Protein AF-0000000086664649 (afdb_homodimer)

Solvent-accessible surface area (backbone atoms only — not comparable to full-atom values): 35312 Å² total; per-residue (Å²): 139,83,81,77,80,78,77,79,78,79,78,78,74,78,78,76,74,74,74,75,76,72,76,71,74,71,72,72,72,72,72,75,66,76,72,65,74,64,57,74,33,91,75,47,42,68,41,42,47,54,56,41,49,52,73,67,55,48,47,44,50,54,51,13,53,56,43,34,58,66,34,66,34,85,70,47,97,61,68,12,42,43,48,30,51,12,48,44,32,39,71,42,46,55,54,24,50,84,23,45,36,38,62,48,48,50,51,48,51,50,52,52,51,45,50,48,29,32,72,78,39,68,35,85,79,60,69,36,17,47,66,56,44,50,24,13,90,45,61,83,71,34,67,63,34,31,51,85,85,30,56,14,57,39,39,58,90,87,54,68,69,68,42,60,78,1,17,42,24,76,37,30,85,51,35,80,41,59,39,56,46,57,51,98,39,81,43,72,41,58,38,24,17,28,68,41,64,46,48,99,84,64,46,70,48,33,65,52,41,21,63,54,43,48,21,52,50,59,60,40,90,41,47,44,54,32,51,50,47,44,48,68,56,40,52,50,46,53,25,52,28,40,14,4,33,38,62,34,55,19,18,50,64,36,75,62,44,56,20,45,52,38,30,52,47,48,52,50,51,51,45,19,63,75,40,43,92,67,39,38,77,50,61,38,47,29,52,31,55,93,43,89,48,76,33,49,53,76,41,72,43,71,45,88,76,71,50,84,62,44,43,43,51,62,55,47,46,49,42,17,56,80,62,28,31,44,112,135,85,82,76,80,79,76,76,76,77,79,80,74,79,76,76,75,72,74,72,74,70,75,71,74,71,73,72,71,72,70,78,68,75,72,68,74,64,57,74,34,91,76,46,43,67,40,42,48,54,58,41,48,49,74,66,54,48,47,47,49,54,51,12,53,56,43,33,58,67,34,67,35,84,70,46,97,60,69,12,41,41,50,31,52,12,49,44,33,40,70,43,46,55,53,25,49,86,26,45,36,37,62,46,48,52,50,49,51,51,51,52,52,45,49,49,29,31,71,78,36,69,35,84,78,59,69,36,18,46,67,56,44,49,25,13,90,44,60,82,71,33,67,64,34,32,48,84,85,31,58,14,56,39,38,59,89,87,54,68,69,68,42,62,78,0,16,44,23,75,39,30,84,51,36,79,41,60,40,55,46,55,51,97,38,81,44,72,42,60,38,24,18,28,66,40,61,45,46,97,86,63,45,72,49,32,65,54,41,22,63,54,41,48,18,50,50,59,60,42,90,41,48,45,55,31,50,49,47,43,47,68,53,41,50,50,47,51,26,53,29,41,14,3,36,39,62,34,56,19,18,50,63,37,74,64,44,55,19,46,52,39,29,53,47,47,54,51,50,51,45,20,62,77,41,44,93,67,39,37,78,52,60,38,49,28,52,30,54,93,43,87,48,76,33,50,52,76,41,72,44,72,45,87,76,72,49,82,63,43,42,42,52,62,54,46,47,48,41,18,56,82,61,27,29,46,113

Nearest PDB structures (foldseek):
  4j3q-assembly1_B  TM=8.778E-01  e=1.748E-20  Aspergillus oryzae
  4j3r-assembly1_A  TM=8.797E-01  e=9.806E-19  Aspergillus oryzae
  6z1s-assembly1_A  TM=8.304E-01  e=8.534E-18  Thermothelomyces thermophilus ATCC 42464
  6j2u-assembly1_B  TM=7.511E-01  e=2.200E-13  Streptomyces avermitilis
  8bbq-assembly1_B  TM=6.599E-01  e=3.052E-08  Verrucomicrobium spinosum

InterPro domains:
  IPR002227 Tyrosinase copper-binding domain [PF00264] (81-273)
  IPR002227 Tyrosinase copper-binding domain [PR00092] (97-114)
  IPR002227 Tyrosinase copper-binding domain [PR00092] (127-132)
  IPR002227 Tyrosinase copper-binding domain [PR00092] (234-245)
  IPR002227 Tyrosinase copper-binding domain [PR00092] (253-271)
  IPR002227 Tyrosinase copper-binding domain [PS00497] (97-114)
  IPR002227 Tyrosinase copper-binding domain [PS00498] (254-265)
  IPR008922 Di-copper centre-containing domain superfamily [G3DSA:1.10.1280.10] (27-327)
  IPR008922 Di-copper centre-containing domain superfamily [SSF48056] (38-327)
  IPR050316 Tyrosinase and Hemocyanin [PTHR11474] (40-327)

Sequence (654 aa):
CTHQFAIWIFWAGSIVFTGILSMSAILTISSWSGDPQVASCRNPAIRREWRALTADERKDFTDAVNCLSREPARWGPNGTVYDDFSLLHERTGSLSHGSASFLPWHRYFLKAWESALKEHCDFKGQVPYWDWTMDWMDLAASSIWNNETGFGGDGDPKSSLAVGGGRCVTDGPFSHLRPTRYNRTYVEHCLARGFKTTDTAGRPLGPWFGPESIGKLIRSPSYREFEWEMENRLHNRVHRAVSGDFLAFAAGNDPVFYLHHAQIDHLWWKWQQEDAKTRLYQYEGERQRDSTGNATVSDILRFGGFIEDVPVSHVMDTQNKFLCYRYCTHQFAIWIFWAGSIVFTGILSMSAILTISSWSGDPQVASCRNPAIRREWRALTADERKDFTDAVNCLSREPARWGPNGTVYDDFSLLHERTGSLSHGSASFLPWHRYFLKAWESALKEHCDFKGQVPYWDWTMDWMDLAASSIWNNETGFGGDGDPKSSLAVGGGRCVTDGPFSHLRPTRYNRTYVEHCLARGFKTTDTAGRPLGPWFGPESIGKLIRSPSYREFEWEMENRLHNRVHRAVSGDFLAFAAGNDPVFYLHHAQIDHLWWKWQQEDAKTRLYQYEGERQRDSTGNATVSDILRFGGFIEDVPVSHVMDTQNKFLCYRY

Structure (mmCIF, N/CA/C/O backbone):
data_AF-0000000086664649-model_v1
#
loop_
_entity.id
_entity.type
_entity.pdbx_description
1 polymer 'Tyrosinase ustQ'
#
loop_
_atom_site.group_PDB
_atom_site.id
_atom_site.type_symbol
_atom_site.label_atom_id
_atom_site.label_alt_id
_atom_site.label_comp_id
_atom_site.label_asym_id
_atom_site.label_entity_id
_atom_site.label_seq_id
_atom_site.pdbx_PDB_ins_code
_atom_site.Cartn_x
_atom_site.Cartn_y
_atom_site.Cartn_z
_atom_site.occupancy
_atom_site.B_iso_or_equiv
_atom_site.auth_seq_id
_atom_site.auth_comp_id
_atom_site.auth_asym_id
_atom_site.auth_atom_id
_atom_site.pdbx_PDB_model_num
ATOM 1 N N . CYS A 1 1 ? -4.816 78.75 81.812 1 25.92 1 CYS A N 1
ATOM 2 C CA . CYS A 1 1 ? -5.527 78.062 80.75 1 25.92 1 CYS A CA 1
ATOM 3 C C . CYS A 1 1 ? -4.859 76.75 80.375 1 25.92 1 CYS A C 1
ATOM 5 O O . CYS A 1 1 ? -3.688 76.688 80 1 25.92 1 CYS A O 1
ATOM 7 N N . THR A 1 2 ? -5.246 75.625 81.125 1 26.72 2 THR A N 1
ATOM 8 C CA . THR A 1 2 ? -4.879 74.25 81.625 1 26.72 2 THR A CA 1
ATOM 9 C C . THR A 1 2 ? -4.918 73.25 80.5 1 26.72 2 THR A C 1
ATOM 11 O O . THR A 1 2 ? -5.984 72.938 79.938 1 26.72 2 THR A O 1
ATOM 14 N N . HIS A 1 3 ? -3.994 73.375 79.5 1 28.47 3 HIS A N 1
ATOM 15 C CA . HIS A 1 3 ? -3.877 72.688 78.25 1 28.47 3 HIS A CA 1
ATOM 16 C C . HIS A 1 3 ? -3.84 71.125 78.5 1 28.47 3 HIS A C 1
ATOM 18 O O . HIS A 1 3 ? -2.928 70.625 79.125 1 28.47 3 HIS A O 1
ATOM 24 N N . GLN A 1 4 ? -5.047 70.562 78.625 1 25.73 4 GLN A N 1
ATOM 25 C CA . GLN A 1 4 ? -5.379 69.188 79 1 25.73 4 GLN A CA 1
ATOM 26 C C . GLN A 1 4 ? -4.766 68.188 78.062 1 25.73 4 GLN A C 1
ATOM 28 O O . GLN A 1 4 ? -4.777 68.375 76.812 1 25.73 4 GLN A O 1
ATOM 33 N N . PHE A 1 5 ? -3.875 67.25 78.5 1 27.77 5 PHE A N 1
ATOM 34 C CA . PHE A 1 5 ? -2.951 66.188 78.125 1 27.77 5 PHE A CA 1
ATOM 35 C C . PHE A 1 5 ? -3.705 65 77.5 1 27.77 5 PHE A C 1
ATOM 37 O O . PHE A 1 5 ? -4.266 64.188 78.25 1 27.77 5 PHE A O 1
ATOM 44 N N . ALA A 1 6 ? -4.734 65.25 76.562 1 25.7 6 ALA A N 1
ATOM 45 C CA . ALA A 1 6 ? -5.578 64.125 76.25 1 25.7 6 ALA A CA 1
ATOM 46 C C . ALA A 1 6 ? -4.754 62.938 75.75 1 25.7 6 ALA A C 1
ATOM 48 O O . ALA A 1 6 ? -4.02 63.094 74.75 1 25.7 6 ALA A O 1
ATOM 49 N N . ILE A 1 7 ? -4.305 62.031 76.562 1 27.33 7 ILE A N 1
ATOM 50 C CA . ILE A 1 7 ? -3.479 60.844 76.375 1 27.33 7 ILE A CA 1
ATOM 51 C C . ILE A 1 7 ? -4.172 59.844 75.438 1 27.33 7 ILE A C 1
ATOM 53 O O . ILE A 1 7 ? -5.266 59.375 75.75 1 27.33 7 ILE A O 1
ATOM 57 N N . TRP A 1 8 ? -4.227 60.125 74.125 1 25.11 8 TRP A N 1
ATOM 58 C CA . TRP A 1 8 ? -4.902 59.25 73.125 1 25.11 8 TRP A CA 1
ATOM 59 C C . TRP A 1 8 ? -4.34 57.844 73.188 1 25.11 8 TRP A C 1
ATOM 61 O O . TRP A 1 8 ? -3.127 57.625 73.125 1 25.11 8 TRP A O 1
ATOM 71 N N . ILE A 1 9 ? -4.898 56.938 74 1 26.06 9 ILE A N 1
ATOM 72 C CA . ILE A 1 9 ? -4.594 55.531 74.25 1 26.06 9 ILE A CA 1
ATOM 73 C C . ILE A 1 9 ? -4.691 54.75 72.938 1 26.06 9 ILE A C 1
ATOM 75 O O . ILE A 1 9 ? -5.75 54.719 72.312 1 26.06 9 ILE A O 1
ATOM 79 N N . PHE A 1 10 ? -3.676 54.719 72.062 1 27.02 10 PHE A N 1
ATOM 80 C CA . PHE A 1 10 ? -3.539 54 70.812 1 27.02 10 PHE A CA 1
ATOM 81 C C . PHE A 1 10 ? -3.744 52.531 71.062 1 27.02 10 PHE A C 1
ATOM 83 O O . PHE A 1 10 ? -3.035 51.875 71.812 1 27.02 10 PHE A O 1
ATOM 90 N N . TRP A 1 11 ? -4.988 52 71.125 1 26.59 11 TRP A N 1
ATOM 91 C CA . TRP A 1 11 ? -5.266 50.594 71.312 1 26.59 11 TRP A CA 1
ATOM 92 C C . TRP A 1 11 ? -4.629 49.781 70.188 1 26.59 11 TRP A C 1
ATOM 94 O O . TRP A 1 11 ? -4.797 50.125 69 1 26.59 11 TRP A O 1
ATOM 104 N N . ALA A 1 12 ? -3.504 49.062 70.375 1 28.64 12 ALA A N 1
ATOM 105 C CA . ALA A 1 12 ? -2.684 48.125 69.562 1 28.64 12 ALA A CA 1
ATOM 106 C C . ALA A 1 12 ? -3.504 46.938 69.062 1 28.64 12 ALA A C 1
ATOM 108 O O . ALA A 1 12 ? -3.953 46.125 69.875 1 28.64 12 ALA A O 1
ATOM 109 N N . GLY A 1 13 ? -4.523 47.156 68.25 1 26.3 13 GLY A N 1
ATOM 110 C CA . GLY A 1 13 ? -5.297 46 67.812 1 26.3 13 GLY A CA 1
ATOM 111 C C . GLY A 1 13 ? -4.438 44.906 67.25 1 26.3 13 GLY A C 1
ATOM 112 O O . GLY A 1 13 ? -3.441 45.156 66.625 1 26.3 13 GLY A O 1
ATOM 113 N N . SER A 1 14 ? -4.414 43.688 67.938 1 27.86 14 SER A N 1
ATOM 114 C CA . SER A 1 14 ? -3.768 42.438 67.625 1 27.86 14 SER A CA 1
ATOM 115 C C . SER A 1 14 ? -4.137 41.938 66.25 1 27.86 14 SER A C 1
ATOM 117 O O . SER A 1 14 ? -5.312 41.75 65.938 1 27.86 14 SER A O 1
ATOM 119 N N . ILE A 1 15 ? -3.453 42.406 65.188 1 29.03 15 ILE A N 1
ATOM 120 C CA . ILE A 1 15 ? -3.666 41.875 63.812 1 29.03 15 ILE A CA 1
ATOM 121 C C . ILE A 1 15 ? -3.498 40.375 63.812 1 29.03 15 ILE A C 1
ATOM 123 O O . ILE A 1 15 ? -2.439 39.844 64.188 1 29.03 15 ILE A O 1
ATOM 127 N N . VAL A 1 16 ? -4.547 39.562 64.188 1 30.81 16 VAL A N 1
ATOM 128 C CA . VAL A 1 16 ? -4.543 38.125 64 1 30.81 16 VAL A CA 1
ATOM 129 C C . VAL A 1 16 ? -4.125 37.75 62.594 1 30.81 16 VAL A C 1
ATOM 131 O O . VAL A 1 16 ? -4.758 38.188 61.625 1 30.81 16 VAL A O 1
ATOM 134 N N . PHE A 1 17 ? -2.838 37.531 62.344 1 29.14 17 PHE A N 1
ATOM 135 C CA . PHE A 1 17 ? -2.281 37 61.125 1 29.14 17 PHE A CA 1
ATOM 136 C C . PHE A 1 17 ? -2.928 35.656 60.75 1 29.14 17 PHE A C 1
ATOM 138 O O . PHE A 1 17 ? -2.793 34.688 61.5 1 29.14 17 PHE A O 1
ATOM 145 N N . THR A 1 18 ? -4.184 35.688 60.312 1 31.97 18 THR A N 1
ATOM 146 C CA . THR A 1 18 ? -4.684 34.438 59.75 1 31.97 18 THR A CA 1
ATOM 147 C C . THR A 1 18 ? -3.697 33.844 58.75 1 31.97 18 THR A C 1
ATOM 149 O O . THR A 1 18 ? -3.311 34.531 57.812 1 31.97 18 THR A O 1
ATOM 152 N N . GLY A 1 19 ? -2.809 33 59.219 1 29.02 19 GLY A N 1
ATOM 153 C CA . GLY A 1 19 ? -1.911 32.188 58.406 1 29.02 19 GLY A CA 1
ATOM 154 C C . GLY A 1 19 ? -2.604 31.5 57.25 1 29.02 19 GLY A C 1
ATOM 155 O O . GLY A 1 19 ? -3.533 30.719 57.438 1 29.02 19 GLY A O 1
ATOM 156 N N . ILE A 1 20 ? -2.877 32.312 56.219 1 32.25 20 ILE A N 1
ATOM 157 C CA . ILE A 1 20 ? -3.336 31.609 55.031 1 32.25 20 ILE A CA 1
ATOM 158 C C . ILE A 1 20 ? -2.391 30.453 54.688 1 32.25 20 ILE A C 1
ATOM 160 O O . ILE A 1 20 ? -1.191 30.656 54.5 1 32.25 20 ILE A O 1
ATOM 164 N N . LEU A 1 21 ? -2.68 29.266 55.25 1 31.12 21 LEU A N 1
ATOM 165 C CA . LEU A 1 21 ? -2.012 28.031 54.812 1 31.12 21 LEU A CA 1
ATOM 166 C C . LEU A 1 21 ? -2.031 27.906 53.281 1 31.12 21 LEU A C 1
ATOM 168 O O . LEU A 1 21 ? -3.1 27.781 52.688 1 31.12 21 LEU A O 1
ATOM 172 N N . SER A 1 22 ? -1.1 28.688 52.656 1 29.31 22 SER A N 1
ATOM 173 C CA . SER A 1 22 ? -0.917 28.406 51.25 1 29.31 22 SER A CA 1
ATOM 174 C C . SER A 1 22 ? -0.701 26.906 51 1 29.31 22 SER A C 1
ATOM 176 O O . SER A 1 22 ? 0.221 26.312 51.562 1 29.31 22 SER A O 1
ATOM 178 N N . MET A 1 23 ? -1.762 26.156 50.938 1 32.16 23 MET A N 1
ATOM 179 C CA . MET A 1 23 ? -1.574 24.797 50.438 1 32.16 23 MET A CA 1
ATOM 180 C C . MET A 1 23 ? -0.729 24.797 49.188 1 32.16 23 MET A C 1
ATOM 182 O O . MET A 1 23 ? -1.161 25.312 48.125 1 32.16 23 MET A O 1
ATOM 186 N N . SER A 1 24 ? 0.592 24.938 49.375 1 31.8 24 SER A N 1
ATOM 187 C CA . SER A 1 24 ? 1.439 24.656 48.219 1 31.8 24 SER A CA 1
ATOM 188 C C . SER A 1 24 ? 1.064 23.328 47.562 1 31.8 24 SER A C 1
ATOM 190 O O . SER A 1 24 ? 1.148 22.266 48.219 1 31.8 24 SER A O 1
ATOM 192 N N . ALA A 1 25 ? 0.155 23.297 46.656 1 32.06 25 ALA A N 1
ATOM 193 C CA . ALA A 1 25 ? 0.02 22.109 45.812 1 32.06 25 ALA A CA 1
ATOM 194 C C . ALA A 1 25 ? 1.383 21.641 45.312 1 32.06 25 ALA A C 1
ATOM 196 O O . ALA A 1 25 ? 2.064 22.328 44.562 1 32.06 25 ALA A O 1
ATOM 197 N N . ILE A 1 26 ? 2.057 20.875 46.125 1 31.98 26 ILE A N 1
ATOM 198 C CA . ILE A 1 26 ? 3.182 20.125 45.594 1 31.98 26 ILE A CA 1
ATOM 199 C C . ILE A 1 26 ? 2.762 19.422 44.281 1 31.98 26 ILE A C 1
ATOM 201 O O . ILE A 1 26 ? 1.913 18.531 44.312 1 31.98 26 ILE A O 1
ATOM 205 N N . LEU A 1 27 ? 2.779 20.203 43.25 1 30.77 27 LEU A N 1
ATOM 206 C CA . LEU A 1 27 ? 2.785 19.438 42.031 1 30.77 27 LEU A CA 1
ATOM 207 C C . LEU A 1 27 ? 3.844 18.344 42.062 1 30.77 27 LEU A C 1
ATOM 209 O O . LEU A 1 27 ? 5.039 18.625 42.156 1 30.77 27 LEU A O 1
ATOM 213 N N . THR A 1 28 ? 3.506 17.25 42.688 1 30.5 28 THR A N 1
ATOM 214 C CA . THR A 1 28 ? 4.355 16.078 42.469 1 30.5 28 THR A CA 1
ATOM 215 C C . THR A 1 28 ? 4.719 15.93 41 1 30.5 28 THR A C 1
ATOM 217 O O . THR A 1 28 ? 3.842 15.75 40.156 1 30.5 28 THR A O 1
ATOM 220 N N . ILE A 1 29 ? 5.785 16.547 40.625 1 32.88 29 ILE A N 1
ATOM 221 C CA . ILE A 1 29 ? 6.43 16.078 39.406 1 32.88 29 ILE A CA 1
ATOM 222 C C . ILE A 1 29 ? 6.672 14.578 39.5 1 32.88 29 ILE A C 1
ATOM 224 O O . ILE A 1 29 ? 7.426 14.117 40.375 1 32.88 29 ILE A O 1
ATOM 228 N N . SER A 1 30 ? 5.691 13.773 39.25 1 31.8 30 SER A N 1
ATOM 229 C CA . SER A 1 30 ? 6.047 12.367 39.031 1 31.8 30 SER A CA 1
ATOM 230 C C . SER A 1 30 ? 7.359 12.234 38.281 1 31.8 30 SER A C 1
ATOM 232 O O . SER A 1 30 ? 7.535 12.852 37.219 1 31.8 30 SER A O 1
ATOM 234 N N . SER A 1 31 ? 8.406 12.008 38.938 1 32.84 31 SER A N 1
ATOM 235 C CA . SER A 1 31 ? 9.648 11.523 38.344 1 32.84 31 SER A CA 1
ATOM 236 C C . SER A 1 31 ? 9.359 10.508 37.25 1 32.84 31 SER A C 1
ATOM 238 O O . SER A 1 31 ? 8.672 9.508 37.469 1 32.84 31 SER A O 1
ATOM 240 N N . TRP A 1 32 ? 9.297 10.945 35.969 1 34.81 32 TRP A N 1
ATOM 241 C CA . TRP A 1 32 ? 9.367 9.977 34.906 1 34.81 32 TRP A CA 1
ATOM 242 C C . TRP A 1 32 ? 10.422 8.914 35.188 1 34.81 32 TRP A C 1
ATOM 244 O O . TRP A 1 32 ? 11.602 9.227 35.344 1 34.81 32 TRP A O 1
ATOM 254 N N . SER A 1 33 ? 10.219 8.016 36.062 1 34.97 33 SER A N 1
ATOM 255 C CA . SER A 1 33 ? 11.117 6.871 36.094 1 34.97 33 SER A CA 1
ATOM 256 C C . SER A 1 33 ? 11.617 6.496 34.719 1 34.97 33 SER A C 1
ATOM 258 O O . SER A 1 33 ? 10.914 6.707 33.719 1 34.97 33 SER A O 1
ATOM 260 N N . GLY A 1 34 ? 12.891 6.418 34.438 1 36.56 34 GLY A N 1
ATOM 261 C CA . GLY A 1 34 ? 13.781 6.164 33.312 1 36.56 34 GLY A CA 1
ATOM 262 C C . GLY A 1 34 ? 13.281 5.062 32.375 1 36.56 34 GLY A C 1
ATOM 263 O O . GLY A 1 34 ? 14.031 4.578 31.531 1 36.56 34 GLY A O 1
ATOM 264 N N . ASP A 1 35 ? 12.516 4.113 32.906 1 42.38 35 ASP A N 1
ATOM 265 C CA . ASP A 1 35 ? 12.344 3.072 31.891 1 42.38 35 ASP A CA 1
ATOM 266 C C . ASP A 1 35 ? 11.672 3.629 30.641 1 42.38 35 ASP A C 1
ATOM 268 O O . ASP A 1 35 ? 10.508 4.039 30.688 1 42.38 35 ASP A O 1
ATOM 272 N N . PRO A 1 36 ? 12.383 4.172 29.75 1 49.44 36 PRO A N 1
ATOM 273 C CA . PRO A 1 36 ? 11.922 4.922 28.578 1 49.44 36 PRO A CA 1
ATOM 274 C C . PRO A 1 36 ? 10.781 4.23 27.844 1 49.44 36 PRO A C 1
ATOM 276 O O . PRO A 1 36 ? 10.156 4.828 26.969 1 49.44 36 PRO A O 1
ATOM 279 N N . GLN A 1 37 ? 10.695 2.914 27.922 1 59.25 37 GLN A N 1
ATOM 280 C CA . GLN A 1 37 ? 9.734 2.305 27 1 59.25 37 GLN A CA 1
ATOM 281 C C . GLN A 1 37 ? 8.305 2.467 27.516 1 59.25 37 GLN A C 1
ATOM 283 O O . GLN A 1 37 ? 7.988 2.023 28.625 1 59.25 37 GLN A O 1
ATOM 288 N N . VAL A 1 38 ? 7.508 3.477 26.922 1 68.81 38 VAL A N 1
ATOM 289 C CA . VAL A 1 38 ? 6.074 3.645 27.156 1 68.81 38 VAL A CA 1
ATOM 290 C C . VAL A 1 38 ? 5.367 2.299 27 1 68.81 38 VAL A C 1
ATOM 292 O O . VAL A 1 38 ? 5.715 1.499 26.141 1 68.81 38 VAL A O 1
ATOM 295 N N . ALA A 1 39 ? 4.559 1.915 28.031 1 81.12 39 ALA A N 1
ATOM 296 C CA . ALA A 1 39 ? 3.795 0.671 28 1 81.12 39 ALA A CA 1
ATOM 297 C C . ALA A 1 39 ? 3.043 0.522 26.672 1 81.12 39 ALA A C 1
ATOM 299 O O . ALA A 1 39 ? 2.756 1.515 26 1 81.12 39 ALA A O 1
ATOM 300 N N . SER A 1 40 ? 2.83 -0.712 26.266 1 87.44 40 SER A N 1
ATOM 301 C CA . SER A 1 40 ? 2.133 -1.004 25.016 1 87.44 40 SER A CA 1
ATOM 302 C C . SER A 1 40 ? 0.643 -0.693 25.125 1 87.44 40 SER A C 1
ATOM 304 O O . SER A 1 40 ? 0.06 -0.807 26.203 1 87.44 40 SER A O 1
ATOM 306 N N . CYS A 1 41 ? 0.13 -0.153 24.094 1 92.75 41 CYS A N 1
ATOM 307 C CA . CYS A 1 41 ? -1.304 0.069 23.953 1 92.75 41 CYS A CA 1
ATOM 308 C C . CYS A 1 41 ? -2.02 -1.224 23.578 1 92.75 41 CYS A C 1
ATOM 310 O O . CYS A 1 41 ? -1.6 -1.93 22.656 1 92.75 41 CYS A O 1
ATOM 312 N N . ARG A 1 42 ? -3.072 -1.604 24.25 1 87.5 42 ARG A N 1
ATOM 313 C CA . ARG A 1 42 ? -3.76 -2.879 24.062 1 87.5 42 ARG A CA 1
ATOM 314 C C . ARG A 1 42 ? -4.578 -2.893 22.781 1 87.5 42 ARG A C 1
ATOM 316 O O . ARG A 1 42 ? -4.605 -3.896 22.062 1 87.5 42 ARG A O 1
ATOM 323 N N . ASN A 1 43 ? -5.266 -1.718 22.5 1 89.44 43 ASN A N 1
ATOM 324 C CA . ASN A 1 43 ? -6.141 -1.634 21.344 1 89.44 43 ASN A CA 1
ATOM 325 C C . ASN A 1 43 ? -5.859 -0.38 20.516 1 89.44 43 ASN A C 1
ATOM 327 O O . ASN A 1 43 ? -6.68 0.538 20.469 1 89.44 43 ASN A O 1
ATOM 331 N N . PRO A 1 44 ? -4.703 -0.43 19.844 1 95.44 44 PRO A N 1
ATOM 332 C CA . PRO A 1 44 ? -4.387 0.764 19.062 1 95.44 44 PRO A CA 1
ATOM 333 C C . PRO A 1 44 ? -5.41 1.039 17.969 1 95.44 44 PRO A C 1
ATOM 335 O O . PRO A 1 44 ? -5.91 0.105 17.328 1 95.44 44 PRO A O 1
ATOM 338 N N . ALA A 1 45 ? -5.781 2.307 17.781 1 95.81 45 ALA A N 1
ATOM 339 C CA . ALA A 1 45 ? -6.703 2.713 16.719 1 95.81 45 ALA A CA 1
ATOM 340 C C . ALA A 1 45 ? -6.059 2.562 15.352 1 95.81 45 ALA A C 1
ATOM 342 O O . ALA A 1 45 ? -4.832 2.555 15.227 1 95.81 45 ALA A O 1
ATOM 343 N N . ILE A 1 46 ? -6.887 2.477 14.32 1 95.94 46 ILE A N 1
ATOM 344 C CA . ILE A 1 46 ? -6.367 2.309 12.969 1 95.94 46 ILE A CA 1
ATOM 345 C C . ILE A 1 46 ? -6.512 3.617 12.195 1 95.94 46 ILE A C 1
ATOM 347 O O . ILE A 1 46 ? -7.617 4.141 12.047 1 95.94 46 ILE A O 1
ATOM 351 N N . ARG A 1 47 ? -5.434 4.164 11.758 1 97.94 47 ARG A N 1
ATOM 352 C CA . ARG A 1 47 ? -5.469 5.234 10.766 1 97.94 47 ARG A CA 1
ATOM 353 C C . ARG A 1 47 ? -5.668 4.668 9.359 1 97.94 47 ARG A C 1
ATOM 355 O O . ARG A 1 47 ? -4.938 3.768 8.938 1 97.94 47 ARG A O 1
ATOM 362 N N . ARG A 1 48 ? -6.629 5.242 8.688 1 97.88 48 ARG A N 1
ATOM 363 C CA . ARG A 1 48 ? -7.016 4.652 7.406 1 97.88 48 ARG A CA 1
ATOM 364 C C . ARG A 1 48 ? -6.75 5.613 6.254 1 97.88 48 ARG A C 1
ATOM 366 O O . ARG A 1 48 ? -6.672 6.828 6.457 1 97.88 48 ARG A O 1
ATOM 373 N N . GLU A 1 49 ? -6.574 4.961 5.062 1 98.56 49 GLU A N 1
ATOM 374 C CA . GLU A 1 49 ? -6.539 5.738 3.83 1 98.56 49 GLU A CA 1
ATOM 375 C C . GLU A 1 49 ? -7.855 6.473 3.602 1 98.56 49 GLU A C 1
ATOM 377 O O . GLU A 1 49 ? -8.93 5.902 3.793 1 98.56 49 GLU A O 1
ATOM 382 N N . TRP A 1 50 ? -7.785 7.715 3.26 1 98.81 50 TRP A N 1
ATOM 383 C CA . TRP A 1 50 ? -8.961 8.57 3.125 1 98.81 50 TRP A CA 1
ATOM 384 C C . TRP A 1 50 ? -10.039 7.883 2.295 1 98.81 50 TRP A C 1
ATOM 386 O O . TRP A 1 50 ? -11.211 7.883 2.67 1 98.81 50 TRP A O 1
ATOM 396 N N . ARG A 1 51 ? -9.695 7.27 1.221 1 98.38 51 ARG A N 1
ATOM 397 C CA . ARG A 1 51 ? -10.664 6.73 0.267 1 98.38 51 ARG A CA 1
ATOM 398 C C . ARG A 1 51 ? -11.203 5.387 0.736 1 98.38 51 ARG A C 1
ATOM 400 O O . ARG A 1 51 ? -12.047 4.785 0.071 1 98.38 51 ARG A O 1
ATOM 407 N N . ALA A 1 52 ? -10.719 4.973 1.896 1 97.75 52 ALA A N 1
ATOM 408 C CA . ALA A 1 52 ? -11.289 3.795 2.549 1 97.75 52 ALA A CA 1
ATOM 409 C C . ALA A 1 52 ? -12.344 4.191 3.58 1 97.75 52 ALA A C 1
ATOM 411 O O . ALA A 1 52 ? -13.039 3.336 4.125 1 97.75 52 ALA A O 1
ATOM 412 N N . LEU A 1 53 ? -12.438 5.434 3.852 1 98.31 53 LEU A N 1
ATOM 413 C CA . LEU A 1 53 ? -13.406 5.895 4.836 1 98.31 53 LEU A CA 1
ATOM 414 C C . LEU A 1 53 ? -14.828 5.828 4.277 1 98.31 53 LEU A C 1
ATOM 416 O O . LEU A 1 53 ? -15.031 6.039 3.08 1 98.31 53 LEU A O 1
ATOM 420 N N . THR A 1 54 ? -15.727 5.605 5.18 1 97.31 54 THR A N 1
ATOM 421 C CA . THR A 1 54 ? -17.125 5.719 4.805 1 97.31 54 THR A CA 1
ATOM 422 C C . THR A 1 54 ? -17.531 7.184 4.633 1 97.31 54 THR A C 1
ATOM 424 O O . THR A 1 54 ? -16.797 8.086 5.055 1 97.31 54 THR A O 1
ATOM 427 N N . ALA A 1 55 ? -18.688 7.371 4.023 1 97.5 55 ALA A N 1
ATOM 428 C CA . ALA A 1 55 ? -19.188 8.734 3.85 1 97.5 55 ALA A CA 1
ATOM 429 C C . ALA A 1 55 ? -19.344 9.438 5.195 1 97.5 55 ALA A C 1
ATOM 431 O O . ALA A 1 55 ? -19 10.609 5.336 1 97.5 55 ALA A O 1
ATOM 432 N N . ASP A 1 56 ? -19.812 8.703 6.234 1 98.25 56 ASP A N 1
ATOM 433 C CA . ASP A 1 56 ? -20 9.273 7.562 1 98.25 56 ASP A CA 1
ATOM 434 C C . ASP A 1 56 ? -18.656 9.633 8.203 1 98.25 56 ASP A C 1
ATOM 436 O O . ASP A 1 56 ? -18.531 10.664 8.867 1 98.25 56 ASP A O 1
ATOM 440 N N . GLU A 1 57 ? -17.703 8.805 8.016 1 98.5 57 GLU A N 1
ATOM 441 C CA . GLU A 1 57 ? -16.375 9.07 8.555 1 98.5 57 GLU A CA 1
ATOM 442 C C . GLU A 1 57 ? -15.742 10.297 7.902 1 98.5 57 GLU A C 1
ATOM 444 O O . GLU A 1 57 ? -15.109 11.117 8.578 1 98.5 57 GLU A O 1
ATOM 449 N N . ARG A 1 58 ? -15.914 10.414 6.586 1 98.62 58 ARG A N 1
ATOM 450 C CA . ARG A 1 58 ? -15.406 11.578 5.871 1 98.62 58 ARG A CA 1
ATOM 451 C C . ARG A 1 58 ? -16.078 12.859 6.359 1 98.62 58 ARG A C 1
ATOM 453 O O . ARG A 1 58 ? -15.406 13.867 6.574 1 98.62 58 ARG A O 1
ATOM 460 N N . LYS A 1 59 ? -17.328 12.75 6.523 1 98.56 59 LYS A N 1
ATOM 461 C CA . LYS A 1 59 ? -18.062 13.914 6.992 1 98.56 59 LYS A CA 1
ATOM 462 C C . LYS A 1 59 ? -17.641 14.305 8.406 1 98.56 59 LYS A C 1
ATOM 464 O O . LYS A 1 59 ? -17.5 15.492 8.711 1 98.56 59 LYS A O 1
ATOM 469 N N . ASP A 1 60 ? -17.469 13.273 9.25 1 98.88 60 ASP A N 1
ATOM 470 C CA . ASP A 1 60 ? -17.016 13.539 10.609 1 98.88 60 ASP A CA 1
ATOM 471 C C . ASP A 1 60 ? -15.688 14.297 10.602 1 98.88 60 ASP A C 1
ATOM 473 O O . ASP A 1 60 ? -15.508 15.258 11.359 1 98.88 60 ASP A O 1
ATOM 477 N N . PHE A 1 61 ? -14.828 13.914 9.758 1 98.88 61 PHE A N 1
ATOM 478 C CA . PHE A 1 61 ? -13.516 14.539 9.648 1 98.88 61 PHE A CA 1
ATOM 479 C C . PHE A 1 61 ? -13.633 15.961 9.125 1 98.88 61 PHE A C 1
ATOM 481 O O . PHE A 1 61 ? -13.078 16.891 9.711 1 98.88 61 PHE A O 1
ATOM 488 N N . THR A 1 62 ? -14.344 16.125 8.023 1 98.75 62 THR A N 1
ATOM 489 C CA . THR A 1 62 ? -14.461 17.438 7.398 1 98.75 62 THR A CA 1
ATOM 490 C C . THR A 1 62 ? -15.164 18.422 8.328 1 98.75 62 THR A C 1
ATOM 492 O O . THR A 1 62 ? -14.773 19.594 8.43 1 98.75 62 THR A O 1
ATOM 495 N N . ASP A 1 63 ? -16.156 17.938 9.031 1 98.75 63 ASP A N 1
ATOM 496 C CA . ASP A 1 63 ? -16.859 18.781 9.992 1 98.75 63 ASP A CA 1
ATOM 497 C C . ASP A 1 63 ? -15.922 19.219 11.117 1 98.75 63 ASP A C 1
ATOM 499 O O . ASP A 1 63 ? -15.969 20.375 11.555 1 98.75 63 ASP A O 1
ATOM 503 N N . ALA A 1 64 ? -15.133 18.297 11.523 1 98.88 64 ALA A N 1
ATOM 504 C CA . ALA A 1 64 ? -14.219 18.609 12.625 1 98.88 64 ALA A CA 1
ATOM 505 C C . ALA A 1 64 ? -13.18 19.641 12.203 1 98.88 64 ALA A C 1
ATOM 507 O O . ALA A 1 64 ? -12.852 20.547 12.969 1 98.88 64 ALA A O 1
ATOM 508 N N . VAL A 1 65 ? -12.641 19.516 11.023 1 98.81 65 VAL A N 1
ATOM 509 C CA . VAL A 1 65 ? -11.648 20.469 10.531 1 98.81 65 VAL A CA 1
ATOM 510 C C . VAL A 1 65 ? -12.289 21.859 10.367 1 98.81 65 VAL A C 1
ATOM 512 O O . VAL A 1 65 ? -11.703 22.859 10.75 1 98.81 65 VAL A O 1
ATOM 515 N N . ASN A 1 66 ? -13.469 21.891 9.82 1 98.75 66 ASN A N 1
ATOM 516 C CA . ASN A 1 66 ? -14.195 23.141 9.688 1 98.75 66 ASN A CA 1
ATOM 517 C C . ASN A 1 66 ? -14.484 23.766 11.047 1 98.75 66 ASN A C 1
ATOM 519 O O . ASN A 1 66 ? -14.367 24.984 11.219 1 98.75 66 ASN A O 1
ATOM 523 N N . CYS A 1 67 ? -14.836 22.922 11.953 1 98.75 67 CYS A N 1
ATOM 524 C CA . CYS A 1 67 ? -15.07 23.391 13.32 1 98.75 67 CYS A CA 1
ATOM 525 C C . CYS A 1 67 ? -13.797 24 13.914 1 98.75 67 CYS A C 1
ATOM 527 O O . CYS A 1 67 ? -13.836 25.094 14.477 1 98.75 67 CYS A O 1
ATOM 529 N N . LEU A 1 68 ? -12.672 23.328 13.742 1 98.62 68 LEU A N 1
ATOM 530 C CA . LEU A 1 68 ? -11.406 23.797 14.289 1 98.62 68 LEU A CA 1
ATOM 531 C C . LEU A 1 68 ? -11.008 25.125 13.672 1 98.62 68 LEU A C 1
ATOM 533 O O . LEU A 1 68 ? -10.367 25.953 14.328 1 98.62 68 LEU A O 1
ATOM 537 N N . SER A 1 69 ? -11.461 25.344 12.461 1 97.88 69 SER A N 1
ATOM 538 C CA . SER A 1 69 ? -11.133 26.578 11.734 1 97.88 69 SER A CA 1
ATOM 539 C C . SER A 1 69 ? -11.992 27.734 12.211 1 97.88 69 SER A C 1
ATOM 541 O O . SER A 1 69 ? -11.836 28.859 11.727 1 97.88 69 SER A O 1
ATOM 543 N N . ARG A 1 70 ? -12.836 27.453 13.164 1 97.38 70 ARG A N 1
ATOM 544 C CA . ARG A 1 70 ? -13.664 28.5 13.734 1 97.38 70 ARG A CA 1
ATOM 545 C C . ARG A 1 70 ? -13.391 28.688 15.219 1 97.38 70 ARG A C 1
ATOM 547 O O . ARG A 1 70 ? -13.898 29.609 15.844 1 97.38 70 ARG A O 1
ATOM 554 N N . GLU A 1 71 ? -12.641 27.781 15.75 1 97.25 71 GLU A N 1
ATOM 555 C CA . GLU A 1 71 ? -12.273 27.859 17.156 1 97.25 71 GLU A CA 1
ATOM 556 C C . GLU A 1 71 ? -11.219 28.938 17.391 1 97.25 71 GLU A C 1
ATOM 558 O O . GLU A 1 71 ? -10.148 28.922 16.781 1 97.25 71 GLU A O 1
ATOM 563 N N . PRO A 1 72 ? -11.461 29.891 18.328 1 96.69 72 PRO A N 1
ATOM 564 C CA . PRO A 1 72 ? -10.477 30.953 18.547 1 96.69 72 PRO A CA 1
ATOM 565 C C . PRO A 1 72 ? -9.094 30.438 18.906 1 96.69 72 PRO A C 1
ATOM 567 O O . PRO A 1 72 ? -8.984 29.453 19.656 1 96.69 72 PRO A O 1
ATOM 570 N N . ALA A 1 73 ? -8.125 31.141 18.406 1 96.06 73 ALA A N 1
ATOM 571 C CA . ALA A 1 73 ? -6.734 30.766 18.641 1 96.06 73 ALA A CA 1
ATOM 572 C C . ALA A 1 73 ? -6.438 30.688 20.141 1 96.06 73 ALA A C 1
ATOM 574 O O . ALA A 1 73 ? -7.047 31.406 20.938 1 96.06 73 ALA A O 1
ATOM 575 N N . ARG A 1 74 ? -5.477 29.891 20.453 1 94.5 74 ARG A N 1
ATOM 576 C CA . ARG A 1 74 ? -5.094 29.719 21.844 1 94.5 74 ARG A CA 1
ATOM 577 C C . ARG A 1 74 ? -3.605 29.969 22.047 1 94.5 74 ARG A C 1
ATOM 579 O O . ARG A 1 74 ? -3.113 29.969 23.172 1 94.5 74 ARG A O 1
ATOM 586 N N . TRP A 1 75 ? -2.949 30.109 21 1 94.5 75 TRP A N 1
ATOM 587 C CA . TRP A 1 75 ? -1.5 30.266 21.078 1 94.5 75 TRP A CA 1
ATOM 588 C C . TRP A 1 75 ? -1.037 31.484 20.281 1 94.5 75 TRP A C 1
ATOM 590 O O . TRP A 1 75 ? -0.337 32.344 20.797 1 94.5 75 TRP A O 1
ATOM 600 N N . GLY A 1 76 ? -1.482 31.594 19.062 1 88.06 76 GLY A N 1
ATOM 601 C CA . GLY A 1 76 ? -1.134 32.719 18.234 1 88.06 76 GLY A CA 1
ATOM 602 C C . GLY A 1 76 ? -1.937 33.969 18.547 1 88.06 76 GLY A C 1
ATOM 603 O O . GLY A 1 76 ? -2.918 33.906 19.297 1 88.06 76 GLY A O 1
ATOM 604 N N . PRO A 1 77 ? -1.48 35.094 18.031 1 84.19 77 PRO A N 1
ATOM 605 C CA . PRO A 1 77 ? -2.105 36.375 18.375 1 84.19 77 PRO A CA 1
ATOM 606 C C . PRO A 1 77 ? -3.498 36.531 17.766 1 84.19 77 PRO A C 1
ATOM 608 O O . PRO A 1 77 ? -4.336 37.25 18.312 1 84.19 77 PRO A O 1
ATOM 611 N N . ASN A 1 78 ? -3.771 35.906 16.719 1 84 78 ASN A N 1
ATOM 612 C CA . ASN A 1 78 ? -5.051 36.031 16.031 1 84 78 ASN A CA 1
ATOM 613 C C . ASN A 1 78 ? -5.391 34.719 15.289 1 84 78 ASN A C 1
ATOM 615 O O . ASN A 1 78 ? -4.586 33.781 15.258 1 84 78 ASN A O 1
ATOM 619 N N . GLY A 1 79 ? -6.691 34.688 14.969 1 92.56 79 GLY A N 1
ATOM 620 C CA . GLY A 1 79 ? -7.117 33.594 14.148 1 92.56 79 GLY A CA 1
ATOM 621 C C . GLY A 1 79 ? -7.805 32.469 14.938 1 92.56 79 GLY A C 1
ATOM 622 O O . GLY A 1 79 ? -8.641 32.75 15.805 1 92.56 79 GLY A O 1
ATOM 623 N N . THR A 1 80 ? -7.508 31.266 14.5 1 96.94 80 THR A N 1
ATOM 624 C CA . THR A 1 80 ? -8.188 30.109 15.055 1 96.94 80 THR A CA 1
ATOM 625 C C . THR A 1 80 ? -7.176 29.078 15.547 1 96.94 80 THR A C 1
ATOM 627 O O . THR A 1 80 ? -5.973 29.219 15.32 1 96.94 80 THR A O 1
ATOM 630 N N . VAL A 1 81 ? -7.637 28.047 16.25 1 97.75 81 VAL A N 1
ATOM 631 C CA . VAL A 1 81 ? -6.773 26.938 16.656 1 97.75 81 VAL A CA 1
ATOM 632 C C . VAL A 1 81 ? -6.18 26.281 15.414 1 97.75 81 VAL A C 1
ATOM 634 O O . VAL A 1 81 ? -5.031 25.828 15.43 1 97.75 81 VAL A O 1
ATOM 637 N N . TYR A 1 82 ? -6.98 26.25 14.367 1 97.75 82 TYR A N 1
ATOM 638 C CA . TYR A 1 82 ? -6.484 25.719 13.109 1 97.75 82 TYR A CA 1
ATOM 639 C C . TYR A 1 82 ? -5.277 26.516 12.617 1 97.75 82 TYR A C 1
ATOM 641 O O . TYR A 1 82 ? -4.27 25.938 12.203 1 97.75 82 TYR A O 1
ATOM 649 N N . ASP A 1 83 ? -5.305 27.812 12.719 1 96.06 83 ASP A N 1
ATOM 650 C CA . ASP A 1 83 ? -4.195 28.688 12.344 1 96.06 83 ASP A CA 1
ATOM 651 C C . ASP A 1 83 ? -2.992 28.469 13.258 1 96.06 83 ASP A C 1
ATOM 653 O O . ASP A 1 83 ? -1.845 28.594 12.828 1 96.06 83 ASP A O 1
ATOM 657 N N . ASP A 1 84 ? -3.287 28.156 14.5 1 96.81 84 ASP A N 1
ATOM 658 C CA . ASP A 1 84 ? -2.211 27.906 15.453 1 96.81 84 ASP A CA 1
ATOM 659 C C . ASP A 1 84 ? -1.316 26.75 14.977 1 96.81 84 ASP A C 1
ATOM 661 O O . ASP A 1 84 ? -0.099 26.797 15.164 1 96.81 84 ASP A O 1
ATOM 665 N N . PHE A 1 85 ? -1.905 25.766 14.398 1 97.44 85 PHE A N 1
ATOM 666 C CA . PHE A 1 85 ? -1.116 24.625 13.945 1 97.44 85 PHE A CA 1
ATOM 667 C C . PHE A 1 85 ? -0.252 25 12.75 1 97.44 85 PHE A C 1
ATOM 669 O O . PHE A 1 85 ? 0.879 24.531 12.617 1 97.44 85 PHE A O 1
ATOM 676 N N . SER A 1 86 ? -0.805 25.812 11.852 1 96.06 86 SER A N 1
ATOM 677 C CA . SER A 1 86 ? 0.022 26.328 10.766 1 96.06 86 SER A CA 1
ATOM 678 C C . SER A 1 86 ? 1.183 27.156 11.297 1 96.06 86 SER A C 1
ATOM 680 O O . SER A 1 86 ? 2.314 27.031 10.828 1 96.06 86 SER A O 1
ATOM 682 N N . LEU A 1 87 ? 0.92 27.969 12.273 1 95.25 87 LEU A N 1
ATOM 683 C CA . LEU A 1 87 ? 1.935 28.797 12.914 1 95.25 87 LEU A CA 1
ATOM 684 C C . LEU A 1 87 ? 2.984 27.938 13.609 1 95.25 87 LEU A C 1
ATOM 686 O O . LEU A 1 87 ? 4.18 28.219 13.516 1 95.25 87 LEU A O 1
ATOM 690 N N . LEU A 1 88 ? 2.52 26.938 14.273 1 96 88 LEU A N 1
ATOM 691 C CA . LEU A 1 88 ? 3.424 26.031 14.961 1 96 88 LEU A CA 1
ATOM 692 C C . LEU A 1 88 ? 4.395 25.391 13.984 1 96 88 LEU A C 1
ATOM 694 O O . LEU A 1 88 ? 5.594 25.297 14.258 1 96 88 LEU A O 1
ATOM 698 N N . HIS A 1 89 ? 3.865 24.922 12.867 1 96.75 89 HIS A N 1
ATOM 699 C CA . HIS A 1 89 ? 4.727 24.312 11.859 1 96.75 89 HIS A CA 1
ATOM 700 C C . HIS A 1 89 ? 5.742 25.312 11.32 1 96.75 89 HIS A C 1
ATOM 702 O O . HIS A 1 89 ? 6.91 24.969 11.125 1 96.75 89 HIS A O 1
ATOM 708 N N . GLU A 1 90 ? 5.316 26.469 11.125 1 94.06 90 GLU A N 1
ATOM 709 C CA . GLU A 1 90 ? 6.191 27.516 10.609 1 94.06 90 GLU A CA 1
ATOM 710 C C . GLU A 1 90 ? 7.281 27.875 11.609 1 94.06 90 GLU A C 1
ATOM 712 O O . GLU A 1 90 ? 8.453 27.969 11.25 1 94.06 90 GLU A O 1
ATOM 717 N N . ARG A 1 91 ? 6.949 28.016 12.828 1 91.5 91 ARG A N 1
ATOM 718 C CA . ARG A 1 91 ? 7.859 28.547 13.828 1 91.5 91 ARG A CA 1
ATOM 719 C C . ARG A 1 91 ? 8.773 27.453 14.383 1 91.5 91 ARG A C 1
ATOM 721 O O . ARG A 1 91 ? 9.977 27.688 14.555 1 91.5 91 ARG A O 1
ATOM 728 N N . THR A 1 92 ? 8.172 26.359 14.641 1 89.25 92 THR A N 1
ATOM 729 C CA . THR A 1 92 ? 8.914 25.312 15.344 1 89.25 92 THR A CA 1
ATOM 730 C C . THR A 1 92 ? 9.188 24.125 14.43 1 89.25 92 THR A C 1
ATOM 732 O O . THR A 1 92 ? 10.281 23.562 14.453 1 89.25 92 THR A O 1
ATOM 735 N N . GLY A 1 93 ? 8.203 23.781 13.633 1 90.44 93 GLY A N 1
ATOM 736 C CA . GLY A 1 93 ? 8.367 22.656 12.719 1 90.44 93 GLY A CA 1
ATOM 737 C C . GLY A 1 93 ? 9.492 22.844 11.727 1 90.44 93 GLY A C 1
ATOM 738 O O . GLY A 1 93 ? 10.156 21.891 11.336 1 90.44 93 GLY A O 1
ATOM 739 N N . SER A 1 94 ? 9.695 24.094 11.367 1 88.12 94 SER A N 1
ATOM 740 C CA . SER A 1 94 ? 10.742 24.406 10.406 1 88.12 94 SER A CA 1
ATOM 741 C C . SER A 1 94 ? 12.117 24 10.93 1 88.12 94 SER A C 1
ATOM 743 O O . SER A 1 94 ? 13.008 23.641 10.156 1 88.12 94 SER A O 1
ATOM 745 N N . LEU A 1 95 ? 12.258 23.891 12.211 1 88.38 95 LEU A N 1
ATOM 746 C CA . LEU A 1 95 ? 13.531 23.547 12.836 1 88.38 95 LEU A CA 1
ATOM 747 C C . LEU A 1 95 ? 13.789 22.047 12.766 1 88.38 95 LEU A C 1
ATOM 749 O O . LEU A 1 95 ? 14.922 21.609 12.961 1 88.38 95 LEU A O 1
ATOM 753 N N . SER A 1 96 ? 12.734 21.328 12.539 1 92.5 96 SER A N 1
ATOM 754 C CA . SER A 1 96 ? 12.883 19.891 12.445 1 92.5 96 SER A CA 1
ATOM 755 C C . SER A 1 96 ? 13.328 19.469 11.055 1 92.5 96 SER A C 1
ATOM 757 O O . SER A 1 96 ? 13.805 18.344 10.867 1 92.5 96 SER A O 1
ATOM 759 N N . HIS A 1 97 ? 13.117 20.297 10.047 1 93.75 97 HIS A N 1
ATOM 760 C CA . HIS A 1 97 ? 13.508 19.953 8.68 1 93.75 97 HIS A CA 1
ATOM 761 C C . HIS A 1 97 ? 15.023 19.875 8.547 1 93.75 97 HIS A C 1
ATOM 763 O O . HIS A 1 97 ? 15.75 20.672 9.148 1 93.75 97 HIS A O 1
ATOM 769 N N . GLY A 1 98 ? 15.508 18.938 7.812 1 92.5 98 GLY A N 1
ATOM 770 C CA . GLY A 1 98 ? 16.938 18.766 7.582 1 92.5 98 GLY A CA 1
ATOM 771 C C . GLY A 1 98 ? 17.672 18.172 8.773 1 92.5 98 GLY A C 1
ATOM 772 O O . GLY A 1 98 ? 18.875 18.359 8.922 1 92.5 98 GLY A O 1
ATOM 773 N N . SER A 1 99 ? 16.875 17.531 9.617 1 93.31 99 SER A N 1
ATOM 774 C CA . SER A 1 99 ? 17.469 16.938 10.805 1 93.31 99 SER A CA 1
ATOM 775 C C . SER A 1 99 ? 16.828 15.594 11.141 1 93.31 99 SER A C 1
ATOM 777 O O . SER A 1 99 ? 15.859 15.188 10.492 1 93.31 99 SER A O 1
ATOM 779 N N . ALA A 1 100 ? 17.391 14.945 12.156 1 95.75 100 ALA A N 1
ATOM 780 C CA . ALA A 1 100 ? 16.891 13.641 12.578 1 95.75 100 ALA A CA 1
ATOM 781 C C . ALA A 1 100 ? 15.453 13.734 13.086 1 95.75 100 ALA A C 1
ATOM 783 O O . ALA A 1 100 ? 14.703 12.758 13.016 1 95.75 100 ALA A O 1
ATOM 784 N N . SER A 1 101 ? 15.055 14.883 13.508 1 96.25 101 SER A N 1
ATOM 785 C CA . SER A 1 101 ? 13.781 14.992 14.211 1 96.25 101 SER A CA 1
ATOM 786 C C . SER A 1 101 ? 12.625 15.211 13.234 1 96.25 101 SER A C 1
ATOM 788 O O . SER A 1 101 ? 11.469 15.305 13.641 1 96.25 101 SER A O 1
ATOM 790 N N . PHE A 1 102 ? 12.906 15.211 11.953 1 97.56 102 PHE A N 1
ATOM 791 C CA . PHE A 1 102 ? 11.875 15.477 10.953 1 97.56 102 PHE A CA 1
ATOM 792 C C . PHE A 1 102 ? 10.688 14.547 11.148 1 97.56 102 PHE A C 1
ATOM 794 O O . PHE A 1 102 ? 9.547 15 11.242 1 97.56 102 PHE A O 1
ATOM 801 N N . LEU A 1 103 ? 10.945 13.227 11.234 1 98.56 103 LEU A N 1
ATOM 802 C CA . LEU A 1 103 ? 9.875 12.242 11.273 1 98.56 103 LEU A CA 1
ATOM 803 C C . LEU A 1 103 ? 9.188 12.242 12.633 1 98.56 103 LEU A C 1
ATOM 805 O O . LEU A 1 103 ? 7.969 12.406 12.719 1 98.56 103 LEU A O 1
ATOM 809 N N . PRO A 1 104 ? 9.922 12.195 13.734 1 98.44 104 PRO A N 1
ATOM 810 C CA . PRO A 1 104 ? 9.227 12.133 15.023 1 98.44 104 PRO A CA 1
ATOM 811 C C . PRO A 1 104 ? 8.492 13.422 15.359 1 98.44 104 PRO A C 1
ATOM 813 O O . PRO A 1 104 ? 7.434 13.391 15.992 1 98.44 104 PRO A O 1
ATOM 816 N N . TRP A 1 105 ? 9.031 14.539 14.984 1 98.19 105 TRP A N 1
ATOM 817 C CA . TRP A 1 105 ? 8.336 15.789 15.258 1 98.19 105 TRP A CA 1
ATOM 818 C C . TRP A 1 105 ? 6.973 15.82 14.57 1 98.19 105 TRP A C 1
ATOM 820 O O . TRP A 1 105 ? 5.961 16.141 15.195 1 98.19 105 TRP A O 1
ATOM 830 N N . HIS A 1 106 ? 6.969 15.469 13.305 1 98.75 106 HIS A N 1
ATOM 831 C CA . HIS A 1 106 ? 5.727 15.531 12.539 1 98.75 106 HIS A CA 1
ATOM 832 C C . HIS A 1 106 ? 4.742 14.469 13.008 1 98.75 106 HIS A C 1
ATOM 834 O O . HIS A 1 106 ? 3.527 14.68 12.969 1 98.75 106 HIS A O 1
ATOM 840 N N . ARG A 1 107 ? 5.215 13.305 13.445 1 98.81 107 ARG A N 1
ATOM 841 C CA . ARG A 1 107 ? 4.34 12.289 14.031 1 98.81 107 ARG A CA 1
ATOM 842 C C . ARG A 1 107 ? 3.607 12.844 15.25 1 98.81 107 ARG A C 1
ATOM 844 O O . ARG A 1 107 ? 2.391 12.68 15.375 1 98.81 107 ARG A O 1
ATOM 851 N N . TYR A 1 108 ? 4.34 13.461 16.094 1 98.69 108 TYR A N 1
ATOM 852 C CA . TYR A 1 108 ? 3.699 14.016 17.281 1 98.69 108 TYR A CA 1
ATOM 853 C C . TYR A 1 108 ? 2.814 15.203 16.922 1 98.69 108 TYR A C 1
ATOM 855 O O . TYR A 1 108 ? 1.752 15.398 17.516 1 98.69 108 TYR A O 1
ATOM 863 N N . PHE A 1 109 ? 3.244 16.016 16.016 1 98.62 109 PHE A N 1
ATOM 864 C CA . PHE A 1 109 ? 2.447 17.125 15.5 1 98.62 109 PHE A CA 1
ATOM 865 C C . PHE A 1 109 ? 1.076 16.641 15.047 1 98.62 109 PHE A C 1
ATOM 867 O O . PHE A 1 109 ? 0.056 17.234 15.383 1 98.62 109 PHE A O 1
ATOM 874 N N . LEU A 1 110 ? 1.031 15.5 14.336 1 98.75 110 LEU A N 1
ATOM 875 C CA . LEU A 1 110 ? -0.214 14.914 13.859 1 98.75 110 LEU A CA 1
ATOM 876 C C . LEU A 1 110 ? -1.074 14.43 15.023 1 98.75 110 LEU A C 1
ATOM 878 O O . LEU A 1 110 ? -2.297 14.594 15.008 1 98.75 110 LEU A O 1
ATOM 882 N N . LYS A 1 111 ? -0.401 13.844 15.984 1 98.56 111 LYS A N 1
ATOM 883 C CA . LYS A 1 111 ? -1.129 13.391 17.156 1 98.56 111 LYS A CA 1
ATOM 884 C C . LYS A 1 111 ? -1.781 14.57 17.891 1 98.56 111 LYS A C 1
ATOM 886 O O . LYS A 1 111 ? -2.932 14.477 18.328 1 98.56 111 LYS A O 1
ATOM 891 N N . ALA A 1 112 ? -1.051 15.625 18.031 1 98.44 112 ALA A N 1
ATOM 892 C CA . ALA A 1 112 ? -1.574 16.828 18.672 1 98.44 112 ALA A CA 1
ATOM 893 C C . ALA A 1 112 ? -2.744 17.406 17.875 1 98.44 112 ALA A C 1
ATOM 895 O O . ALA A 1 112 ? -3.734 17.844 18.469 1 98.44 112 ALA A O 1
ATOM 896 N N . TRP A 1 113 ? -2.604 17.438 16.578 1 98.69 113 TRP A N 1
ATOM 897 C CA . TRP A 1 113 ? -3.678 17.938 15.719 1 98.69 113 TRP A CA 1
ATOM 898 C C . TRP A 1 113 ? -4.934 17.078 15.875 1 98.69 113 TRP A C 1
ATOM 900 O O . TRP A 1 113 ? -6.039 17.609 16 1 98.69 113 TRP A O 1
ATOM 910 N N . GLU A 1 114 ? -4.781 15.766 15.867 1 98.69 114 GLU A N 1
ATOM 911 C CA . GLU A 1 114 ? -5.891 14.844 16.078 1 98.69 114 GLU A CA 1
ATOM 912 C C . GLU A 1 114 ? -6.559 15.094 17.438 1 98.69 114 GLU A C 1
ATOM 914 O O . GLU A 1 114 ? -7.785 15.117 17.531 1 98.69 114 GLU A O 1
ATOM 919 N N . SER A 1 115 ? -5.754 15.289 18.453 1 98.25 115 SER A N 1
ATOM 920 C CA . SER 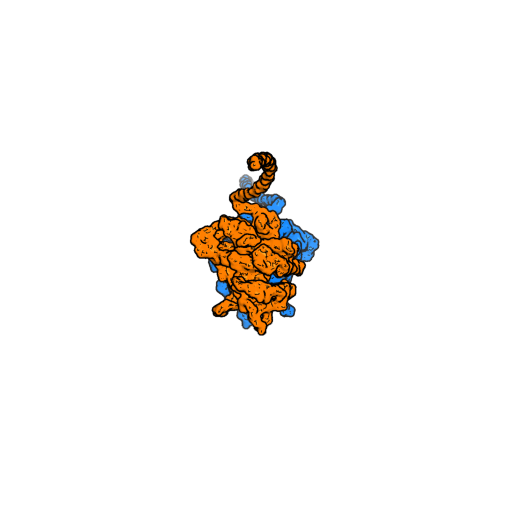A 1 115 ? -6.277 15.562 19.797 1 98.25 115 SER A CA 1
ATOM 921 C C . SER A 1 115 ? -7.094 16.844 19.812 1 98.25 115 SER A C 1
ATOM 923 O O . SER A 1 115 ? -8.133 16.922 20.469 1 98.25 115 SER A O 1
ATOM 925 N N . ALA A 1 116 ? -6.625 17.875 19.125 1 98.62 116 ALA A N 1
ATOM 926 C CA . ALA A 1 116 ? -7.359 19.125 19.062 1 98.62 116 ALA A CA 1
ATOM 927 C C . ALA A 1 116 ? -8.711 18.938 18.391 1 98.62 116 ALA A C 1
ATOM 929 O O . ALA A 1 116 ? -9.719 19.484 18.844 1 98.62 116 ALA A O 1
ATOM 930 N N . LEU A 1 117 ? -8.766 18.156 17.281 1 98.88 117 LEU A N 1
ATOM 931 C CA . LEU A 1 117 ? -10.031 17.859 16.609 1 98.88 117 LEU A CA 1
ATOM 932 C C . LEU A 1 117 ? -11 17.172 17.562 1 98.88 117 LEU A C 1
ATOM 934 O O . LEU A 1 117 ? -12.195 17.484 17.578 1 98.88 117 LEU A O 1
ATOM 938 N N . LYS A 1 118 ? -10.477 16.297 18.344 1 98.69 118 LYS A N 1
ATOM 939 C CA . LYS A 1 118 ? -11.32 15.547 19.266 1 98.69 118 LYS A CA 1
ATOM 940 C C . LYS A 1 118 ? -11.781 16.422 20.422 1 98.69 118 LYS A C 1
ATOM 942 O O . LYS A 1 118 ? -12.961 16.406 20.797 1 98.69 118 LYS A O 1
ATOM 947 N N . GLU A 1 119 ? -10.906 17.172 20.922 1 98.19 119 GLU A N 1
ATOM 948 C CA . GLU A 1 119 ? -11.18 17.984 22.109 1 98.19 119 GLU A CA 1
ATOM 949 C C . GLU A 1 119 ? -12.117 19.141 21.781 1 98.19 119 GLU A C 1
ATOM 951 O O . GLU A 1 119 ? -13.062 19.422 22.531 1 98.19 119 GLU A O 1
ATOM 956 N N . HIS A 1 120 ? -11.875 19.797 20.703 1 98.25 120 HIS A N 1
ATOM 957 C CA . HIS A 1 120 ? -12.594 21.031 20.406 1 98.25 120 HIS A CA 1
ATOM 958 C C . HIS A 1 120 ? -13.82 20.75 19.547 1 98.25 120 HIS A C 1
ATOM 960 O O . HIS A 1 120 ? -14.781 21.531 19.562 1 98.25 120 HIS A O 1
ATOM 966 N N . CYS A 1 121 ? -13.758 19.641 18.75 1 98.75 121 CYS A N 1
ATOM 967 C CA . CYS A 1 121 ? -14.766 19.516 17.703 1 98.75 121 CYS A CA 1
ATOM 968 C C . CYS A 1 121 ? -15.414 18.141 17.734 1 98.75 121 CYS A C 1
ATOM 970 O O . CYS A 1 121 ? -16.047 17.719 16.766 1 98.75 121 CYS A O 1
ATOM 972 N N . ASP A 1 122 ? -15.203 17.328 18.75 1 98.44 122 ASP A N 1
ATOM 973 C CA . ASP A 1 122 ? -15.836 16.031 18.984 1 98.44 122 ASP A CA 1
ATOM 974 C C . ASP A 1 122 ? -15.57 15.062 17.844 1 98.44 122 ASP A C 1
ATOM 976 O O . ASP A 1 122 ? -16.453 14.305 17.438 1 98.44 122 ASP A O 1
ATOM 980 N N . PHE A 1 123 ? -14.484 15.188 17.203 1 98.81 123 PHE A N 1
ATOM 981 C CA . PHE A 1 123 ? -14.062 14.242 16.172 1 98.81 123 PHE A CA 1
ATOM 982 C C . PHE A 1 123 ? -13.961 12.836 16.75 1 98.81 123 PHE A C 1
ATOM 984 O O . PHE A 1 123 ? -13.352 12.625 17.797 1 98.81 123 PHE A O 1
ATOM 991 N N . LYS A 1 124 ? -14.516 11.852 16.094 1 98.38 124 LYS A N 1
ATOM 992 C CA . LYS A 1 124 ? -14.586 10.5 16.641 1 98.38 124 LYS A CA 1
ATOM 993 C C . LYS A 1 124 ? -13.555 9.586 15.977 1 98.38 124 LYS A C 1
ATOM 995 O O . LYS A 1 124 ? -13.258 8.5 16.484 1 98.38 124 LYS A O 1
ATOM 1000 N N . GLY A 1 125 ? -13.016 10.016 14.906 1 97.94 125 GLY A N 1
ATOM 1001 C CA . GLY A 1 125 ? -12.148 9.148 14.117 1 97.94 125 GLY A CA 1
ATOM 1002 C C . GLY A 1 125 ? -10.672 9.383 14.383 1 97.94 125 GLY A C 1
ATOM 1003 O O . GLY A 1 125 ? -10.289 9.789 15.484 1 97.94 125 GLY A O 1
ATOM 1004 N N . GLN A 1 126 ? -9.828 8.906 13.477 1 98.06 126 GLN A N 1
ATOM 1005 C CA . GLN A 1 126 ? -8.383 9.117 13.422 1 98.06 126 GLN A CA 1
ATOM 1006 C C . GLN A 1 126 ? -7.984 9.914 12.188 1 98.06 126 GLN A C 1
ATOM 1008 O O . GLN A 1 126 ? -8.688 9.891 11.172 1 98.06 126 GLN A O 1
ATOM 1013 N N . VAL A 1 127 ? -6.906 10.625 12.305 1 98.31 127 VAL A N 1
ATOM 1014 C CA . VAL A 1 127 ? -6.422 11.359 11.141 1 98.31 127 VAL A CA 1
ATOM 1015 C C . VAL A 1 127 ? -6.188 10.398 9.977 1 98.31 127 VAL A C 1
ATOM 1017 O O . VAL A 1 127 ? -5.426 9.438 10.109 1 98.31 127 VAL A O 1
ATOM 1020 N N . PRO A 1 128 ? -6.887 10.625 8.867 1 98.75 128 PRO A N 1
ATOM 1021 C CA . PRO A 1 128 ? -6.656 9.773 7.695 1 98.75 128 PRO A CA 1
ATOM 1022 C C . PRO A 1 128 ? -5.387 10.148 6.938 1 98.75 128 PRO A C 1
ATOM 1024 O O . PRO A 1 128 ? -4.797 11.203 7.191 1 98.75 128 PRO A O 1
ATOM 1027 N N . TYR A 1 129 ? -4.922 9.242 6.102 1 98.81 129 TYR A N 1
ATOM 1028 C CA . TYR A 1 129 ? -3.777 9.555 5.254 1 98.81 129 TYR A CA 1
ATOM 1029 C C . TYR A 1 129 ? -4.152 9.484 3.779 1 98.81 129 TYR A C 1
ATOM 1031 O O . TYR A 1 129 ? -5.188 8.906 3.424 1 98.81 129 TYR A O 1
ATOM 1039 N N . TRP A 1 130 ? -3.4 10.188 2.965 1 98.88 130 TRP A N 1
ATOM 1040 C CA . TRP A 1 130 ? -3.486 10.141 1.51 1 98.88 130 TRP A CA 1
ATOM 1041 C C . TRP A 1 130 ? -2.342 9.328 0.92 1 98.88 130 TRP A C 1
ATOM 1043 O O . TRP A 1 130 ? -1.209 9.805 0.834 1 98.88 130 TRP A O 1
ATOM 1053 N N . ASP A 1 131 ? -2.691 8.109 0.487 1 98.62 131 ASP A N 1
ATOM 1054 C CA . ASP A 1 131 ? -1.667 7.285 -0.151 1 98.62 131 ASP A CA 1
ATOM 1055 C C . ASP A 1 131 ? -1.391 7.762 -1.576 1 98.62 131 ASP A C 1
ATOM 1057 O O . ASP A 1 131 ? -1.838 7.141 -2.541 1 98.62 131 ASP A O 1
ATOM 1061 N N . TRP A 1 132 ? -0.583 8.742 -1.643 1 98.5 132 TRP A N 1
ATOM 1062 C CA . TRP A 1 132 ? -0.311 9.359 -2.938 1 98.5 132 TRP A CA 1
ATOM 1063 C C . TRP A 1 132 ? 0.527 8.43 -3.814 1 98.5 132 TRP A C 1
ATOM 1065 O O . TRP A 1 132 ? 0.688 8.68 -5.012 1 98.5 132 TRP A O 1
ATOM 1075 N N . THR A 1 133 ? 1.046 7.301 -3.277 1 98.19 133 THR A N 1
ATOM 1076 C CA . THR A 1 133 ? 1.76 6.336 -4.109 1 98.19 133 THR A CA 1
ATOM 1077 C C . THR A 1 133 ? 0.813 5.68 -5.109 1 98.19 133 THR A C 1
ATOM 1079 O O . THR A 1 133 ? 1.241 5.238 -6.18 1 98.19 133 THR A O 1
ATOM 1082 N N . MET A 1 134 ? -0.458 5.652 -4.777 1 97.75 134 MET A N 1
ATOM 1083 C CA . MET A 1 134 ? -1.455 5.059 -5.664 1 97.75 134 MET A CA 1
ATOM 1084 C C . MET A 1 134 ? -1.78 6 -6.824 1 97.75 134 MET A C 1
ATOM 1086 O O . MET A 1 134 ? -2.363 5.578 -7.824 1 97.75 134 MET A O 1
ATOM 1090 N N . ASP A 1 135 ? -1.406 7.242 -6.691 1 97.56 135 ASP A N 1
ATOM 1091 C CA . ASP A 1 135 ? -1.771 8.258 -7.672 1 97.56 135 ASP A CA 1
ATOM 1092 C C . ASP A 1 135 ? -0.543 8.75 -8.43 1 97.56 135 ASP A C 1
ATOM 1094 O O . ASP A 1 135 ? -0.598 9.789 -9.102 1 97.56 135 ASP A O 1
ATOM 1098 N N . TRP A 1 136 ? 0.553 8.055 -8.359 1 97.5 136 TRP A N 1
ATOM 1099 C CA . TRP A 1 136 ? 1.849 8.57 -8.789 1 97.5 136 TRP A CA 1
ATOM 1100 C C . TRP A 1 136 ? 1.854 8.828 -10.297 1 97.5 136 TRP A C 1
ATOM 1102 O O . TRP A 1 136 ? 2.596 9.688 -10.781 1 97.5 136 TRP A O 1
ATOM 1112 N N . MET A 1 137 ? 1.025 8.117 -11.031 1 95.25 137 MET A N 1
ATOM 1113 C CA . MET A 1 137 ? 1.045 8.266 -12.484 1 95.25 137 MET A CA 1
ATOM 1114 C C . MET A 1 137 ? 0.449 9.602 -12.906 1 95.25 137 MET A C 1
ATOM 1116 O O . MET A 1 137 ? 0.793 10.133 -13.961 1 95.25 137 MET A O 1
ATOM 1120 N N . ASP A 1 138 ? -0.446 10.141 -12.141 1 96 138 ASP A N 1
ATOM 1121 C CA . ASP A 1 138 ? -1.042 11.461 -12.328 1 96 138 ASP A CA 1
ATOM 1122 C C . ASP A 1 138 ? -1.603 12.008 -11.023 1 96 138 ASP A C 1
ATOM 1124 O O . ASP A 1 138 ? -2.807 11.914 -10.766 1 96 138 ASP A O 1
ATOM 1128 N N . LEU A 1 139 ? -0.726 12.633 -10.289 1 96.81 139 LEU A N 1
ATOM 1129 C CA . LEU A 1 139 ? -1.091 13.109 -8.961 1 96.81 139 LEU A CA 1
ATOM 1130 C C . LEU A 1 139 ? -2.199 14.156 -9.039 1 96.81 139 LEU A C 1
ATOM 1132 O O . LEU A 1 139 ? -3.057 14.227 -8.156 1 96.81 139 LEU A O 1
ATOM 1136 N N . ALA A 1 140 ? -2.188 14.961 -10.07 1 96.69 140 ALA A N 1
ATOM 1137 C CA . ALA A 1 140 ? -3.174 16.031 -10.234 1 96.69 140 ALA A CA 1
ATOM 1138 C C . ALA A 1 140 ? -4.562 15.453 -10.508 1 96.69 140 ALA A C 1
ATOM 1140 O O . ALA A 1 140 ? -5.57 16.141 -10.32 1 96.69 140 ALA A O 1
ATOM 1141 N N . ALA A 1 141 ? -4.602 14.195 -10.922 1 95.94 141 ALA A N 1
ATOM 1142 C CA . ALA A 1 141 ? -5.875 13.555 -11.242 1 95.94 141 ALA A CA 1
ATOM 1143 C C . ALA A 1 141 ? -6.375 12.711 -10.078 1 95.94 141 ALA A C 1
ATOM 1145 O O . ALA A 1 141 ? -7.363 11.984 -10.203 1 95.94 141 ALA A O 1
ATOM 1146 N N . SER A 1 142 ? -5.727 12.758 -8.938 1 97.62 142 SER A N 1
ATOM 1147 C CA . SER A 1 142 ? -6.121 11.992 -7.766 1 97.62 142 SER A CA 1
ATOM 1148 C C . SER A 1 142 ? -7.559 12.297 -7.363 1 97.62 142 SER A C 1
ATOM 1150 O O . SER A 1 142 ? -7.984 13.453 -7.391 1 97.62 142 SER A O 1
ATOM 1152 N N . SER A 1 143 ? -8.242 11.289 -6.891 1 97.69 143 SER A N 1
ATOM 1153 C CA . SER A 1 143 ? -9.609 11.477 -6.426 1 97.69 143 SER A CA 1
ATOM 1154 C C . SER A 1 143 ? -9.648 12.211 -5.086 1 97.69 143 SER A C 1
ATOM 1156 O O . SER A 1 143 ? -10.711 12.625 -4.629 1 97.69 143 SER A O 1
ATOM 1158 N N . ILE A 1 144 ? -8.469 12.438 -4.457 1 98.62 144 ILE A N 1
ATOM 1159 C CA . ILE A 1 144 ? -8.383 13.227 -3.234 1 98.62 144 ILE A CA 1
ATOM 1160 C C . ILE A 1 144 ? -8.914 14.641 -3.492 1 98.62 144 ILE A C 1
ATOM 1162 O O . ILE A 1 144 ? -9.367 15.32 -2.566 1 98.62 144 ILE A O 1
ATOM 1166 N N . TRP A 1 145 ? -8.945 15.039 -4.82 1 98.62 145 TRP A N 1
ATOM 1167 C CA . TRP A 1 145 ? -9.32 16.406 -5.18 1 98.62 145 TRP A CA 1
ATOM 1168 C C . TRP A 1 145 ? -10.797 16.469 -5.559 1 98.62 145 TRP A C 1
ATOM 1170 O O . TRP A 1 145 ? -11.289 17.531 -5.949 1 98.62 145 TRP A O 1
ATOM 1180 N N . ASN A 1 146 ? -11.5 15.328 -5.449 1 98.19 146 ASN A N 1
ATOM 1181 C CA . ASN A 1 146 ? -12.922 15.336 -5.754 1 98.19 146 ASN A CA 1
ATOM 1182 C C . ASN A 1 146 ? -13.672 16.344 -4.887 1 98.19 146 ASN A C 1
ATOM 1184 O O . ASN A 1 146 ? -13.422 16.438 -3.686 1 98.19 146 ASN A O 1
ATOM 1188 N N . ASN A 1 147 ? -14.586 17.094 -5.48 1 96.94 147 ASN A N 1
ATOM 1189 C CA . ASN A 1 147 ? -15.242 18.172 -4.766 1 96.94 147 ASN A CA 1
ATOM 1190 C C . ASN A 1 147 ? -16.297 17.656 -3.789 1 96.94 147 ASN A C 1
ATOM 1192 O O . ASN A 1 147 ? -16.656 18.344 -2.834 1 96.94 147 ASN A O 1
ATOM 1196 N N 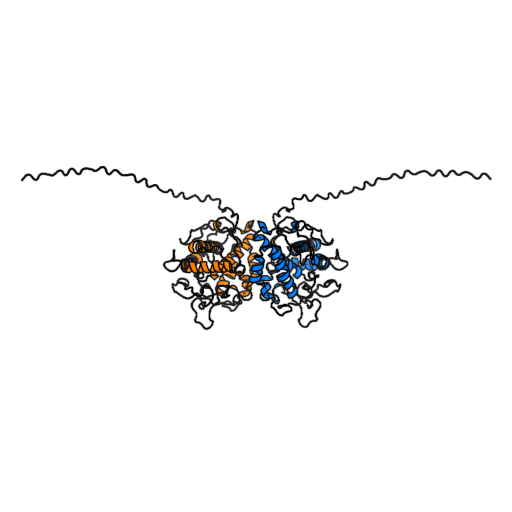. GLU A 1 148 ? -16.766 16.422 -3.961 1 96.56 148 GLU A N 1
ATOM 1197 C CA . GLU A 1 148 ? -17.812 15.875 -3.109 1 96.56 148 GLU A CA 1
ATOM 1198 C C . GLU A 1 148 ? -17.234 14.938 -2.055 1 96.56 148 GLU A C 1
ATOM 1200 O O . GLU A 1 148 ? -17.656 14.969 -0.895 1 96.56 148 GLU A O 1
ATOM 1205 N N . THR A 1 149 ? -16.25 14.148 -2.49 1 97.06 149 THR A N 1
ATOM 1206 C CA . THR A 1 149 ? -15.758 13.102 -1.602 1 97.06 149 THR A CA 1
ATOM 1207 C C . THR A 1 149 ? -14.344 13.422 -1.127 1 97.06 149 THR A C 1
ATOM 1209 O O . THR A 1 149 ? -13.789 12.703 -0.292 1 97.06 149 THR A O 1
ATOM 1212 N N . GLY A 1 150 ? -13.758 14.461 -1.711 1 98.31 150 GLY A N 1
ATOM 1213 C CA . GLY A 1 150 ? -12.391 14.836 -1.393 1 98.31 150 GLY A CA 1
ATOM 1214 C C . GLY A 1 150 ? -12.258 16.25 -0.859 1 98.31 150 GLY A C 1
ATOM 1215 O O . GLY A 1 150 ? -13.07 16.672 -0.033 1 98.31 150 GLY A O 1
ATOM 1216 N N . PHE A 1 151 ? -11.164 16.953 -1.265 1 98.75 151 PHE A N 1
ATOM 1217 C CA . PHE A 1 151 ? -10.789 18.188 -0.59 1 98.75 151 PHE A CA 1
ATOM 1218 C C . PHE A 1 151 ? -10.883 19.375 -1.541 1 98.75 151 PHE A C 1
ATOM 1220 O O . PHE A 1 151 ? -10.516 20.5 -1.182 1 98.75 151 PHE A O 1
ATOM 1227 N N . GLY A 1 152 ? -11.359 19.141 -2.799 1 98.44 152 GLY A N 1
ATOM 1228 C CA . GLY A 1 152 ? -11.438 20.203 -3.793 1 98.44 152 GLY A CA 1
ATOM 1229 C C . GLY A 1 152 ? -10.188 20.312 -4.648 1 98.44 152 GLY A C 1
ATOM 1230 O O . GLY A 1 152 ? -9.133 19.797 -4.285 1 98.44 152 GLY A O 1
ATOM 1231 N N . GLY A 1 153 ? -10.297 21 -5.789 1 98 153 GLY A N 1
ATOM 1232 C CA . GLY A 1 153 ? -9.219 21.094 -6.766 1 98 153 GLY A CA 1
ATOM 1233 C C . GLY A 1 153 ? -8.305 22.281 -6.527 1 98 153 GLY A C 1
ATOM 1234 O O . GLY A 1 153 ? -8.039 22.641 -5.379 1 98 153 GLY A O 1
ATOM 1235 N N . ASP A 1 154 ? -7.715 22.797 -7.625 1 97.88 154 ASP A N 1
ATOM 1236 C CA . ASP A 1 154 ? -6.734 23.875 -7.5 1 97.88 154 ASP A CA 1
ATOM 1237 C C . ASP A 1 154 ? -7.258 25.156 -8.117 1 97.88 154 ASP A C 1
ATOM 1239 O O . ASP A 1 154 ? -6.48 26.047 -8.461 1 97.88 154 ASP A O 1
ATOM 1243 N N . GLY A 1 155 ? -8.57 25.203 -8.297 1 97.12 155 GLY A N 1
ATOM 1244 C CA . GLY A 1 155 ? -9.195 26.453 -8.695 1 97.12 155 GLY A CA 1
ATOM 1245 C C . GLY A 1 155 ? -9.281 26.625 -10.203 1 97.12 155 GLY A C 1
ATOM 1246 O O . GLY A 1 155 ? -9.062 25.672 -10.953 1 97.12 155 GLY A O 1
ATOM 1247 N N . ASP A 1 156 ? -9.75 27.797 -10.641 1 95.19 156 ASP A N 1
ATOM 1248 C CA . ASP A 1 156 ? -9.914 28.156 -12.047 1 95.19 156 ASP A CA 1
ATOM 1249 C C . ASP A 1 156 ? -8.578 28.531 -12.672 1 95.19 156 ASP A C 1
ATOM 1251 O O . ASP A 1 156 ? -7.938 29.5 -12.242 1 95.19 156 ASP A O 1
ATOM 1255 N N . PRO A 1 157 ? -8.219 27.812 -13.734 1 93.12 157 PRO A N 1
ATOM 1256 C CA . PRO A 1 157 ? -6.922 28.094 -14.344 1 93.12 157 PRO A CA 1
ATOM 1257 C C . PRO A 1 157 ? -6.828 29.531 -14.867 1 93.12 157 PRO A C 1
ATOM 1259 O O . PRO A 1 157 ? -5.723 30.047 -15.078 1 93.12 157 PRO A O 1
ATOM 1262 N N . LYS A 1 158 ? -7.945 30.25 -15.07 1 93.94 158 LYS A N 1
ATOM 1263 C CA . LYS A 1 158 ? -7.965 31.609 -15.625 1 93.94 158 LYS A CA 1
ATOM 1264 C C . LYS A 1 158 ? -7.906 32.656 -14.516 1 93.94 158 LYS A C 1
ATOM 1266 O O . LYS A 1 158 ? -7.762 33.844 -14.789 1 93.94 158 LYS A O 1
ATOM 1271 N N . SER A 1 159 ? -7.941 32.156 -13.242 1 95.88 159 SER A N 1
ATOM 1272 C CA . SER A 1 159 ? -7.953 33.094 -12.133 1 95.88 159 SER A CA 1
ATOM 1273 C C . SER A 1 159 ? -6.543 33.562 -11.789 1 95.88 159 SER A C 1
ATOM 1275 O O . SER A 1 159 ? -5.562 32.938 -12.188 1 95.88 159 SER A O 1
ATOM 1277 N N . SER A 1 160 ? -6.492 34.656 -11.07 1 96.12 160 SER A N 1
ATOM 1278 C CA . SER A 1 160 ? -5.203 35.188 -10.617 1 96.12 160 SER A CA 1
ATOM 1279 C C . SER A 1 160 ? -4.605 34.312 -9.523 1 96.12 160 SER A C 1
ATOM 1281 O O . SER A 1 160 ? -5.332 33.656 -8.789 1 96.12 160 SER A O 1
ATOM 1283 N N . LEU A 1 161 ? -3.299 34.406 -9.414 1 96.06 161 LEU A N 1
ATOM 1284 C CA . LEU A 1 161 ? -2.596 33.656 -8.367 1 96.06 161 LEU A CA 1
ATOM 1285 C C . LEU A 1 161 ? -2.812 34.312 -7.004 1 96.06 161 LEU A C 1
ATOM 1287 O O . LEU A 1 161 ? -2.83 35.531 -6.887 1 96.06 161 LEU A O 1
ATOM 1291 N N . ALA A 1 162 ? -2.975 33.5 -6.016 1 95.81 162 ALA A N 1
ATOM 1292 C CA . ALA A 1 162 ? -3.162 33.969 -4.648 1 95.81 162 ALA A CA 1
ATOM 1293 C C . ALA A 1 162 ? -1.848 33.969 -3.873 1 95.81 162 ALA A C 1
ATOM 1295 O O . ALA A 1 162 ? -1.277 35 -3.582 1 95.81 162 ALA A O 1
ATOM 1296 N N . VAL A 1 163 ? -1.338 32.75 -3.541 1 96 163 VAL A N 1
ATOM 1297 C CA . VAL A 1 163 ? -0.046 32.594 -2.883 1 96 163 VAL A CA 1
ATOM 1298 C C . VAL A 1 163 ? 0.657 31.344 -3.428 1 96 163 VAL A C 1
ATOM 1300 O O . VAL A 1 163 ? 0.009 30.438 -3.955 1 96 163 VAL A O 1
ATOM 1303 N N . GLY A 1 164 ? 2.006 31.312 -3.34 1 95 164 GLY A N 1
ATOM 1304 C CA . GLY A 1 164 ? 2.812 30.141 -3.656 1 95 164 GLY A CA 1
ATOM 1305 C C . GLY A 1 164 ? 2.564 29.609 -5.055 1 95 164 GLY A C 1
ATOM 1306 O O . GLY A 1 164 ? 2.602 28.406 -5.277 1 95 164 GLY A O 1
ATOM 1307 N N . GLY A 1 165 ? 2.182 30.516 -5.973 1 94.81 165 GLY A N 1
ATOM 1308 C CA . GLY A 1 165 ? 1.919 30.109 -7.34 1 94.81 165 GLY A CA 1
ATOM 1309 C C . GLY A 1 165 ? 0.616 29.344 -7.492 1 94.81 165 GLY A C 1
ATOM 1310 O O . GLY A 1 165 ? 0.416 28.641 -8.477 1 94.81 165 GLY A O 1
ATOM 1311 N N . GLY A 1 166 ? -0.21 29.406 -6.441 1 97.44 166 GLY A N 1
ATOM 1312 C CA . GLY A 1 166 ? -1.492 28.719 -6.465 1 97.44 166 GLY A CA 1
ATOM 1313 C C . GLY A 1 166 ? -2.668 29.656 -6.641 1 97.44 166 GLY A C 1
ATOM 1314 O O . GLY A 1 166 ? -2.521 30.875 -6.512 1 97.44 166 GLY A O 1
ATOM 1315 N N . ARG A 1 167 ? -3.752 29.109 -7.027 1 98.31 167 ARG A N 1
ATOM 1316 C CA . ARG A 1 167 ? -5.02 29.812 -7.168 1 98.31 167 ARG A CA 1
ATOM 1317 C C . ARG A 1 167 ? -5.996 29.406 -6.066 1 98.31 167 ARG A C 1
ATOM 1319 O O . ARG A 1 167 ? -5.824 28.375 -5.426 1 98.31 167 ARG A O 1
ATOM 1326 N N . CYS A 1 168 ? -6.953 30.281 -5.879 1 98.62 168 CYS A N 1
ATOM 1327 C CA . CYS A 1 168 ? -7.938 30 -4.836 1 98.62 168 CYS A CA 1
ATOM 1328 C C . CYS A 1 168 ? -8.703 28.719 -5.129 1 98.62 168 CYS A C 1
ATOM 1330 O O . CYS A 1 168 ? -9.203 28.531 -6.238 1 98.62 168 CYS A O 1
ATOM 1332 N N . VAL A 1 169 ? -8.781 27.875 -4.141 1 98.62 169 VAL A N 1
ATOM 1333 C CA . VAL A 1 169 ? -9.664 26.719 -4.203 1 98.62 169 VAL A CA 1
ATOM 1334 C C . VAL A 1 169 ? -11.125 27.188 -4.191 1 98.62 169 VAL A C 1
ATOM 1336 O O . VAL A 1 169 ? -11.531 27.953 -3.309 1 98.62 169 VAL A O 1
ATOM 1339 N N . THR A 1 170 ? -11.93 26.703 -5.168 1 98.25 170 THR A N 1
ATOM 1340 C CA . THR A 1 170 ? -13.273 27.266 -5.316 1 98.25 170 THR A CA 1
ATOM 1341 C C . THR A 1 170 ? -14.328 26.188 -5.055 1 98.25 170 THR A C 1
ATOM 1343 O O . THR A 1 170 ? -15.531 26.484 -5.078 1 98.25 170 THR A O 1
ATOM 1346 N N . ASP A 1 171 ? -13.93 24.938 -4.785 1 98.12 171 ASP A N 1
ATOM 1347 C CA . ASP A 1 171 ? -14.867 23.844 -4.539 1 98.12 171 ASP A CA 1
ATOM 1348 C C . ASP A 1 171 ? -14.383 22.953 -3.396 1 98.12 171 ASP A C 1
ATOM 1350 O O . ASP A 1 171 ? -13.305 23.188 -2.838 1 98.12 171 ASP A O 1
ATOM 1354 N N . GLY A 1 172 ? -15.312 22.047 -2.963 1 98.25 172 GLY A N 1
ATOM 1355 C CA . GLY A 1 172 ? -14.961 21.156 -1.864 1 98.25 172 GLY A CA 1
ATOM 1356 C C . GLY A 1 172 ? -15.289 21.75 -0.502 1 98.25 172 GLY A C 1
ATOM 1357 O O . GLY A 1 172 ? -15.742 22.891 -0.403 1 98.25 172 GLY A O 1
ATOM 1358 N N . PRO A 1 173 ? -15 20.984 0.469 1 98.62 173 PRO A N 1
ATOM 1359 C CA . PRO A 1 173 ? -15.508 21.328 1.801 1 98.62 173 PRO A CA 1
ATOM 1360 C C . PRO A 1 173 ? -14.711 22.453 2.463 1 98.62 173 PRO A C 1
ATOM 1362 O O . PRO A 1 173 ? -15.133 23 3.488 1 98.62 173 PRO A O 1
ATOM 1365 N N . PHE A 1 174 ? -13.594 22.859 1.813 1 98.5 174 PHE A N 1
ATOM 1366 C CA . PHE A 1 174 ? -12.727 23.797 2.525 1 98.5 174 PHE A CA 1
ATOM 1367 C C . PHE A 1 174 ? -12.5 25.062 1.704 1 98.5 174 PHE A C 1
ATOM 1369 O O . PHE A 1 174 ? -11.586 25.844 1.99 1 98.5 174 PHE A O 1
ATOM 1376 N N . SER A 1 175 ? -13.281 25.25 0.656 1 98.12 175 SER A N 1
ATOM 1377 C CA . SER A 1 175 ? -13.109 26.375 -0.254 1 98.12 175 SER A CA 1
ATOM 1378 C C . SER A 1 175 ? -13.336 27.703 0.458 1 98.12 175 SER A C 1
ATOM 1380 O O . SER A 1 175 ? -12.93 28.75 -0.039 1 98.12 175 SER A O 1
ATOM 1382 N N . HIS A 1 176 ? -13.859 27.719 1.661 1 97.75 176 HIS A N 1
ATOM 1383 C CA . HIS A 1 176 ? -14.188 28.938 2.387 1 97.75 176 HIS A CA 1
ATOM 1384 C C . HIS A 1 176 ? -13.039 29.359 3.295 1 97.75 176 HIS A C 1
ATOM 1386 O O . HIS A 1 176 ? -13.062 30.453 3.873 1 97.75 176 HIS A O 1
ATOM 1392 N N . LEU A 1 177 ? -12.062 28.484 3.469 1 97.88 177 LEU A N 1
ATOM 1393 C CA . LEU A 1 177 ? -10.969 28.781 4.391 1 97.88 177 LEU A CA 1
ATOM 1394 C C . LEU A 1 177 ? -10.227 30.031 3.965 1 97.88 177 LEU A C 1
ATOM 1396 O O . LEU A 1 177 ? -9.992 30.25 2.773 1 97.88 177 LEU A O 1
ATOM 1400 N N . ARG A 1 178 ? -9.883 30.828 4.922 1 96.38 178 ARG A N 1
ATOM 1401 C CA . ARG A 1 178 ? -9.117 32.062 4.738 1 96.38 178 ARG A CA 1
ATOM 1402 C C . ARG A 1 178 ? -7.914 32.094 5.676 1 96.38 178 ARG A C 1
ATOM 1404 O O . ARG A 1 178 ? -7.914 32.812 6.672 1 96.38 178 ARG A O 1
ATOM 1411 N N . PRO A 1 179 ? -6.848 31.328 5.285 1 95.25 179 PRO A N 1
ATOM 1412 C CA . PRO A 1 179 ? -5.652 31.375 6.129 1 95.25 179 PRO A CA 1
ATOM 1413 C C . PRO A 1 179 ? -5.172 32.812 6.387 1 95.25 179 PRO A C 1
ATOM 1415 O O . PRO A 1 179 ? -5.277 33.656 5.508 1 95.25 179 PRO A O 1
ATOM 1418 N N . THR A 1 180 ? -4.555 32.969 7.562 1 93.06 180 THR A N 1
ATOM 1419 C CA . THR A 1 180 ? -4.207 34.312 7.98 1 93.06 180 THR A CA 1
ATOM 1420 C C . THR A 1 180 ? -2.736 34.594 7.703 1 93.06 180 THR A C 1
ATOM 1422 O O . THR A 1 180 ? -2.273 35.719 7.887 1 93.06 180 THR A O 1
ATOM 1425 N N . ARG A 1 181 ? -2.041 33.531 7.25 1 92.69 181 ARG A N 1
ATOM 1426 C CA . ARG A 1 181 ? -0.609 33.75 7.055 1 92.69 181 ARG A CA 1
ATOM 1427 C C . ARG A 1 181 ? -0.094 32.906 5.887 1 92.69 181 ARG A C 1
ATOM 1429 O O . ARG A 1 181 ? -0.658 31.859 5.57 1 92.69 181 ARG A O 1
ATOM 1436 N N . TYR A 1 182 ? 0.846 33.438 5.262 1 92.25 182 TYR A N 1
ATOM 1437 C CA . TYR A 1 182 ? 1.703 32.719 4.316 1 92.25 182 TYR A CA 1
ATOM 1438 C C . TYR A 1 182 ? 3.174 32.938 4.66 1 92.25 182 TYR A C 1
ATOM 1440 O O . TYR A 1 182 ? 3.697 34.031 4.555 1 92.25 182 TYR A O 1
ATOM 1448 N N . ASN A 1 183 ? 3.775 31.75 5.102 1 86.38 183 ASN A N 1
ATOM 1449 C CA . ASN A 1 183 ? 5.098 31.844 5.711 1 86.38 183 ASN A CA 1
ATOM 1450 C C . ASN A 1 183 ? 5.133 32.875 6.836 1 86.38 183 ASN A C 1
ATOM 1452 O O . ASN A 1 183 ? 4.273 32.875 7.719 1 86.38 183 ASN A O 1
ATOM 1456 N N . ARG A 1 184 ? 6.086 33.75 6.883 1 84.06 184 ARG A N 1
ATOM 1457 C CA . ARG A 1 184 ? 6.277 34.656 8.016 1 84.06 184 ARG A CA 1
ATOM 1458 C C . ARG A 1 184 ? 5.535 35.969 7.801 1 84.06 184 ARG A C 1
ATOM 1460 O O . ARG A 1 184 ? 5.742 36.938 8.539 1 84.06 184 ARG A O 1
ATOM 1467 N N . THR A 1 185 ? 4.602 35.906 6.84 1 87 185 THR A N 1
ATOM 1468 C CA . THR A 1 185 ? 3.848 37.125 6.535 1 87 185 THR A CA 1
ATOM 1469 C C . THR A 1 185 ? 2.379 36.938 6.91 1 87 185 THR A C 1
ATOM 1471 O O . THR A 1 185 ? 1.74 35.969 6.516 1 87 185 THR A O 1
ATOM 1474 N N . TYR A 1 186 ? 1.936 37.844 7.688 1 87.94 186 TYR A N 1
ATOM 1475 C CA . TYR A 1 186 ? 0.505 37.875 7.977 1 87.94 186 TYR A CA 1
ATOM 1476 C C . TYR A 1 186 ? -0.273 38.469 6.801 1 87.94 186 TYR A C 1
ATOM 1478 O O . TYR A 1 186 ? -0.238 39.688 6.562 1 87.94 186 TYR A O 1
ATOM 1486 N N . VAL A 1 187 ? -0.916 37.688 6.098 1 90 187 VAL A N 1
ATOM 1487 C CA . VAL A 1 187 ? -1.742 38.094 4.961 1 90 187 VAL A CA 1
ATOM 1488 C C . VAL A 1 187 ? -2.918 37.125 4.82 1 90 187 VAL A C 1
ATOM 1490 O O . VAL A 1 187 ? -2.725 35.938 4.559 1 90 187 VAL A O 1
ATOM 1493 N N . GLU A 1 188 ? -4.09 37.656 5.086 1 94.38 188 GLU A N 1
ATOM 1494 C CA . GLU A 1 188 ? -5.273 36.844 4.867 1 94.38 188 GLU A CA 1
ATOM 1495 C C . GLU A 1 188 ? -5.492 36.562 3.381 1 94.38 188 GLU A C 1
ATOM 1497 O O . GLU A 1 188 ? -5.324 37.469 2.549 1 94.38 188 GLU A O 1
ATOM 1502 N N . HIS A 1 189 ? -5.789 35.406 2.99 1 96.88 189 HIS A N 1
ATOM 1503 C CA . HIS A 1 189 ? -6 34.969 1.607 1 96.88 189 HIS A CA 1
ATOM 1504 C C . HIS A 1 189 ? -6.879 33.75 1.532 1 96.88 189 HIS A C 1
ATOM 1506 O O . HIS A 1 189 ? -7.262 33.188 2.564 1 96.88 189 HIS A O 1
ATOM 1512 N N . CYS A 1 190 ? -7.293 33.375 0.343 1 98.06 190 CYS A N 1
ATOM 1513 C CA . CYS A 1 190 ? -8.023 32.156 0.14 1 98.06 190 CYS A CA 1
ATOM 1514 C C . CYS A 1 190 ? -7.086 30.938 0.159 1 98.06 190 CYS A C 1
ATOM 1516 O O . CYS A 1 190 ? -5.898 31.078 -0.138 1 98.06 190 CYS A O 1
ATOM 1518 N N . LEU A 1 191 ? -7.605 29.828 0.612 1 98.25 191 LEU A N 1
ATOM 1519 C CA . LEU A 1 191 ? -6.828 28.594 0.451 1 98.25 191 LEU A CA 1
ATOM 1520 C C . LEU A 1 191 ? -6.391 28.422 -0.999 1 98.25 191 LEU A C 1
ATOM 1522 O O . LEU A 1 191 ? -7.215 28.484 -1.914 1 98.25 191 LEU A O 1
ATOM 1526 N N . ALA A 1 192 ? -5.074 28.172 -1.197 1 98.44 192 ALA A N 1
ATOM 1527 C CA . ALA A 1 192 ? -4.559 28.203 -2.564 1 98.44 192 ALA A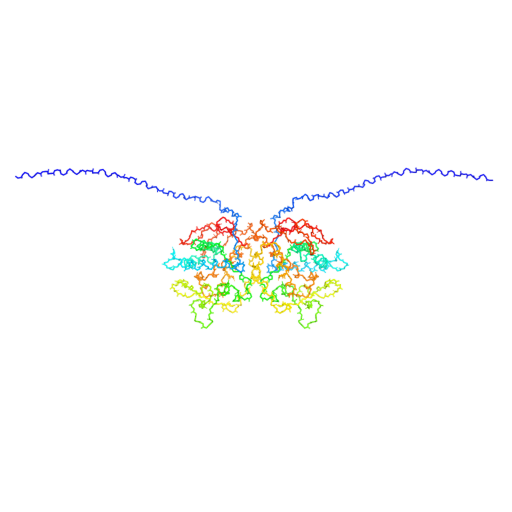 CA 1
ATOM 1528 C C . ALA A 1 192 ? -3.828 26.906 -2.893 1 98.44 192 ALA A C 1
ATOM 1530 O O . ALA A 1 192 ? -3.109 26.359 -2.051 1 98.44 192 ALA A O 1
ATOM 1531 N N . ARG A 1 193 ? -4.035 26.391 -4.141 1 98.44 193 ARG A N 1
ATOM 1532 C CA . ARG A 1 193 ? -3.312 25.266 -4.727 1 98.44 193 ARG A CA 1
ATOM 1533 C C . ARG A 1 193 ? -2.949 25.562 -6.184 1 98.44 193 ARG A C 1
ATOM 1535 O O . ARG A 1 193 ? -3.521 26.453 -6.805 1 98.44 193 ARG A O 1
ATOM 1542 N N . GLY A 1 194 ? -1.97 24.891 -6.691 1 98 194 GLY A N 1
ATOM 1543 C CA . GLY A 1 194 ? -1.509 24.953 -8.07 1 98 194 GLY A CA 1
ATOM 1544 C C . GLY A 1 194 ? -0.764 23.703 -8.5 1 98 194 GLY A C 1
ATOM 1545 O O . GLY A 1 194 ? 0.469 23.672 -8.492 1 98 194 GLY A O 1
ATOM 1546 N N . PHE A 1 195 ? -1.52 22.719 -8.953 1 97.88 195 PHE A N 1
ATOM 1547 C CA . PHE A 1 195 ? -0.985 21.391 -9.195 1 97.88 195 PHE A CA 1
ATOM 1548 C C . PHE A 1 195 ? 0.109 21.438 -10.25 1 97.88 195 PHE A C 1
ATOM 1550 O O . PHE A 1 195 ? -0.054 22.062 -11.297 1 97.88 195 PHE A O 1
ATOM 1557 N N . LYS A 1 196 ? 1.201 20.812 -9.922 1 96.44 196 LYS A N 1
ATOM 1558 C CA . LYS A 1 196 ? 2.324 20.672 -10.844 1 96.44 196 LYS A CA 1
ATOM 1559 C C . LYS A 1 196 ? 2.635 19.203 -11.109 1 96.44 196 LYS A C 1
ATOM 1561 O O . LYS A 1 196 ? 2.559 18.375 -10.195 1 96.44 196 LYS A O 1
ATOM 1566 N N . THR A 1 197 ? 3.039 18.953 -12.336 1 95.44 197 THR A N 1
ATOM 1567 C CA . THR A 1 197 ? 3.404 17.578 -12.688 1 95.44 197 THR A CA 1
ATOM 1568 C C . THR A 1 197 ? 4.902 17.469 -12.953 1 95.44 197 THR A C 1
ATOM 1570 O O . THR A 1 197 ? 5.43 16.375 -13.141 1 95.44 197 THR A O 1
ATOM 1573 N N . THR A 1 198 ? 5.562 18.609 -13 1 95.5 198 THR A N 1
ATOM 1574 C CA . THR A 1 198 ? 7.004 18.656 -13.219 1 95.5 198 THR A CA 1
ATOM 1575 C C . THR A 1 198 ? 7.68 19.562 -12.188 1 95.5 198 THR A C 1
ATOM 1577 O O . THR A 1 198 ? 7.023 20.391 -11.562 1 95.5 198 THR A O 1
ATOM 1580 N N . ASP A 1 199 ? 8.961 19.266 -12.023 1 92.31 199 ASP A N 1
ATOM 1581 C CA . ASP A 1 199 ? 9.727 20.188 -11.188 1 92.31 199 ASP A CA 1
ATOM 1582 C C . ASP A 1 199 ? 10.164 21.422 -11.984 1 92.31 199 ASP A C 1
ATOM 1584 O O . ASP A 1 199 ? 9.703 21.641 -13.102 1 92.31 199 ASP A O 1
ATOM 1588 N N . THR A 1 200 ? 11 22.25 -11.352 1 89.06 200 THR A N 1
ATOM 1589 C CA . THR A 1 200 ? 11.383 23.531 -11.953 1 89.06 200 THR A CA 1
ATOM 1590 C C . THR A 1 200 ? 12.227 23.312 -13.203 1 89.06 200 THR A C 1
ATOM 1592 O O . THR A 1 200 ? 12.281 24.172 -14.078 1 89.06 200 THR A O 1
ATOM 1595 N N . ALA A 1 201 ? 12.828 22.156 -13.312 1 93.12 201 ALA A N 1
ATOM 1596 C CA . ALA A 1 201 ? 13.656 21.828 -14.469 1 93.12 201 ALA A CA 1
ATOM 1597 C C . ALA A 1 201 ? 12.859 21.094 -15.531 1 93.12 201 ALA A C 1
ATOM 1599 O O . ALA A 1 201 ? 13.406 20.656 -16.547 1 93.12 201 ALA A O 1
ATOM 1600 N N . GLY A 1 202 ? 11.633 20.859 -15.281 1 93.5 202 GLY A N 1
ATOM 1601 C CA . GLY A 1 202 ? 10.758 20.219 -16.25 1 93.5 202 GLY A CA 1
ATOM 1602 C C . GLY A 1 202 ? 10.742 18.703 -16.125 1 93.5 202 GLY A C 1
ATOM 1603 O O . GLY A 1 202 ? 10.18 18.016 -16.984 1 93.5 202 GLY A O 1
ATOM 1604 N N . ARG A 1 203 ? 11.359 18.156 -15.164 1 94.62 203 ARG A N 1
ATOM 1605 C CA . ARG A 1 203 ? 11.359 16.703 -14.945 1 94.62 203 ARG A CA 1
ATOM 1606 C C . ARG A 1 203 ? 10.078 16.25 -14.242 1 94.62 203 ARG A C 1
ATOM 1608 O O . ARG A 1 203 ? 9.609 16.922 -13.312 1 94.62 203 ARG A O 1
ATOM 1615 N N . PRO A 1 204 ? 9.539 15.133 -14.734 1 96.19 204 PRO A N 1
ATOM 1616 C CA . PRO A 1 204 ? 8.297 14.672 -14.117 1 96.19 204 PRO A CA 1
ATOM 1617 C C . PRO A 1 204 ? 8.445 14.367 -12.633 1 96.19 204 PRO A C 1
ATOM 1619 O O . PRO A 1 204 ? 9.469 13.82 -12.211 1 96.19 204 PRO A O 1
ATOM 1622 N N . LEU A 1 205 ? 7.391 14.711 -11.836 1 96.25 205 LEU A N 1
ATOM 1623 C CA . LEU A 1 205 ? 7.395 14.469 -10.398 1 96.25 205 LEU A CA 1
ATOM 1624 C C . LEU A 1 205 ? 6.898 13.062 -10.086 1 96.25 205 LEU A C 1
ATOM 1626 O O . LEU A 1 205 ? 7.309 12.461 -9.086 1 96.25 205 LEU A O 1
ATOM 1630 N N . GLY A 1 206 ? 6.09 12.508 -10.922 1 95.19 206 GLY A N 1
ATOM 1631 C CA . GLY A 1 206 ? 5.355 11.273 -10.695 1 95.19 206 GLY A CA 1
ATOM 1632 C C . GLY A 1 206 ? 6.254 10.102 -10.344 1 95.19 206 GLY A C 1
ATOM 1633 O O . GLY A 1 206 ? 6.055 9.453 -9.32 1 95.19 206 GLY A O 1
ATOM 1634 N N . PRO A 1 207 ? 7.297 9.906 -11.102 1 95.06 207 PRO A N 1
ATOM 1635 C CA . PRO A 1 207 ? 8.141 8.719 -10.898 1 95.06 207 PRO A CA 1
ATOM 1636 C C . PRO A 1 207 ? 8.75 8.664 -9.5 1 95.06 207 PRO A C 1
ATOM 1638 O O . PRO A 1 207 ? 9.023 7.578 -8.984 1 95.06 207 PRO A O 1
ATOM 1641 N N . TRP A 1 208 ? 8.867 9.766 -8.828 1 96.25 208 TRP A N 1
ATOM 1642 C CA . TRP A 1 208 ? 9.422 9.789 -7.48 1 96.25 208 TRP A CA 1
ATOM 1643 C C . TRP A 1 208 ? 8.484 9.117 -6.484 1 96.25 208 TRP A C 1
ATOM 1645 O O . TRP A 1 208 ? 8.922 8.625 -5.445 1 96.25 208 TRP A O 1
ATOM 1655 N N . PHE A 1 209 ? 7.203 9.086 -6.84 1 97.5 209 PHE A N 1
ATOM 1656 C CA . PHE A 1 209 ? 6.203 8.5 -5.949 1 97.5 209 PHE A CA 1
ATOM 1657 C C . PHE A 1 209 ? 5.867 7.078 -6.375 1 97.5 209 PHE A C 1
ATOM 1659 O O . PHE A 1 209 ? 5.016 6.43 -5.762 1 97.5 209 PHE A O 1
ATOM 1666 N N . GLY A 1 210 ? 6.496 6.574 -7.398 1 97.12 210 GLY A N 1
ATOM 1667 C CA . GLY A 1 210 ? 6.156 5.297 -8.008 1 97.12 210 GLY A CA 1
ATOM 1668 C C . GLY A 1 210 ? 6.766 4.109 -7.285 1 97.12 210 GLY A C 1
ATOM 1669 O O . GLY A 1 210 ? 7.496 4.281 -6.309 1 97.12 210 GLY A O 1
ATOM 1670 N N . PRO A 1 211 ? 6.449 2.941 -7.727 1 97 211 PRO A N 1
ATOM 1671 C CA . PRO A 1 211 ? 6.797 1.72 -7 1 97 211 PRO A CA 1
ATOM 1672 C C . PRO A 1 211 ? 8.305 1.527 -6.859 1 97 211 PRO A C 1
ATOM 1674 O O . PRO A 1 211 ? 8.773 1.024 -5.836 1 97 211 PRO A O 1
ATOM 1677 N N . GLU A 1 212 ? 9.133 1.903 -7.902 1 97.31 212 GLU A N 1
ATOM 1678 C CA . GLU A 1 212 ? 10.578 1.757 -7.801 1 97.31 212 GLU A CA 1
ATOM 1679 C C . GLU A 1 212 ? 11.148 2.637 -6.691 1 97.31 212 GLU A C 1
ATOM 1681 O O . GLU A 1 212 ? 11.961 2.182 -5.887 1 97.31 212 GLU A O 1
ATOM 1686 N N . SER A 1 213 ? 10.688 3.889 -6.668 1 97.5 213 SER A N 1
ATOM 1687 C CA . SER A 1 213 ? 11.141 4.84 -5.66 1 97.5 213 SER A CA 1
ATOM 1688 C C . SER A 1 213 ? 10.711 4.41 -4.262 1 97.5 213 SER A C 1
ATOM 1690 O O . SER A 1 213 ? 11.508 4.453 -3.32 1 97.5 213 SER A O 1
ATOM 1692 N N . ILE A 1 214 ? 9.516 3.969 -4.121 1 98.31 214 ILE A N 1
ATOM 1693 C CA . ILE A 1 214 ? 8.992 3.549 -2.826 1 98.31 214 ILE A CA 1
ATOM 1694 C C . ILE A 1 214 ? 9.688 2.266 -2.379 1 98.31 214 ILE A C 1
ATOM 1696 O O . ILE A 1 214 ? 9.969 2.086 -1.191 1 98.31 214 ILE A O 1
ATOM 1700 N N . GLY A 1 215 ? 9.922 1.386 -3.34 1 97.56 215 GLY A N 1
ATOM 1701 C CA . GLY A 1 215 ? 10.695 0.197 -3.021 1 97.56 215 GLY A CA 1
ATOM 1702 C C . GLY A 1 215 ? 12.07 0.512 -2.459 1 97.56 215 GLY A C 1
ATOM 1703 O O . GLY A 1 215 ? 12.492 -0.082 -1.465 1 97.56 215 GLY A O 1
ATOM 1704 N N . LYS A 1 216 ? 12.734 1.412 -3.074 1 96.88 216 LYS A N 1
ATOM 1705 C CA . LYS A 1 216 ? 14.047 1.844 -2.592 1 96.88 216 LYS A CA 1
ATOM 1706 C C . LYS A 1 216 ? 13.938 2.451 -1.194 1 96.88 216 LYS A C 1
ATOM 1708 O O . LYS A 1 216 ? 14.789 2.193 -0.336 1 96.88 216 LYS A O 1
ATOM 1713 N N . LEU A 1 217 ? 12.953 3.229 -0.992 1 98.31 217 LEU A N 1
ATOM 1714 C CA . LEU A 1 217 ? 12.734 3.871 0.3 1 98.31 217 LEU A CA 1
ATOM 1715 C C . LEU A 1 217 ? 12.602 2.832 1.408 1 98.31 217 LEU A C 1
ATOM 1717 O O . LEU A 1 217 ? 13.266 2.932 2.441 1 98.31 217 LEU A O 1
ATOM 1721 N N . ILE A 1 218 ? 11.781 1.791 1.163 1 97.44 218 ILE A N 1
ATOM 1722 C CA . ILE A 1 218 ? 11.453 0.816 2.195 1 97.44 218 ILE A CA 1
ATOM 1723 C C . ILE A 1 218 ? 12.672 -0.059 2.49 1 97.44 218 ILE A C 1
ATOM 1725 O O . ILE A 1 218 ? 12.789 -0.618 3.582 1 97.44 218 ILE A O 1
ATOM 1729 N N . ARG A 1 219 ? 13.602 -0.08 1.547 1 97 219 ARG A N 1
ATOM 1730 C CA . ARG A 1 219 ? 14.797 -0.902 1.692 1 97 219 ARG A CA 1
ATOM 1731 C C . ARG A 1 219 ? 15.93 -0.108 2.33 1 97 219 ARG A C 1
ATOM 1733 O O . ARG A 1 219 ? 17.031 -0.636 2.531 1 97 219 ARG A O 1
ATOM 1740 N N . SER A 1 220 ? 15.703 1.153 2.674 1 97.81 220 SER A N 1
ATOM 1741 C CA . SER A 1 220 ? 16.75 1.949 3.301 1 97.81 220 SER A CA 1
ATOM 1742 C C . SER A 1 220 ? 17.359 1.229 4.504 1 97.81 220 SER A C 1
ATOM 1744 O O . SER A 1 220 ? 16.625 0.743 5.367 1 97.81 220 SER A O 1
ATOM 1746 N N . PRO A 1 221 ? 18.656 1.169 4.59 1 96.81 221 PRO A N 1
ATOM 1747 C CA . PRO A 1 221 ? 19.297 0.327 5.605 1 96.81 221 PRO A CA 1
ATOM 1748 C C . PRO A 1 221 ? 19.344 0.995 6.977 1 96.81 221 PRO A C 1
ATOM 1750 O O . PRO A 1 221 ? 19.625 0.336 7.98 1 96.81 221 PRO A O 1
ATOM 1753 N N . SER A 1 222 ? 19.094 2.365 7.008 1 97.88 222 SER A N 1
ATOM 1754 C CA . SER A 1 222 ? 19.203 3.086 8.273 1 97.88 222 SER A CA 1
ATOM 1755 C C . SER A 1 222 ? 18.156 4.199 8.367 1 97.88 222 SER A C 1
ATOM 1757 O O . SER A 1 222 ? 17.641 4.652 7.348 1 97.88 222 SER A O 1
ATOM 1759 N N . TYR A 1 223 ? 17.969 4.613 9.57 1 98.25 223 TYR A N 1
ATOM 1760 C CA . TYR A 1 223 ? 17.062 5.734 9.805 1 98.25 223 TYR A CA 1
ATOM 1761 C C . TYR A 1 223 ? 17.531 6.984 9.078 1 98.25 223 TYR A C 1
ATOM 1763 O O . TYR A 1 223 ? 16.734 7.688 8.461 1 98.25 223 TYR A O 1
ATOM 1771 N N . ARG A 1 224 ? 18.797 7.219 9.148 1 96.69 224 ARG A N 1
ATOM 1772 C CA . ARG A 1 224 ? 19.359 8.414 8.516 1 96.69 224 ARG A CA 1
ATOM 1773 C C . ARG A 1 224 ? 19.062 8.43 7.02 1 96.69 224 ARG A C 1
ATOM 1775 O O . ARG A 1 224 ? 18.625 9.445 6.477 1 96.69 224 ARG A O 1
ATOM 1782 N N . GLU A 1 225 ? 19.312 7.309 6.406 1 97.69 225 GLU A N 1
ATOM 1783 C CA . GLU A 1 225 ? 19.062 7.223 4.969 1 97.69 225 GLU A CA 1
ATOM 1784 C C . GLU A 1 225 ? 17.578 7.285 4.652 1 97.69 225 GLU A C 1
ATOM 1786 O O . GLU A 1 225 ? 17.172 7.953 3.701 1 97.69 225 GLU A O 1
ATOM 1791 N N . PHE A 1 226 ? 16.781 6.578 5.441 1 98.56 226 PHE A N 1
ATOM 1792 C CA . PHE A 1 226 ? 15.328 6.605 5.242 1 98.56 226 PHE A CA 1
ATOM 1793 C C . PHE A 1 226 ? 14.789 8.023 5.375 1 98.56 226 PHE A C 1
ATOM 1795 O O . PHE A 1 226 ? 14.047 8.492 4.512 1 98.56 226 PHE A O 1
ATOM 1802 N N . GLU A 1 227 ? 15.156 8.672 6.461 1 98.25 227 GLU A N 1
ATOM 1803 C CA . GLU A 1 227 ? 14.695 10.031 6.738 1 98.25 227 GLU A CA 1
ATOM 1804 C C . GLU A 1 227 ? 15.094 10.992 5.621 1 98.25 227 GLU A C 1
ATOM 1806 O O . GLU A 1 227 ? 14.273 11.781 5.156 1 98.25 227 GLU A O 1
ATOM 1811 N N . TRP A 1 228 ? 16.312 10.914 5.148 1 97 228 TRP A N 1
ATOM 1812 C CA . TRP A 1 228 ? 16.781 11.797 4.094 1 97 228 TRP A CA 1
ATOM 1813 C C . TRP A 1 228 ? 16 11.578 2.801 1 97 228 TRP A C 1
ATOM 1815 O O . TRP A 1 228 ? 15.562 12.539 2.164 1 97 228 TRP A O 1
ATOM 1825 N N . GLU A 1 229 ? 15.828 10.289 2.406 1 97.94 229 GLU A N 1
ATOM 1826 C CA . GLU A 1 229 ? 15.062 9.961 1.208 1 97.94 229 GLU A CA 1
ATOM 1827 C C . GLU A 1 229 ? 13.617 10.453 1.323 1 97.94 229 GLU A C 1
ATOM 1829 O O . GLU A 1 229 ? 13.07 11.016 0.373 1 97.94 229 GLU A O 1
ATOM 1834 N N . MET A 1 230 ? 13.016 10.219 2.471 1 98.5 230 MET A N 1
ATOM 1835 C CA . MET A 1 230 ? 11.633 10.617 2.711 1 98.5 230 MET A CA 1
ATOM 1836 C C . MET A 1 230 ? 11.469 12.125 2.604 1 98.5 230 MET A C 1
ATOM 1838 O O . MET A 1 230 ? 10.602 12.609 1.873 1 98.5 230 MET A O 1
ATOM 1842 N N . GLU A 1 231 ? 12.273 12.875 3.299 1 97.62 231 GLU A N 1
ATOM 1843 C CA . GLU A 1 231 ? 12.109 14.32 3.352 1 97.62 231 GLU A CA 1
ATOM 1844 C C . GLU A 1 231 ? 12.453 14.969 2.014 1 97.62 231 GLU A C 1
ATOM 1846 O O . GLU A 1 231 ? 11.664 15.75 1.474 1 97.62 231 GLU A O 1
ATOM 1851 N N . ASN A 1 232 ? 13.602 14.539 1.435 1 95.88 232 ASN A N 1
ATOM 1852 C CA . ASN A 1 232 ? 14.141 15.289 0.307 1 95.88 232 ASN A CA 1
ATOM 1853 C C . ASN A 1 232 ? 13.586 14.789 -1.021 1 95.88 232 ASN A C 1
ATOM 1855 O O . ASN A 1 232 ? 13.445 15.562 -1.972 1 95.88 232 ASN A O 1
ATOM 1859 N N . ARG A 1 233 ? 13.195 13.562 -1.096 1 95.44 233 ARG A N 1
ATOM 1860 C CA . ARG A 1 233 ? 12.789 13.031 -2.389 1 95.44 233 ARG A CA 1
ATOM 1861 C C . ARG A 1 233 ? 11.266 12.93 -2.479 1 95.44 233 ARG A C 1
ATOM 1863 O O . ARG A 1 233 ? 10.695 13.023 -3.566 1 95.44 233 ARG A O 1
ATOM 1870 N N . LEU A 1 234 ? 10.633 12.734 -1.358 1 97.75 234 LEU A N 1
ATOM 1871 C CA . LEU A 1 234 ? 9.195 12.484 -1.423 1 97.75 234 LEU A CA 1
ATOM 1872 C C . LEU A 1 234 ? 8.414 13.641 -0.792 1 97.75 234 LEU A C 1
ATOM 1874 O O . LEU A 1 234 ? 7.629 14.305 -1.469 1 97.75 234 LEU A O 1
ATOM 1878 N N . HIS A 1 235 ? 8.664 13.953 0.456 1 98.19 235 HIS A N 1
ATOM 1879 C CA . HIS A 1 235 ? 7.938 15 1.171 1 98.19 235 HIS A CA 1
ATOM 1880 C C . HIS A 1 235 ? 7.984 16.312 0.41 1 98.19 235 HIS A C 1
ATOM 1882 O O . HIS A 1 235 ? 6.941 16.891 0.087 1 98.19 235 HIS A O 1
ATOM 1888 N N . ASN A 1 236 ? 9.172 16.766 0.1 1 96.62 236 ASN A N 1
ATOM 1889 C CA . ASN A 1 236 ? 9.336 18.062 -0.555 1 96.62 236 ASN A CA 1
ATOM 1890 C C . ASN A 1 236 ? 8.664 18.078 -1.922 1 96.62 236 ASN A C 1
ATOM 1892 O O . ASN A 1 236 ? 8.117 19.109 -2.33 1 96.62 236 ASN A O 1
ATOM 1896 N N . ARG A 1 237 ? 8.648 17 -2.582 1 96.88 237 ARG A N 1
ATOM 1897 C CA . ARG A 1 237 ? 8.109 16.969 -3.938 1 96.88 237 ARG A CA 1
ATOM 1898 C C . ARG A 1 237 ? 6.586 17 -3.922 1 96.88 237 ARG A C 1
ATOM 1900 O O . ARG A 1 237 ? 5.961 17.547 -4.828 1 96.88 237 ARG A O 1
ATOM 1907 N N . VAL A 1 238 ? 5.965 16.422 -2.904 1 97.75 238 VAL A N 1
ATOM 1908 C CA . VAL A 1 238 ? 4.516 16.547 -2.783 1 97.75 238 VAL A CA 1
ATOM 1909 C C . VAL A 1 238 ? 4.137 18 -2.508 1 97.75 238 VAL A C 1
ATOM 1911 O O . VAL A 1 238 ? 3.135 18.5 -3.029 1 97.75 238 VAL A O 1
ATOM 1914 N N . HIS A 1 239 ? 4.934 18.672 -1.681 1 97.62 239 HIS A N 1
ATOM 1915 C CA . HIS A 1 239 ? 4.711 20.094 -1.469 1 97.62 239 HIS A CA 1
ATOM 1916 C C . HIS A 1 239 ? 4.723 20.859 -2.789 1 97.62 239 HIS A C 1
ATOM 1918 O O . HIS A 1 239 ? 3.854 21.703 -3.033 1 97.62 239 HIS A O 1
ATOM 1924 N N . ARG A 1 240 ? 5.652 20.5 -3.6 1 96.38 240 ARG A N 1
ATOM 1925 C CA . ARG A 1 240 ? 5.77 21.172 -4.895 1 96.38 240 ARG A CA 1
ATOM 1926 C C . ARG A 1 240 ? 4.605 20.797 -5.809 1 96.38 240 ARG A C 1
ATOM 1928 O O . ARG A 1 240 ? 4.066 21.641 -6.516 1 96.38 240 ARG A O 1
ATOM 1935 N N . ALA A 1 241 ? 4.207 19.578 -5.793 1 97.75 241 ALA A N 1
ATOM 1936 C CA . ALA A 1 241 ? 3.148 19.094 -6.672 1 97.75 241 ALA A CA 1
ATOM 1937 C C . ALA A 1 241 ? 1.817 19.766 -6.359 1 97.75 241 ALA A C 1
ATOM 1939 O O . ALA A 1 241 ? 1.018 20.016 -7.262 1 97.75 241 ALA A O 1
ATOM 1940 N N . VAL A 1 242 ? 1.584 20.078 -5.094 1 98.19 242 VAL A N 1
ATOM 1941 C CA . VAL A 1 242 ? 0.317 20.688 -4.695 1 98.19 242 VAL A CA 1
ATOM 1942 C C . VAL A 1 242 ? 0.409 22.203 -4.812 1 98.19 242 VAL A C 1
ATOM 1944 O O . VAL A 1 242 ? -0.549 22.859 -5.23 1 98.19 242 VAL A O 1
ATOM 1947 N N . SER A 1 243 ? 1.547 22.766 -4.461 1 97.31 243 SER A N 1
ATOM 1948 C CA . SER A 1 243 ? 1.862 24.188 -4.559 1 97.31 243 SER A CA 1
ATOM 1949 C C . SER A 1 243 ? 0.887 25.016 -3.74 1 97.31 243 SER A C 1
ATOM 1951 O O . SER A 1 243 ? 0.269 24.531 -2.799 1 97.31 243 SER A O 1
ATOM 1953 N N . GLY A 1 244 ? 0.834 26.344 -3.973 1 97.5 244 GLY A N 1
ATOM 1954 C CA . GLY A 1 244 ? 0.004 27.219 -3.158 1 97.5 244 GLY A CA 1
ATOM 1955 C C . GLY A 1 244 ? 0.432 27.266 -1.704 1 97.5 244 GLY A C 1
ATOM 1956 O O . GLY A 1 244 ? 1.605 27.5 -1.403 1 97.5 244 GLY A O 1
ATOM 1957 N N . ASP A 1 245 ? -0.503 27.031 -0.869 1 97.25 245 ASP A N 1
ATOM 1958 C CA . ASP A 1 245 ? -0.22 27.062 0.563 1 97.25 245 ASP A CA 1
ATOM 1959 C C . ASP A 1 245 ? 0.773 25.969 0.952 1 97.25 245 ASP A C 1
ATOM 1961 O O . ASP A 1 245 ? 1.503 26.109 1.936 1 97.25 245 ASP A O 1
ATOM 1965 N N . PHE A 1 246 ? 0.902 24.922 0.145 1 95.75 246 PHE A N 1
ATOM 1966 C CA . PHE A 1 246 ? 1.8 23.812 0.42 1 95.75 246 PHE A CA 1
ATOM 1967 C C . PHE A 1 246 ? 3.256 24.25 0.3 1 95.75 246 PHE A C 1
ATOM 1969 O O . PHE A 1 246 ? 4.148 23.594 0.853 1 95.75 246 PHE A O 1
ATOM 1976 N N . LEU A 1 247 ? 3.557 25.234 -0.406 1 93.81 247 LEU A N 1
ATOM 1977 C CA . LEU A 1 247 ? 4.938 25.594 -0.725 1 93.81 247 LEU A CA 1
ATOM 1978 C C . LEU A 1 247 ? 5.59 26.344 0.43 1 93.81 247 LEU A C 1
ATOM 1980 O O . LEU A 1 247 ? 6.809 26.531 0.447 1 93.81 247 LEU A O 1
ATOM 1984 N N . ALA A 1 248 ? 4.82 26.719 1.394 1 89.88 248 ALA A N 1
ATOM 1985 C CA . ALA A 1 248 ? 5.348 27.5 2.508 1 89.88 248 ALA A CA 1
ATOM 1986 C C . ALA A 1 248 ? 5.41 26.672 3.783 1 89.88 248 ALA A C 1
ATOM 1988 O O . ALA A 1 248 ? 4.844 25.562 3.844 1 89.88 248 ALA A O 1
ATOM 1989 N N . PHE A 1 249 ? 6.18 27.172 4.742 1 90.94 249 PHE A N 1
ATOM 1990 C CA . PHE A 1 249 ? 6.207 26.516 6.039 1 90.94 249 PHE A CA 1
ATOM 1991 C C . PHE A 1 249 ? 4.844 26.594 6.719 1 90.94 249 PHE A C 1
ATOM 1993 O O . PHE A 1 249 ? 4.562 25.828 7.648 1 90.94 249 PHE A O 1
ATOM 2000 N N . ALA A 1 250 ? 4.027 27.516 6.223 1 91.44 250 ALA A N 1
ATOM 2001 C CA . ALA A 1 250 ? 2.648 27.578 6.707 1 91.44 250 ALA A CA 1
ATOM 2002 C C . ALA A 1 250 ? 1.761 26.594 5.93 1 91.44 250 ALA A C 1
ATOM 2004 O O . ALA A 1 250 ? 0.572 26.859 5.73 1 91.44 250 ALA A O 1
ATOM 2005 N N . ALA A 1 251 ? 2.307 25.5 5.465 1 96.38 251 ALA A N 1
ATOM 2006 C CA . ALA A 1 251 ? 1.604 24.516 4.645 1 96.38 251 ALA A CA 1
ATOM 2007 C C . ALA A 1 251 ? 0.421 23.922 5.398 1 96.38 251 ALA A C 1
ATOM 2009 O O . ALA A 1 251 ? -0.516 23.391 4.789 1 96.38 251 ALA A O 1
ATOM 2010 N N . GLY A 1 252 ? 0.392 24.031 6.711 1 97.19 252 GLY A N 1
ATOM 2011 C CA . GLY A 1 252 ? -0.714 23.562 7.527 1 97.19 252 GLY A CA 1
ATOM 2012 C C . GLY A 1 252 ? -2.016 24.297 7.254 1 97.19 252 GLY A C 1
ATOM 2013 O O . GLY A 1 252 ? -3.08 23.859 7.703 1 97.19 252 GLY A O 1
ATOM 2014 N N . ASN A 1 253 ? -1.952 25.359 6.457 1 97.5 253 ASN A N 1
ATOM 2015 C CA . ASN A 1 253 ? -3.156 26.062 6.004 1 97.5 253 ASN A CA 1
ATOM 2016 C C . ASN A 1 253 ? -4.059 25.125 5.191 1 97.5 253 ASN A C 1
ATOM 2018 O O . ASN A 1 253 ? -5.277 25.312 5.164 1 97.5 253 ASN A O 1
ATOM 2022 N N . ASP A 1 254 ? -3.451 24.266 4.469 1 98.62 254 ASP A N 1
ATOM 2023 C CA . ASP A 1 254 ? -4.188 23.312 3.637 1 98.62 254 ASP A CA 1
ATOM 2024 C C . ASP A 1 254 ? -4.484 22.016 4.398 1 98.62 254 ASP A C 1
ATOM 2026 O O . ASP A 1 254 ? -3.562 21.328 4.828 1 98.62 254 ASP A O 1
ATOM 2030 N N . PRO A 1 255 ? -5.781 21.656 4.5 1 98.62 255 PRO A N 1
ATOM 2031 C CA . PRO A 1 255 ? -6.109 20.438 5.246 1 98.62 255 PRO A CA 1
ATOM 2032 C C . PRO A 1 255 ? -5.43 19.188 4.676 1 98.62 255 PRO A C 1
ATOM 2034 O O . PRO A 1 255 ? -5.148 18.234 5.414 1 98.62 255 PRO A O 1
ATOM 2037 N N . VAL A 1 256 ? -5.07 19.141 3.395 1 98.75 256 VAL A N 1
ATOM 2038 C CA . VAL A 1 256 ? -4.438 17.984 2.77 1 98.75 256 VAL A CA 1
ATOM 2039 C C . VAL A 1 256 ? -3.035 17.797 3.344 1 98.75 256 VAL A C 1
ATOM 2041 O O . VAL A 1 256 ? -2.484 16.688 3.295 1 98.75 256 VAL A O 1
ATOM 2044 N N . PHE A 1 257 ? -2.467 18.875 3.898 1 98.81 257 PHE A N 1
ATOM 2045 C CA . PHE A 1 257 ? -1.159 18.828 4.543 1 98.81 257 PHE A CA 1
ATOM 2046 C C . PHE A 1 257 ? -1.12 17.75 5.609 1 98.81 257 PHE A C 1
ATOM 2048 O O . PHE A 1 257 ? -0.139 17 5.711 1 98.81 257 PHE A O 1
ATOM 2055 N N . TYR A 1 258 ? -2.121 17.641 6.355 1 98.88 258 TYR A N 1
ATOM 2056 C CA . TYR A 1 258 ? -2.164 16.688 7.461 1 98.88 258 TYR A CA 1
ATOM 2057 C C . TYR A 1 258 ? -2.275 15.258 6.945 1 98.88 258 TYR A C 1
ATOM 2059 O O . TYR A 1 258 ? -1.659 14.344 7.496 1 98.88 258 TYR A O 1
ATOM 2067 N N . LEU A 1 259 ? -3.062 15.031 5.875 1 98.88 259 LEU A N 1
ATOM 2068 C CA . LEU A 1 259 ? -3.143 13.711 5.262 1 98.88 259 LEU A CA 1
ATOM 2069 C C . LEU A 1 259 ? -1.806 13.32 4.641 1 98.88 259 LEU A C 1
ATOM 2071 O O . LEU A 1 259 ? -1.415 12.156 4.684 1 98.88 259 LEU A O 1
ATOM 2075 N N . HIS A 1 260 ? -1.129 14.289 4.035 1 98.88 260 HIS A N 1
ATOM 2076 C CA . HIS A 1 260 ? 0.2 14.078 3.473 1 98.88 260 HIS A CA 1
ATOM 2077 C C . HIS A 1 260 ? 1.188 13.633 4.547 1 98.88 260 HIS A C 1
ATOM 2079 O O . HIS A 1 260 ? 1.915 12.648 4.355 1 98.88 260 HIS A O 1
ATOM 2085 N N . HIS A 1 261 ? 1.204 14.281 5.652 1 98.88 261 HIS A N 1
ATOM 2086 C CA . HIS A 1 261 ? 2.145 13.914 6.703 1 98.88 261 HIS A CA 1
ATOM 2087 C C . HIS A 1 261 ? 1.741 12.609 7.375 1 98.88 261 HIS A C 1
ATOM 2089 O O . HIS A 1 261 ? 2.596 11.867 7.871 1 98.88 261 HIS A O 1
ATOM 2095 N N . ALA A 1 262 ? 0.397 12.344 7.391 1 98.94 262 ALA A N 1
ATOM 2096 C CA . ALA A 1 262 ? -0.012 11.016 7.848 1 98.94 262 ALA A CA 1
ATOM 2097 C C . ALA A 1 262 ? 0.508 9.93 6.914 1 98.94 262 ALA A C 1
ATOM 2099 O O . ALA A 1 262 ? 0.863 8.836 7.359 1 98.94 262 ALA A O 1
ATOM 2100 N N . GLN A 1 263 ? 0.559 10.164 5.633 1 98.88 263 GLN A N 1
ATOM 2101 C CA . GLN A 1 263 ? 1.14 9.227 4.68 1 98.88 263 GLN A CA 1
ATOM 2102 C C . GLN A 1 263 ? 2.637 9.047 4.922 1 98.88 263 GLN A C 1
ATOM 2104 O O . GLN A 1 263 ? 3.158 7.938 4.84 1 98.88 263 GLN A O 1
ATOM 2109 N N . ILE A 1 264 ? 3.309 10.133 5.191 1 98.88 264 ILE A N 1
ATOM 2110 C CA . ILE A 1 264 ? 4.727 10.062 5.535 1 98.88 264 ILE A CA 1
ATOM 2111 C C . ILE A 1 264 ? 4.922 9.188 6.766 1 98.88 264 ILE A C 1
ATOM 2113 O O . ILE A 1 264 ? 5.789 8.305 6.777 1 98.88 264 ILE A O 1
ATOM 2117 N N . ASP A 1 265 ? 4.109 9.43 7.73 1 98.88 265 ASP A N 1
ATOM 2118 C CA . ASP A 1 265 ? 4.16 8.625 8.953 1 98.88 265 ASP A CA 1
ATOM 2119 C C . ASP A 1 265 ? 3.854 7.16 8.656 1 98.88 265 ASP A C 1
ATOM 2121 O O . ASP A 1 265 ? 4.477 6.262 9.227 1 98.88 265 ASP A O 1
ATOM 2125 N N . HIS A 1 266 ? 2.895 6.926 7.789 1 98.81 266 HIS A N 1
ATOM 2126 C CA . HIS A 1 266 ? 2.518 5.578 7.383 1 98.81 266 HIS A CA 1
ATOM 2127 C C . HIS A 1 266 ? 3.697 4.84 6.758 1 98.81 266 HIS A C 1
ATOM 2129 O O . HIS A 1 266 ? 3.963 3.688 7.098 1 98.81 266 HIS A O 1
ATOM 2135 N N . LEU A 1 267 ? 4.371 5.461 5.906 1 98.75 267 LEU A N 1
ATOM 2136 C CA . LEU A 1 267 ? 5.516 4.836 5.25 1 98.75 267 LEU A CA 1
ATOM 2137 C C . LEU A 1 267 ? 6.648 4.598 6.242 1 98.75 267 LEU A C 1
ATOM 2139 O O . LEU A 1 267 ? 7.363 3.598 6.145 1 98.75 267 LEU A O 1
ATOM 2143 N N . TRP A 1 268 ? 6.836 5.531 7.148 1 98.94 268 TRP A N 1
ATOM 2144 C CA . TRP A 1 268 ? 7.828 5.32 8.195 1 98.94 268 TRP A CA 1
ATOM 2145 C C . TRP A 1 268 ? 7.445 4.133 9.078 1 98.94 268 TRP A C 1
ATOM 2147 O O . TRP A 1 268 ? 8.297 3.305 9.414 1 98.94 268 TRP A O 1
ATOM 2157 N N . TRP A 1 269 ? 6.188 4.055 9.445 1 98.56 269 TRP A N 1
ATOM 2158 C CA . TRP A 1 269 ? 5.664 2.928 10.211 1 98.56 269 TRP A CA 1
ATOM 2159 C C . TRP A 1 269 ? 5.938 1.608 9.5 1 98.56 269 TRP A C 1
ATOM 2161 O O . TRP A 1 269 ? 6.398 0.645 10.109 1 98.56 269 TRP A O 1
ATOM 2171 N N . LYS A 1 270 ? 5.664 1.597 8.227 1 97.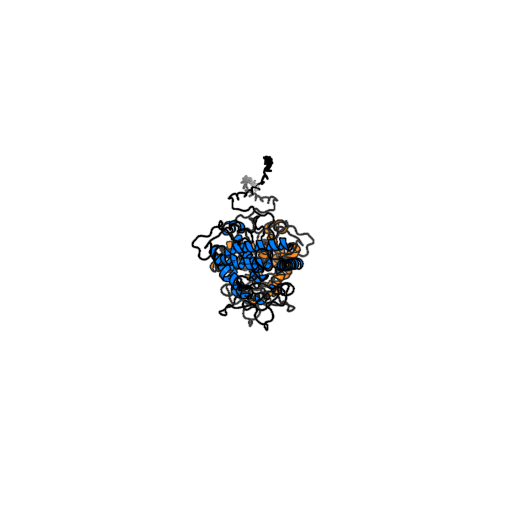62 270 LYS A N 1
ATOM 2172 C CA . LYS A 1 270 ? 5.906 0.393 7.441 1 97.62 270 LYS A CA 1
ATOM 2173 C C . LYS A 1 270 ? 7.383 0.002 7.473 1 97.62 270 LYS A C 1
ATOM 2175 O O . LYS A 1 270 ? 7.715 -1.171 7.652 1 97.62 270 LYS A O 1
ATOM 2180 N N . TRP A 1 271 ? 8.227 0.959 7.27 1 98.44 271 TRP A N 1
ATOM 2181 C CA . TRP A 1 271 ? 9.664 0.71 7.309 1 98.44 271 TRP A CA 1
ATOM 2182 C C . TRP A 1 271 ? 10.078 0.15 8.664 1 98.44 271 TRP A C 1
ATOM 2184 O O . TRP A 1 271 ? 10.859 -0.806 8.734 1 98.44 271 TRP A O 1
ATOM 2194 N N . GLN A 1 272 ? 9.57 0.686 9.742 1 98 272 GLN A N 1
ATOM 2195 C CA . GLN A 1 272 ? 9.859 0.208 11.086 1 98 272 GLN A CA 1
ATOM 2196 C C . GLN A 1 272 ? 9.391 -1.232 11.273 1 98 272 GLN A C 1
ATOM 2198 O O . GLN A 1 272 ? 10.125 -2.062 11.82 1 98 272 GLN A O 1
ATOM 2203 N N . GLN A 1 273 ? 8.195 -1.54 10.766 1 94.62 273 GLN A N 1
ATOM 2204 C CA . GLN A 1 273 ? 7.57 -2.836 11.008 1 94.62 273 GLN A CA 1
ATOM 2205 C C . GLN A 1 273 ? 8.305 -3.949 10.266 1 94.62 273 GLN A C 1
ATOM 2207 O O . GLN A 1 273 ? 8.242 -5.113 10.664 1 94.62 273 GLN A O 1
ATOM 2212 N N . GLU A 1 274 ? 8.945 -3.627 9.203 1 93.94 274 GLU A N 1
ATOM 2213 C CA . GLU A 1 274 ? 9.672 -4.645 8.453 1 93.94 274 GLU A CA 1
ATOM 2214 C C . GLU A 1 274 ? 10.758 -5.297 9.305 1 93.94 274 GLU A C 1
ATOM 2216 O O . GLU A 1 274 ? 11.086 -6.469 9.109 1 93.94 274 GLU A O 1
ATOM 2221 N N . ASP A 1 275 ? 11.32 -4.523 10.25 1 93.56 275 ASP A N 1
ATOM 2222 C CA . ASP A 1 275 ? 12.312 -5.008 11.203 1 93.56 275 ASP A CA 1
ATOM 2223 C C . ASP A 1 275 ? 12.211 -4.258 12.531 1 93.56 275 ASP A C 1
ATOM 2225 O O . ASP A 1 275 ? 13.148 -3.555 12.922 1 93.56 275 ASP A O 1
ATOM 2229 N N . ALA A 1 276 ? 11.188 -4.582 13.195 1 93.25 276 ALA A N 1
ATOM 2230 C CA . ALA A 1 276 ? 10.844 -3.807 14.383 1 93.25 276 ALA A CA 1
ATOM 2231 C C . ALA A 1 276 ? 11.922 -3.951 15.461 1 93.25 276 ALA A C 1
ATOM 2233 O O . ALA A 1 276 ? 12.195 -3.01 16.203 1 93.25 276 ALA A O 1
ATOM 2234 N N . LYS A 1 277 ? 12.539 -5.082 15.547 1 92.69 277 LYS A N 1
ATOM 2235 C CA . LYS A 1 277 ? 13.578 -5.32 16.547 1 92.69 277 LYS A CA 1
ATOM 2236 C C . LYS A 1 277 ? 14.719 -4.324 16.391 1 92.69 277 LYS A C 1
ATOM 2238 O O . LYS A 1 277 ? 15.25 -3.826 17.391 1 92.69 277 LYS A O 1
ATOM 2243 N N . THR A 1 278 ? 14.93 -4 15.164 1 95.06 278 THR A N 1
ATOM 2244 C CA . THR A 1 278 ? 16.078 -3.154 14.891 1 95.06 278 THR A CA 1
ATOM 2245 C C . THR A 1 278 ? 15.656 -1.711 14.641 1 95.06 278 THR A C 1
ATOM 2247 O O . THR A 1 278 ? 16.312 -0.774 15.094 1 95.06 278 THR A O 1
ATOM 2250 N N . ARG A 1 279 ? 14.484 -1.516 14 1 97.69 279 ARG A N 1
ATOM 2251 C CA . ARG A 1 279 ? 14.188 -0.231 13.375 1 97.69 279 ARG A CA 1
ATOM 2252 C C . ARG A 1 279 ? 13.234 0.592 14.234 1 97.69 279 ARG A C 1
ATOM 2254 O O . ARG A 1 279 ? 13.109 1.804 14.047 1 97.69 279 ARG A O 1
ATOM 2261 N N . LEU A 1 280 ? 12.648 0.026 15.172 1 97.44 280 LEU A N 1
ATOM 2262 C CA . LEU A 1 280 ? 11.57 0.704 15.883 1 97.44 280 LEU A CA 1
ATOM 2263 C C . LEU A 1 280 ? 12.086 1.948 16.594 1 97.44 280 LEU A C 1
ATOM 2265 O O . LEU A 1 280 ? 11.422 2.99 16.594 1 97.44 280 LEU A O 1
ATOM 2269 N N . TYR A 1 281 ? 13.266 1.914 17.188 1 97.44 281 TYR A N 1
ATOM 2270 C CA . TYR A 1 281 ? 13.82 3.035 17.938 1 97.44 281 TYR A CA 1
ATOM 2271 C C . TYR A 1 281 ? 15.117 3.529 17.297 1 97.44 281 TYR A C 1
ATOM 2273 O O . TYR A 1 281 ? 15.906 4.219 17.953 1 97.44 281 TYR A O 1
ATOM 2281 N N . GLN A 1 282 ? 15.305 3.1 16.016 1 97.88 282 GLN A N 1
ATOM 2282 C CA . GLN A 1 282 ? 16.469 3.623 15.312 1 97.88 282 GLN A CA 1
ATOM 2283 C C . GLN A 1 282 ? 16.328 5.117 15.039 1 97.88 282 GLN A C 1
ATOM 2285 O O . GLN A 1 282 ? 15.297 5.566 14.531 1 97.88 282 GLN A O 1
ATOM 2290 N N . TYR A 1 283 ? 17.281 5.855 15.453 1 96.94 283 TYR A N 1
ATOM 2291 C CA . TYR A 1 283 ? 17.297 7.312 15.398 1 96.94 283 TYR A CA 1
ATOM 2292 C C . TYR A 1 283 ? 18.719 7.832 15.242 1 96.94 283 TYR A C 1
ATOM 2294 O O . TYR A 1 283 ? 19.562 7.633 16.125 1 96.94 283 TYR A O 1
ATOM 2302 N N . GLU A 1 284 ? 18.969 8.398 14.117 1 94.44 284 GLU A N 1
ATOM 2303 C CA . GLU A 1 284 ? 20.328 8.797 13.773 1 94.44 284 GLU A CA 1
ATOM 2304 C C . GLU A 1 284 ? 20.344 10.086 12.953 1 94.44 284 GLU A C 1
ATOM 2306 O O . GLU A 1 284 ? 19.344 10.422 12.305 1 94.44 284 GLU A O 1
ATOM 2311 N N . GLY A 1 285 ? 21.438 10.758 12.984 1 91.5 285 GLY A N 1
ATOM 2312 C CA . GLY A 1 285 ? 21.609 12.008 12.266 1 91.5 285 GLY A CA 1
ATOM 2313 C C . GLY A 1 285 ? 21.938 13.18 13.164 1 91.5 285 GLY A C 1
ATOM 2314 O O . GLY A 1 285 ? 22.469 12.992 14.266 1 91.5 285 GLY A O 1
ATOM 2315 N N . GLU A 1 286 ? 21.656 14.391 12.617 1 87.5 286 GLU A N 1
ATOM 2316 C CA . GLU A 1 286 ? 21.906 15.602 13.391 1 87.5 286 GLU A CA 1
ATOM 2317 C C . GLU A 1 286 ? 20.688 15.992 14.219 1 87.5 286 GLU A C 1
ATOM 2319 O O . GLU A 1 286 ? 19.562 15.859 13.758 1 87.5 286 GLU A O 1
ATOM 2324 N N . ARG A 1 287 ? 20.922 16.312 15.453 1 82.12 287 ARG A N 1
ATOM 2325 C CA . ARG A 1 287 ? 19.844 16.703 16.359 1 82.12 287 ARG A CA 1
ATOM 2326 C C . ARG A 1 287 ? 19.016 17.844 15.781 1 82.12 287 ARG A C 1
ATOM 2328 O O . ARG A 1 287 ? 17.797 17.859 15.891 1 82.12 287 ARG A O 1
ATOM 2335 N N . GLN A 1 288 ? 19.688 18.812 15.344 1 73.81 288 GLN A N 1
ATOM 2336 C CA . GLN A 1 288 ? 19.078 19.953 14.672 1 73.81 288 GLN A CA 1
ATOM 2337 C C . GLN A 1 288 ? 19.891 20.375 13.453 1 73.81 288 GLN A C 1
ATOM 2339 O O . GLN A 1 288 ? 21.062 20 13.32 1 73.81 288 GLN A O 1
ATOM 2344 N N . ARG A 1 289 ? 19.062 21.078 12.719 1 71.69 289 ARG A N 1
ATOM 2345 C CA . ARG A 1 289 ? 19.781 21.578 11.547 1 71.69 289 ARG A CA 1
ATOM 2346 C C . ARG A 1 289 ? 21.016 22.359 11.953 1 71.69 289 ARG A C 1
ATOM 2348 O O . ARG A 1 289 ? 20.953 23.219 12.828 1 71.69 289 ARG A O 1
ATOM 2355 N N . ASP A 1 290 ? 22.141 22.031 11.453 1 64.19 290 ASP A N 1
ATOM 2356 C CA . ASP A 1 290 ? 23.406 22.734 11.617 1 64.19 290 ASP A CA 1
ATOM 2357 C C . ASP A 1 290 ? 24 22.453 12.992 1 64.19 290 ASP A C 1
ATOM 2359 O O . ASP A 1 290 ? 24.812 23.234 13.5 1 64.19 290 ASP A O 1
ATOM 2363 N N . SER A 1 291 ? 23.406 21.484 13.641 1 66.81 291 SER A N 1
ATOM 2364 C CA . SER A 1 291 ? 24.016 21.141 14.914 1 66.81 291 SER A CA 1
ATOM 2365 C C . SER A 1 291 ? 25.062 20.047 14.75 1 66.81 291 SER A C 1
ATOM 2367 O O . SER A 1 291 ? 25.031 19.297 13.766 1 66.81 291 SER A O 1
ATOM 2369 N N . THR A 1 292 ? 26.094 20.031 15.57 1 67.19 292 THR A N 1
ATOM 2370 C CA . THR A 1 292 ? 27.172 19.047 15.516 1 67.19 292 THR A CA 1
ATOM 2371 C C . THR A 1 292 ? 26.859 17.859 16.438 1 67.19 292 THR A C 1
ATOM 2373 O O . THR A 1 292 ? 27.578 16.859 16.406 1 67.19 292 THR A O 1
ATOM 2376 N N . GLY A 1 293 ? 25.844 17.891 17.156 1 76.44 293 GLY A N 1
ATOM 2377 C CA . GLY A 1 293 ? 25.672 16.766 18.078 1 76.44 293 GLY A CA 1
ATOM 2378 C C . GLY A 1 293 ? 24.844 15.641 17.484 1 76.44 293 GLY A C 1
ATOM 2379 O O . GLY A 1 293 ? 23.984 15.867 16.641 1 76.44 293 GLY A O 1
ATOM 2380 N N . ASN A 1 294 ? 25.281 14.43 17.938 1 87.56 294 ASN A N 1
ATOM 2381 C CA . ASN A 1 294 ? 24.562 13.234 17.5 1 87.56 294 ASN A CA 1
ATOM 2382 C C . ASN A 1 294 ? 23.156 13.164 18.109 1 87.56 294 ASN A C 1
ATOM 2384 O O . ASN A 1 294 ? 22.984 13.438 19.297 1 87.56 294 ASN A O 1
ATOM 2388 N N . ALA A 1 295 ? 22.172 12.875 17.281 1 93.44 295 ALA A N 1
ATOM 2389 C CA . ALA A 1 295 ? 20.797 12.719 17.719 1 93.44 295 ALA A CA 1
ATOM 2390 C C . ALA A 1 295 ? 20.625 11.469 18.578 1 93.44 295 ALA A C 1
ATOM 2392 O O . ALA A 1 295 ? 21.234 10.438 18.312 1 93.44 295 ALA A O 1
ATOM 2393 N N . THR A 1 296 ? 19.922 11.602 19.641 1 94.44 296 THR A N 1
ATOM 2394 C CA . THR A 1 296 ? 19.547 10.477 20.5 1 94.44 296 THR A CA 1
ATOM 2395 C C . THR A 1 296 ? 18.062 10.5 20.797 1 94.44 296 THR A C 1
ATOM 2397 O O . THR A 1 296 ? 17.422 11.555 20.734 1 94.44 296 THR A O 1
ATOM 2400 N N . VAL A 1 297 ? 17.531 9.359 21.188 1 95.88 297 VAL A N 1
ATOM 2401 C CA . VAL A 1 297 ? 16.094 9.25 21.422 1 95.88 297 VAL A CA 1
ATOM 2402 C C . VAL A 1 297 ? 15.719 10.016 22.688 1 95.88 297 VAL A C 1
ATOM 2404 O O . VAL A 1 297 ? 14.539 10.234 22.969 1 95.88 297 VAL A O 1
ATOM 2407 N N . SER A 1 298 ? 16.656 10.5 23.453 1 94.81 298 SER A N 1
ATOM 2408 C CA . SER A 1 298 ? 16.391 11.297 24.641 1 94.81 298 SER A CA 1
ATOM 2409 C C . SER A 1 298 ? 16.266 12.781 24.297 1 94.81 298 SER A C 1
ATOM 2411 O O . SER A 1 298 ? 15.875 13.586 25.141 1 94.81 298 SER A O 1
ATOM 2413 N N . ASP A 1 299 ? 16.625 13.109 23.047 1 94.12 299 ASP A N 1
ATOM 2414 C CA . ASP A 1 299 ? 16.453 14.492 22.609 1 94.12 299 ASP A CA 1
ATOM 2415 C C . ASP A 1 299 ? 15 14.938 22.781 1 94.12 299 ASP A C 1
ATOM 2417 O O . ASP A 1 299 ? 14.086 14.117 22.688 1 94.12 299 ASP A O 1
ATOM 2421 N N . ILE A 1 300 ? 14.852 16.25 23.016 1 94.62 300 ILE A N 1
ATOM 2422 C CA . ILE A 1 300 ? 13.516 16.781 23.297 1 94.62 300 ILE A CA 1
ATOM 2423 C C . ILE A 1 300 ? 12.945 17.422 22.031 1 94.62 300 ILE A C 1
ATOM 2425 O O . ILE A 1 300 ? 13.602 18.25 21.391 1 94.62 300 ILE A O 1
ATOM 2429 N N . LEU A 1 301 ? 11.742 16.984 21.625 1 95.94 301 LEU A N 1
ATOM 2430 C CA . LEU A 1 301 ? 10.961 17.656 20.594 1 95.94 301 LEU A CA 1
ATOM 2431 C C . LEU A 1 301 ? 10.258 18.875 21.156 1 95.94 301 LEU A C 1
ATOM 2433 O O . LEU A 1 301 ? 9.5 18.781 22.125 1 95.94 301 LEU A O 1
ATOM 2437 N N . ARG A 1 302 ? 10.492 19.984 20.531 1 94.94 302 ARG A N 1
ATOM 2438 C CA . ARG A 1 302 ? 9.977 21.25 21.047 1 94.94 302 ARG A CA 1
ATOM 2439 C C . ARG A 1 302 ? 8.734 21.688 20.297 1 94.94 302 ARG A C 1
ATOM 2441 O O . ARG A 1 302 ? 8.664 21.531 19.062 1 94.94 302 ARG A O 1
ATOM 2448 N N . PHE A 1 303 ? 7.773 22.234 21.047 1 97.06 303 PHE A N 1
ATOM 2449 C CA . PHE A 1 303 ? 6.527 22.672 20.438 1 97.06 303 PHE A CA 1
ATOM 2450 C C . PHE A 1 303 ? 6.156 24.078 20.891 1 97.06 303 PHE A C 1
ATOM 2452 O O . PHE A 1 303 ? 4.996 24.484 20.812 1 97.06 303 PHE A O 1
ATOM 2459 N N . GLY A 1 304 ? 7.094 24.797 21.5 1 93.88 304 GLY A N 1
ATOM 2460 C CA . GLY A 1 304 ? 7.031 26.234 21.719 1 93.88 304 GLY A CA 1
ATOM 2461 C C . GLY A 1 304 ? 5.945 26.641 22.688 1 93.88 304 GLY A C 1
ATOM 2462 O O . GLY A 1 304 ? 5.398 27.75 22.594 1 93.88 304 GLY A O 1
ATOM 2463 N N . GLY A 1 305 ? 5.547 25.75 23.5 1 94.69 305 GLY A N 1
ATOM 2464 C CA . GLY A 1 305 ? 4.547 26.094 24.5 1 94.69 305 GLY A CA 1
ATOM 2465 C C . GLY A 1 305 ? 3.125 25.875 24.031 1 94.69 305 GLY A C 1
ATOM 2466 O O . GLY A 1 305 ? 2.176 25.984 24.797 1 94.69 305 GLY A O 1
ATOM 2467 N N . PHE A 1 306 ? 2.93 25.609 22.75 1 95.62 306 PHE A N 1
ATOM 2468 C CA . PHE A 1 306 ? 1.594 25.312 22.25 1 95.62 306 PHE A CA 1
ATOM 2469 C C . PHE A 1 306 ? 1.082 23.984 22.781 1 95.62 306 PHE A C 1
ATOM 2471 O O . PHE A 1 306 ? -0.075 23.891 23.203 1 95.62 306 PHE A O 1
ATOM 2478 N N . ILE A 1 307 ? 1.913 22.953 22.766 1 95.44 307 ILE A N 1
ATOM 2479 C CA . ILE A 1 307 ? 1.668 21.672 23.422 1 95.44 307 ILE A CA 1
ATOM 2480 C C . ILE A 1 307 ? 2.916 21.234 24.188 1 95.44 307 ILE A C 1
ATOM 2482 O O . ILE A 1 307 ? 3.965 21.875 24.094 1 95.44 307 ILE A O 1
ATOM 2486 N N . GLU A 1 308 ? 2.855 20.203 24.922 1 95.88 308 GLU A N 1
ATOM 2487 C CA . GLU A 1 308 ? 3.947 19.719 25.766 1 95.88 308 GLU A CA 1
ATOM 2488 C C . GLU A 1 308 ? 5.117 19.219 24.922 1 95.88 308 GLU A C 1
ATOM 2490 O O . GLU A 1 308 ? 4.918 18.562 23.906 1 95.88 308 GLU A O 1
ATOM 2495 N N . ASP A 1 309 ? 6.336 19.625 25.328 1 97.38 309 ASP A N 1
ATOM 2496 C CA . ASP A 1 309 ? 7.539 19.031 24.75 1 97.38 309 ASP A CA 1
ATOM 2497 C C . ASP A 1 309 ? 7.723 17.594 25.219 1 97.38 309 ASP A C 1
ATOM 2499 O O . ASP A 1 309 ? 7.418 17.281 26.375 1 97.38 309 ASP A O 1
ATOM 2503 N N . VAL A 1 310 ? 8.227 16.734 24.375 1 97.25 310 VAL A N 1
ATOM 2504 C CA . VAL A 1 310 ? 8.383 15.336 24.734 1 97.25 310 VAL A CA 1
ATOM 2505 C C . VAL A 1 310 ? 9.703 14.797 24.203 1 97.25 310 VAL A C 1
ATOM 2507 O O . VAL A 1 310 ? 10.234 15.312 23.219 1 97.25 310 VAL A O 1
ATOM 2510 N N . PRO A 1 311 ? 10.281 13.797 24.891 1 96.88 311 PRO A N 1
ATOM 2511 C CA . PRO A 1 311 ? 11.445 13.148 24.281 1 96.88 311 PRO A CA 1
ATOM 2512 C C . PRO A 1 311 ? 11.094 12.367 23.016 1 96.88 311 PRO A C 1
ATOM 2514 O O . PRO A 1 311 ? 9.969 11.875 22.875 1 96.88 311 PRO A O 1
ATOM 2517 N N . VAL A 1 312 ? 12.039 12.242 22.125 1 97.38 312 VAL A N 1
ATOM 2518 C CA . VAL A 1 312 ? 11.875 11.523 20.859 1 97.38 312 VAL A CA 1
ATOM 2519 C C . VAL A 1 312 ? 11.406 10.094 21.141 1 97.38 312 VAL A C 1
ATOM 2521 O O . VAL A 1 312 ? 10.57 9.555 20.422 1 97.38 312 VAL A O 1
ATOM 2524 N N . SER A 1 313 ? 11.844 9.5 22.234 1 97.5 313 SER A N 1
ATOM 2525 C CA . SER A 1 313 ? 11.547 8.109 22.562 1 97.5 313 SER A CA 1
ATOM 2526 C C . SER A 1 313 ? 10.047 7.891 22.719 1 97.5 313 SER A C 1
ATOM 2528 O O . SER A 1 313 ? 9.547 6.793 22.469 1 97.5 313 SER A O 1
ATOM 2530 N N . HIS A 1 314 ? 9.312 8.906 23.047 1 97.31 314 HIS A N 1
ATOM 2531 C CA . HIS A 1 314 ? 7.887 8.789 23.297 1 97.31 314 HIS A CA 1
ATOM 2532 C C . HIS A 1 314 ? 7.105 8.586 22 1 97.31 314 HIS A C 1
ATOM 2534 O O . HIS A 1 314 ? 5.969 8.109 22.031 1 97.31 314 HIS A O 1
ATOM 2540 N N . VAL A 1 315 ? 7.75 8.945 20.891 1 98.38 315 VAL A N 1
ATOM 2541 C CA . VAL A 1 315 ? 6.93 8.977 19.688 1 98.38 315 VAL A CA 1
ATOM 2542 C C . VAL A 1 315 ? 7.531 8.055 18.625 1 98.38 315 VAL A C 1
ATOM 2544 O O . VAL A 1 315 ? 7.227 8.188 17.438 1 98.38 315 VAL A O 1
ATOM 2547 N N . MET A 1 316 ? 8.398 7.145 19.062 1 98.5 316 MET A N 1
ATOM 2548 C CA . MET A 1 316 ? 9.047 6.254 18.109 1 98.5 316 MET A CA 1
ATOM 2549 C C . MET A 1 316 ? 8.164 5.051 17.797 1 98.5 316 MET A C 1
ATOM 2551 O O . MET A 1 316 ? 8.211 4.512 16.688 1 98.5 316 MET A O 1
ATOM 2555 N N . ASP A 1 317 ? 7.383 4.629 18.75 1 98.06 317 ASP A N 1
ATOM 2556 C CA . ASP A 1 317 ? 6.477 3.496 18.609 1 98.06 317 ASP A CA 1
ATOM 2557 C C . ASP A 1 317 ? 5.02 3.957 18.578 1 98.06 317 ASP A C 1
ATOM 2559 O O . ASP A 1 317 ? 4.48 4.375 19.609 1 98.06 317 ASP A O 1
ATOM 2563 N N . THR A 1 318 ? 4.34 3.77 17.453 1 98.12 318 THR A N 1
ATOM 2564 C CA . THR A 1 318 ? 2.971 4.254 17.328 1 98.12 318 THR A CA 1
ATOM 2565 C C . THR A 1 318 ? 2.029 3.455 18.234 1 98.12 318 THR A C 1
ATOM 2567 O O . THR A 1 318 ? 0.911 3.893 18.516 1 98.12 318 THR A O 1
ATOM 2570 N N . GLN A 1 319 ? 2.434 2.344 18.703 1 96.44 319 GLN A N 1
ATOM 2571 C CA . GLN A 1 319 ? 1.53 1.452 19.422 1 96.44 319 GLN A CA 1
ATOM 2572 C C . GLN A 1 319 ? 1.784 1.51 20.922 1 96.44 319 GLN A C 1
ATOM 2574 O O . GLN A 1 319 ? 1.255 0.693 21.688 1 96.44 319 GLN A O 1
ATOM 2579 N N . ASN A 1 320 ? 2.59 2.41 21.359 1 96.44 320 ASN A N 1
ATOM 2580 C CA . ASN A 1 320 ? 2.691 2.611 22.797 1 96.44 320 ASN A CA 1
ATOM 2581 C C . ASN A 1 320 ? 1.498 3.393 23.344 1 96.44 320 ASN A C 1
ATOM 2583 O O . ASN A 1 320 ? 0.661 3.867 22.578 1 96.44 320 ASN A O 1
ATOM 2587 N N . LYS A 1 321 ? 1.388 3.518 24.562 1 95.38 321 LYS A N 1
ATOM 2588 C CA . LYS A 1 321 ? 0.21 4.105 25.203 1 95.38 321 LYS A CA 1
ATOM 2589 C C . LYS A 1 321 ? 0.104 5.594 24.891 1 95.38 321 LYS A C 1
ATOM 2591 O O . LYS A 1 321 ? -0.995 6.152 24.859 1 95.38 321 LYS A O 1
ATOM 2596 N N . PHE A 1 322 ? 1.238 6.223 24.641 1 95.62 322 PHE A N 1
ATOM 2597 C CA . PHE A 1 322 ? 1.271 7.66 24.391 1 95.62 322 PHE A CA 1
ATOM 2598 C C . PHE A 1 322 ? 0.618 7.992 23.062 1 95.62 322 PHE A C 1
ATOM 2600 O O . PHE A 1 322 ? -0.149 8.953 22.969 1 95.62 322 PHE A O 1
ATOM 2607 N N . LEU A 1 323 ? 0.85 7.277 22 1 97.88 323 LEU A N 1
ATOM 2608 C CA . LEU A 1 323 ? 0.299 7.504 20.672 1 97.88 323 LEU A CA 1
ATOM 2609 C C . LEU A 1 323 ? -0.915 6.613 20.422 1 97.88 323 LEU A C 1
ATOM 2611 O O . LEU A 1 323 ? -2.006 7.109 20.141 1 97.88 323 LEU A O 1
ATOM 2615 N N . CYS A 1 324 ? -0.792 5.383 20.578 1 97.5 324 CYS A N 1
ATOM 2616 C CA . CYS A 1 324 ? -1.802 4.332 20.594 1 97.5 324 CYS A CA 1
ATOM 2617 C C . CYS A 1 324 ? -2.566 4.297 19.281 1 97.5 324 CYS A C 1
ATOM 2619 O O . CYS A 1 324 ? -3.799 4.332 19.266 1 97.5 324 CYS A O 1
ATOM 2621 N N . TYR A 1 325 ? -1.876 4.145 18.156 1 97.75 325 TYR A N 1
ATOM 2622 C CA . TYR A 1 325 ? -2.479 3.928 16.844 1 97.75 325 TYR A CA 1
ATOM 2623 C C . TYR A 1 325 ? -1.593 3.041 15.984 1 97.75 325 TYR A C 1
ATOM 2625 O O . TYR A 1 325 ? -0.437 2.781 16.328 1 97.75 325 TYR A O 1
ATOM 2633 N N . ARG A 1 326 ? -2.129 2.562 14.977 1 96.5 326 ARG A N 1
ATOM 2634 C CA . ARG A 1 326 ? -1.425 1.789 13.961 1 96.5 326 ARG A CA 1
ATOM 2635 C C . ARG A 1 326 ? -2.037 2.012 12.578 1 96.5 326 ARG A C 1
ATOM 2637 O O . ARG A 1 326 ? -2.953 2.824 12.422 1 96.5 326 ARG A O 1
ATOM 2644 N N . TYR A 1 327 ? -1.443 1.446 11.672 1 96.25 327 TYR A N 1
ATOM 2645 C CA . TYR A 1 327 ? -1.954 1.569 10.312 1 96.25 327 TYR A CA 1
ATOM 2646 C C . TYR A 1 327 ? -2.42 0.22 9.773 1 96.25 327 TYR A C 1
ATOM 2648 O O . TYR A 1 327 ? -1.889 -0.824 10.164 1 96.25 327 TYR A O 1
ATOM 2656 N N . CYS B 1 1 ? 7.41 -111.25 -12.609 1 24.73 1 CYS B N 1
ATOM 2657 C CA . CYS B 1 1 ? 8.383 -110.25 -12.227 1 24.73 1 CYS B CA 1
ATOM 2658 C C . CYS B 1 1 ? 7.75 -109.188 -11.305 1 24.73 1 CYS B C 1
ATOM 2660 O O . CYS B 1 1 ? 6.684 -108.688 -11.609 1 24.73 1 CYS B O 1
ATOM 2662 N N . THR B 1 2 ? 8.094 -109.25 -9.969 1 26.88 2 THR B N 1
ATOM 2663 C CA . THR B 1 2 ? 7.746 -108.812 -8.617 1 26.88 2 THR B CA 1
ATOM 2664 C C . THR B 1 2 ? 7.879 -107.25 -8.484 1 26.88 2 THR B C 1
ATOM 2666 O O . THR B 1 2 ? 8.977 -106.75 -8.617 1 26.88 2 THR B O 1
ATOM 2669 N N . HIS B 1 3 ? 6.965 -106.5 -9.086 1 27.8 3 HIS B N 1
ATOM 2670 C CA . HIS B 1 3 ? 6.945 -105.062 -9.258 1 27.8 3 HIS B CA 1
ATOM 2671 C C . HIS B 1 3 ? 7.078 -104.375 -7.918 1 27.8 3 HIS B C 1
ATOM 2673 O O . HIS B 1 3 ? 6.227 -104.5 -7.039 1 27.8 3 HIS B O 1
ATOM 2679 N N . GLN B 1 4 ? 8.336 -104.188 -7.434 1 25.7 4 GLN B N 1
ATOM 2680 C CA . GLN B 1 4 ? 8.859 -103.688 -6.176 1 25.7 4 GLN B CA 1
ATOM 2681 C C . GLN B 1 4 ? 8.391 -102.25 -5.938 1 25.7 4 GLN B C 1
ATOM 2683 O O . GLN B 1 4 ? 8.539 -101.375 -6.809 1 25.7 4 GLN B O 1
ATOM 2688 N N . PHE B 1 5 ? 7.355 -102 -5.086 1 28.91 5 PHE B N 1
ATOM 2689 C CA . PHE B 1 5 ? 6.625 -100.875 -4.605 1 28.91 5 PHE B CA 1
ATOM 2690 C C . PHE B 1 5 ? 7.559 -99.875 -3.889 1 28.91 5 PHE B C 1
ATOM 2692 O O . PHE B 1 5 ? 8.117 -100.25 -2.844 1 28.91 5 PHE B O 1
ATOM 2699 N N . ALA B 1 6 ? 8.492 -99.25 -4.652 1 25.22 6 ALA B N 1
ATOM 2700 C CA . ALA B 1 6 ? 9.523 -98.312 -4.105 1 25.22 6 ALA B CA 1
ATOM 2701 C C . ALA B 1 6 ? 8.914 -97.25 -3.236 1 25.22 6 ALA B C 1
ATOM 2703 O O . ALA B 1 6 ? 8.023 -96.5 -3.68 1 25.22 6 ALA B O 1
ATOM 2704 N N . ILE B 1 7 ? 8.836 -97.438 -1.942 1 28.27 7 ILE B N 1
ATOM 2705 C CA . ILE B 1 7 ? 8.328 -96.625 -0.83 1 28.27 7 ILE B CA 1
ATOM 2706 C C . ILE B 1 7 ? 9.086 -95.312 -0.744 1 28.27 7 ILE B C 1
ATOM 2708 O O . ILE B 1 7 ? 10.297 -95.312 -0.517 1 28.27 7 ILE B O 1
ATOM 2712 N N . TRP B 1 8 ? 8.891 -94.375 -1.705 1 25.17 8 TRP B N 1
ATOM 2713 C CA . TRP B 1 8 ? 9.641 -93.125 -1.722 1 25.17 8 TRP B CA 1
ATOM 2714 C C . TRP B 1 8 ? 9.453 -92.375 -0.416 1 25.17 8 TRP B C 1
ATOM 2716 O O . TRP B 1 8 ? 8.32 -92.062 -0.009 1 25.17 8 TRP B O 1
ATOM 2726 N N . ILE B 1 9 ? 10.234 -92.625 0.625 1 26.77 9 ILE B N 1
ATOM 2727 C CA . ILE B 1 9 ? 10.258 -92 1.945 1 26.77 9 ILE B CA 1
ATOM 2728 C C . ILE B 1 9 ? 10.516 -90.5 1.808 1 26.77 9 ILE B C 1
ATOM 2730 O O . ILE B 1 9 ? 11.57 -90.062 1.32 1 26.77 9 ILE B O 1
ATOM 2734 N N . PHE B 1 10 ? 9.57 -89.688 1.34 1 27.31 10 PHE B N 1
ATOM 2735 C CA . PHE B 1 10 ? 9.742 -88.25 1.19 1 27.31 10 PHE B CA 1
ATOM 2736 C C . PHE B 1 10 ? 10.117 -87.625 2.52 1 27.31 10 PHE B C 1
ATOM 2738 O O . PHE B 1 10 ? 9.453 -87.812 3.533 1 27.31 10 PHE B O 1
ATOM 2745 N N . TRP B 1 11 ? 11.43 -87.438 2.795 1 26.77 11 TRP B N 1
ATOM 2746 C CA . TRP B 1 11 ? 12.008 -86.812 3.959 1 26.77 11 TRP B CA 1
ATOM 2747 C C . TRP B 1 11 ? 11.422 -85.375 4.133 1 26.77 11 TRP B C 1
ATOM 2749 O O . TRP B 1 11 ? 11.328 -84.625 3.174 1 26.77 11 TRP B O 1
ATOM 2759 N N . ALA B 1 12 ? 10.523 -85.125 5.098 1 29.12 12 ALA B N 1
ATOM 2760 C CA . ALA B 1 12 ? 9.828 -83.938 5.594 1 29.12 12 ALA B CA 1
ATOM 2761 C C . ALA B 1 12 ? 10.812 -82.875 6.062 1 29.12 12 ALA B C 1
ATOM 2763 O O . ALA B 1 12 ? 11.508 -83.062 7.062 1 29.12 12 ALA B O 1
ATOM 2764 N N . GLY B 1 13 ? 11.641 -82.375 5.152 1 26.83 13 GLY B N 1
ATOM 2765 C CA . GLY B 1 13 ? 12.578 -81.375 5.602 1 26.83 13 GLY B CA 1
ATOM 2766 C C . GLY B 1 13 ? 11.914 -80.25 6.391 1 26.83 13 GLY B C 1
ATOM 2767 O O . GLY B 1 13 ? 10.789 -79.875 6.09 1 26.83 13 GLY B O 1
ATOM 2768 N N . SER B 1 14 ? 12.289 -80.062 7.68 1 28.36 14 SER B N 1
ATOM 2769 C CA . SER B 1 14 ? 11.906 -79.062 8.672 1 28.36 14 SER B CA 1
ATOM 2770 C C . SER B 1 14 ? 12.141 -77.688 8.148 1 28.36 14 SER B C 1
ATOM 2772 O O . SER B 1 14 ? 13.266 -77.312 7.809 1 28.36 14 SER B O 1
ATOM 2774 N N . ILE B 1 15 ? 11.227 -77.125 7.336 1 29.66 15 ILE B N 1
ATOM 2775 C CA . ILE B 1 15 ? 11.32 -75.75 6.879 1 29.66 15 ILE B CA 1
ATOM 2776 C C . ILE B 1 15 ? 11.5 -74.812 8.078 1 29.66 15 ILE B C 1
ATOM 2778 O O . ILE B 1 15 ? 10.672 -74.812 8.984 1 29.66 15 ILE B O 1
ATOM 2782 N N . VAL B 1 16 ? 12.75 -74.625 8.562 1 31.52 16 VAL B N 1
ATOM 2783 C CA . VAL B 1 16 ? 13.039 -73.625 9.562 1 31.52 16 VAL B CA 1
ATOM 2784 C C . VAL B 1 16 ? 12.477 -72.25 9.102 1 31.52 16 VAL B C 1
ATOM 2786 O O . VAL B 1 16 ? 12.844 -71.75 8.039 1 31.52 16 VAL B O 1
ATOM 2789 N N . PHE B 1 17 ? 11.219 -71.938 9.438 1 29.55 17 PHE B N 1
ATOM 2790 C CA . PHE B 1 17 ? 10.586 -70.688 9.234 1 29.55 17 PHE B CA 1
ATOM 2791 C C . PHE B 1 17 ? 11.422 -69.562 9.852 1 29.55 17 PHE B C 1
ATOM 2793 O O . PHE B 1 17 ? 11.625 -69.5 11.07 1 29.55 17 PHE B O 1
ATOM 2800 N N . THR B 1 18 ? 12.562 -69.25 9.227 1 32.66 18 THR B N 1
ATOM 2801 C CA . THR B 1 18 ? 13.195 -68 9.703 1 32.66 18 THR B CA 1
ATOM 2802 C C . THR B 1 18 ? 12.188 -66.875 9.789 1 32.66 18 THR B C 1
ATOM 2804 O O . THR B 1 18 ? 11.5 -66.562 8.805 1 32.66 18 THR B O 1
ATOM 2807 N N . GLY B 1 19 ? 11.641 -66.688 10.961 1 29.89 19 GLY B N 1
ATOM 2808 C CA . GLY B 1 19 ? 10.797 -65.562 11.32 1 29.89 19 GLY B CA 1
ATOM 2809 C C . GLY B 1 19 ? 11.352 -64.188 10.867 1 29.89 19 GLY B C 1
ATOM 2810 O O . GLY B 1 19 ? 12.438 -63.812 11.297 1 29.89 19 GLY B O 1
ATOM 2811 N N . ILE B 1 20 ? 11.289 -64 9.531 1 32.94 20 ILE B N 1
ATOM 2812 C CA . ILE B 1 20 ? 11.633 -62.625 9.172 1 32.94 20 ILE B CA 1
ATOM 2813 C C . ILE B 1 20 ? 10.859 -61.656 10.055 1 32.94 20 ILE B C 1
ATOM 2815 O O . ILE B 1 20 ? 9.625 -61.688 10.094 1 32.94 20 ILE B O 1
ATOM 2819 N N . LEU B 1 21 ? 11.469 -61.25 11.18 1 32.56 21 LEU B N 1
ATOM 2820 C CA . LEU B 1 21 ? 10.961 -60.125 11.961 1 32.56 21 LEU B CA 1
ATOM 2821 C C . LEU B 1 21 ? 10.68 -58.938 11.07 1 32.56 21 LEU B C 1
ATOM 2823 O O . LEU B 1 21 ? 11.602 -58.344 10.5 1 32.56 21 LEU B O 1
ATOM 2827 N N . SER B 1 22 ? 9.547 -59.094 10.312 1 29.72 22 SER B N 1
ATOM 2828 C CA . SER B 1 22 ? 9.141 -57.844 9.656 1 29.72 22 SER B CA 1
ATOM 2829 C C . SER B 1 22 ? 9.117 -56.688 10.641 1 29.72 22 SER B C 1
ATOM 2831 O O . SER B 1 22 ? 8.438 -56.75 11.664 1 29.72 22 SER B O 1
ATOM 2833 N N . MET B 1 23 ? 10.25 -56.062 10.859 1 32.81 23 MET B N 1
ATOM 2834 C CA . MET B 1 23 ? 10.18 -54.781 11.547 1 32.81 23 MET B CA 1
ATOM 2835 C C . MET B 1 23 ? 9.07 -53.906 10.961 1 32.81 23 MET B C 1
ATOM 2837 O O . MET B 1 23 ? 9.148 -53.5 9.797 1 32.81 23 MET B O 1
ATOM 2841 N N . SER B 1 24 ? 7.844 -54.25 11.336 1 31.61 24 SER B N 1
ATOM 2842 C CA . SER B 1 24 ? 6.805 -53.281 11.031 1 31.61 24 SER B CA 1
ATOM 2843 C C . SER B 1 24 ? 7.223 -51.875 11.453 1 31.61 24 SER B C 1
ATOM 2845 O O . SER B 1 24 ? 7.461 -51.625 12.633 1 31.61 24 SER B O 1
ATOM 2847 N N . ALA B 1 25 ? 7.883 -51.156 10.633 1 32.25 25 ALA B N 1
ATOM 2848 C CA . ALA B 1 25 ? 7.98 -49.719 10.875 1 32.25 25 ALA B CA 1
ATOM 2849 C C . ALA B 1 25 ? 6.629 -49.156 11.266 1 32.25 25 ALA B C 1
ATOM 2851 O O . ALA B 1 25 ? 5.688 -49.156 10.469 1 32.25 25 ALA B O 1
ATOM 2852 N N . ILE B 1 26 ? 6.301 -49.281 12.531 1 32.09 26 ILE B N 1
ATOM 2853 C CA . ILE B 1 26 ? 5.203 -48.438 13.023 1 32.09 26 ILE B CA 1
ATOM 2854 C C . ILE B 1 26 ? 5.391 -47 12.547 1 32.09 26 ILE B C 1
ATOM 2856 O O . ILE B 1 26 ? 6.336 -46.344 12.953 1 32.09 26 ILE B O 1
ATOM 2860 N N . LEU B 1 27 ? 5.031 -46.812 11.297 1 31.23 27 LEU B N 1
ATOM 2861 C CA . LEU B 1 27 ? 4.824 -45.406 11.047 1 31.23 27 LEU B CA 1
ATOM 2862 C C . LEU B 1 27 ? 3.963 -44.781 12.141 1 31.23 27 LEU B C 1
ATOM 2864 O O . LEU B 1 27 ? 2.793 -45.125 12.297 1 31.23 27 LEU B O 1
ATOM 2868 N N . THR B 1 28 ? 4.586 -44.469 13.242 1 30.33 28 THR B N 1
ATOM 2869 C CA . THR B 1 28 ? 3.873 -43.594 14.164 1 30.33 28 THR B CA 1
ATOM 2870 C C . THR B 1 28 ? 3.205 -42.438 13.406 1 30.33 28 THR B C 1
ATOM 2872 O O . THR B 1 28 ? 3.883 -41.625 12.766 1 30.33 28 THR B O 1
ATOM 2875 N N . ILE B 1 29 ? 2.018 -42.688 12.945 1 33.12 29 ILE B N 1
ATOM 2876 C CA . ILE B 1 29 ? 1.181 -41.5 12.688 1 33.12 29 ILE B CA 1
ATOM 2877 C C . ILE B 1 29 ? 1.18 -40.594 13.906 1 33.12 29 ILE B C 1
ATOM 2879 O O . ILE B 1 29 ? 0.719 -40.969 14.984 1 33.12 29 ILE B O 1
ATOM 2883 N N . SER B 1 30 ? 2.203 -39.812 14.07 1 32.03 30 SER B N 1
ATOM 2884 C CA . SER B 1 30 ? 2.012 -38.75 15.055 1 32.03 30 SER B CA 1
ATOM 2885 C C . SER B 1 30 ? 0.594 -38.188 15 1 32.03 30 SER B C 1
ATOM 2887 O O . SER B 1 30 ? 0.117 -37.812 13.93 1 32.03 30 SER B O 1
ATOM 2889 N N . SER B 1 31 ? -0.258 -38.625 15.812 1 32.78 31 SER B N 1
ATOM 2890 C CA . SER B 1 31 ? -1.519 -37.969 16.094 1 32.78 31 SER B CA 1
ATOM 2891 C C . SER B 1 31 ? -1.335 -36.438 16.141 1 32.78 31 SER B C 1
ATOM 2893 O O . SER B 1 31 ? -0.499 -35.938 16.891 1 32.78 31 SER B O 1
ATOM 2895 N N . TRP B 1 32 ? -1.547 -35.75 15 1 35.19 32 TRP B N 1
ATOM 2896 C CA . TRP B 1 32 ? -1.729 -34.312 15.102 1 35.19 32 TRP B CA 1
ATOM 2897 C C . TRP B 1 32 ? -2.574 -33.969 16.312 1 35.19 32 TRP B C 1
ATOM 2899 O O . TRP B 1 32 ? -3.734 -34.375 16.422 1 35.19 32 TRP B O 1
ATOM 2909 N N . SER B 1 33 ? -2.111 -34.094 17.484 1 35.03 33 SER B N 1
ATOM 2910 C CA . SER B 1 33 ? -2.836 -33.531 18.609 1 35.03 33 SER B CA 1
ATOM 2911 C C . SER B 1 33 ? -3.551 -32.25 18.203 1 35.03 33 SER B C 1
ATOM 2913 O O . SER B 1 33 ? -3.092 -31.531 17.312 1 35.03 33 SER B O 1
ATOM 2915 N N . GLY B 1 34 ? -4.844 -32.062 18.359 1 36.75 34 GLY B N 1
ATOM 2916 C CA . GLY B 1 34 ? -5.902 -31.125 18.094 1 36.75 34 GLY B CA 1
ATOM 2917 C C . GLY B 1 34 ? -5.477 -29.672 18.297 1 36.75 34 GLY B C 1
ATOM 2918 O O . GLY B 1 34 ? -6.32 -28.781 18.406 1 36.75 34 GLY B O 1
ATOM 2919 N N . ASP B 1 35 ? -4.5 -29.406 19.109 1 42 35 ASP B N 1
ATOM 2920 C CA . ASP B 1 35 ? -4.43 -27.953 19.312 1 42 35 ASP B CA 1
ATOM 2921 C C . ASP B 1 35 ? -4.164 -27.234 17.984 1 42 35 ASP B C 1
ATOM 2923 O O . ASP B 1 35 ? -3.098 -27.406 17.391 1 42 35 ASP B O 1
ATOM 2927 N N . PRO B 1 36 ? -5.172 -26.953 17.203 1 49.53 36 PRO B N 1
ATOM 2928 C CA . PRO B 1 36 ? -5.148 -26.453 15.82 1 49.53 36 PRO B CA 1
ATOM 2929 C C . PRO B 1 36 ? -4.109 -25.359 15.609 1 49.53 36 PRO B C 1
ATOM 2931 O O . PRO B 1 36 ? -3.77 -25.031 14.469 1 49.53 36 PRO B O 1
ATOM 2934 N N . GLN B 1 37 ? -3.795 -24.562 16.656 1 59.56 37 GLN B N 1
ATOM 2935 C CA . GLN B 1 37 ? -2.992 -23.391 16.359 1 59.56 37 GLN B CA 1
ATOM 2936 C C . GLN B 1 37 ? -1.515 -23.75 16.219 1 59.56 37 GLN B C 1
ATOM 2938 O O . GLN B 1 37 ? -0.917 -24.297 17.156 1 59.56 37 GLN B O 1
ATOM 2943 N N . VAL B 1 38 ? -1.011 -23.859 14.898 1 69.81 38 VAL B N 1
ATOM 2944 C CA . VAL B 1 38 ? 0.411 -24 14.602 1 69.81 38 VAL B CA 1
ATOM 2945 C C . VAL B 1 38 ? 1.207 -22.953 15.383 1 69.81 38 VAL B C 1
ATOM 2947 O O . VAL B 1 38 ? 0.767 -21.812 15.539 1 69.81 38 VAL B O 1
ATOM 2950 N N . ALA B 1 39 ? 2.281 -23.422 16.031 1 80.69 39 ALA B N 1
ATOM 2951 C CA . ALA B 1 39 ? 3.146 -22.531 16.812 1 80.69 39 ALA B CA 1
ATOM 2952 C C . ALA B 1 39 ? 3.596 -21.344 15.969 1 80.69 39 ALA B C 1
ATOM 2954 O O . ALA B 1 39 ? 3.604 -21.406 14.742 1 80.69 39 ALA B O 1
ATOM 2955 N N . SER B 1 40 ? 3.867 -20.25 16.641 1 87.38 40 SER B N 1
ATOM 2956 C CA . SER B 1 40 ? 4.285 -19.031 15.969 1 87.38 40 SER B CA 1
ATOM 2957 C C . SER B 1 40 ? 5.715 -19.141 15.453 1 87.38 40 SER B C 1
ATOM 2959 O O . SER B 1 40 ? 6.547 -19.812 16.047 1 87.38 40 SER B O 1
ATOM 2961 N N . CYS B 1 41 ? 5.918 -18.625 14.32 1 92.75 41 CYS B N 1
ATOM 2962 C CA . CYS B 1 41 ? 7.246 -18.484 13.734 1 92.75 41 CYS B CA 1
ATOM 2963 C C . CYS B 1 41 ? 7.996 -17.312 14.344 1 92.75 41 CYS B C 1
ATOM 2965 O O . CYS B 1 41 ? 7.457 -16.203 14.445 1 92.75 41 CYS B O 1
ATOM 2967 N N . ARG B 1 42 ? 9.195 -17.453 14.789 1 87.69 42 ARG B N 1
ATOM 2968 C CA . ARG B 1 42 ? 9.961 -16.453 15.516 1 87.69 42 ARG B CA 1
ATOM 2969 C C . ARG B 1 42 ? 10.461 -15.359 14.57 1 87.69 42 ARG B C 1
ATOM 2971 O O . ARG B 1 42 ? 10.438 -14.172 14.914 1 87.69 42 ARG B O 1
ATOM 2978 N N . ASN B 1 43 ? 10.93 -15.812 13.344 1 89.69 43 ASN B N 1
ATOM 2979 C CA . ASN B 1 43 ? 11.5 -14.867 12.391 1 89.69 43 ASN B CA 1
ATOM 2980 C C . ASN B 1 43 ? 10.898 -15.047 11 1 89.69 43 ASN B C 1
ATOM 2982 O O . ASN B 1 43 ? 11.578 -15.5 10.078 1 89.69 43 ASN B O 1
ATOM 2986 N N . PRO B 1 44 ? 9.641 -14.625 10.914 1 95.44 44 PRO B N 1
ATOM 2987 C CA . PRO B 1 44 ? 9.016 -14.797 9.594 1 95.44 44 PRO B CA 1
ATOM 2988 C C . PRO B 1 44 ? 9.727 -14.016 8.5 1 95.44 44 PRO B C 1
ATOM 2990 O O . PRO B 1 44 ? 10.164 -12.883 8.727 1 95.44 44 PRO B O 1
ATOM 2993 N N . ALA B 1 45 ? 9.898 -14.625 7.32 1 95.88 45 ALA B N 1
ATOM 2994 C CA . ALA B 1 45 ? 10.5 -13.961 6.168 1 95.88 45 ALA B CA 1
ATOM 2995 C C . ALA B 1 45 ? 9.578 -12.875 5.613 1 95.88 45 ALA B C 1
ATOM 2997 O O . ALA B 1 45 ? 8.367 -12.914 5.836 1 95.88 45 ALA B O 1
ATOM 2998 N N . ILE B 1 46 ? 10.156 -11.953 4.879 1 95.94 46 ILE B N 1
ATOM 2999 C CA . ILE B 1 46 ? 9.359 -10.859 4.324 1 95.94 46 ILE B CA 1
ATOM 3000 C C . ILE B 1 46 ? 9.172 -11.07 2.822 1 95.94 46 ILE B C 1
ATOM 3002 O O . ILE B 1 46 ? 10.148 -11.148 2.074 1 95.94 46 ILE B O 1
ATOM 3006 N N . ARG B 1 47 ? 7.973 -11.195 2.391 1 97.94 47 ARG B N 1
ATOM 3007 C CA . ARG B 1 47 ? 7.656 -11.094 0.97 1 97.94 47 ARG B CA 1
ATOM 3008 C C . ARG B 1 47 ? 7.59 -9.633 0.527 1 97.94 47 ARG B C 1
ATOM 3010 O O . ARG B 1 47 ? 6.895 -8.828 1.145 1 97.94 47 ARG B O 1
ATOM 3017 N N . ARG B 1 48 ? 8.297 -9.359 -0.542 1 97.88 48 ARG B N 1
ATOM 3018 C CA . ARG B 1 48 ? 8.445 -7.965 -0.935 1 97.88 48 ARG B CA 1
ATOM 3019 C C . ARG B 1 48 ? 7.816 -7.711 -2.301 1 97.88 48 ARG B C 1
ATOM 3021 O O . ARG B 1 48 ? 7.66 -8.641 -3.1 1 97.88 48 ARG B O 1
ATOM 3028 N N . GLU B 1 49 ? 7.438 -6.402 -2.463 1 98.56 49 GLU B N 1
ATOM 3029 C CA . GLU B 1 49 ? 7.031 -5.945 -3.787 1 98.56 49 GLU B CA 1
ATOM 3030 C C . GLU B 1 49 ? 8.172 -6.082 -4.793 1 98.56 49 GLU B C 1
ATOM 3032 O O . GLU B 1 49 ? 9.32 -5.75 -4.484 1 98.56 49 GLU B O 1
ATOM 3037 N N . TRP B 1 50 ? 7.891 -6.605 -5.938 1 98.81 50 TRP B N 1
ATOM 3038 C CA . TRP B 1 50 ? 8.898 -6.906 -6.949 1 98.81 50 TRP B CA 1
ATOM 3039 C C . TRP B 1 50 ? 9.828 -5.715 -7.16 1 98.81 50 TRP B C 1
ATOM 3041 O O . TRP B 1 50 ? 11.055 -5.875 -7.203 1 98.81 50 TRP B O 1
ATOM 3051 N N . ARG B 1 51 ? 9.32 -4.535 -7.25 1 98.44 51 ARG B N 1
ATOM 3052 C CA . ARG B 1 51 ? 10.094 -3.357 -7.625 1 98.44 51 ARG B CA 1
ATOM 3053 C C . ARG B 1 51 ? 10.875 -2.814 -6.43 1 98.44 51 ARG B C 1
ATOM 3055 O O . ARG B 1 51 ? 11.609 -1.835 -6.559 1 98.44 51 ARG B O 1
ATOM 3062 N N . ALA B 1 52 ? 10.727 -3.512 -5.309 1 97.81 52 ALA B N 1
ATOM 3063 C CA . ALA B 1 52 ? 11.555 -3.211 -4.141 1 97.81 52 ALA B CA 1
ATOM 3064 C C . ALA B 1 52 ? 12.766 -4.137 -4.074 1 97.81 52 ALA B C 1
ATOM 3066 O O . ALA B 1 52 ? 13.656 -3.939 -3.248 1 97.81 52 ALA B O 1
ATOM 3067 N N . LEU B 1 53 ? 12.781 -5.113 -4.895 1 98.31 53 LEU B N 1
ATOM 3068 C CA . LEU B 1 53 ? 13.898 -6.051 -4.887 1 98.31 53 LEU B CA 1
ATOM 3069 C C . LEU B 1 53 ? 15.148 -5.418 -5.492 1 98.31 53 LEU B C 1
ATOM 3071 O O . LEU B 1 53 ? 15.047 -4.602 -6.41 1 98.31 53 LEU B O 1
ATOM 3075 N N . THR B 1 54 ? 16.25 -5.879 -4.988 1 97.31 54 THR B N 1
ATOM 3076 C CA . THR B 1 54 ? 17.5 -5.504 -5.625 1 97.31 54 THR B CA 1
ATOM 3077 C C . THR B 1 54 ? 17.688 -6.246 -6.945 1 97.31 54 THR B C 1
ATOM 3079 O O . THR B 1 54 ? 16.984 -7.219 -7.219 1 97.31 54 THR B O 1
ATOM 3082 N N . ALA B 1 55 ? 18.641 -5.754 -7.73 1 97.5 55 ALA B N 1
ATOM 3083 C CA . ALA B 1 55 ? 18.938 -6.422 -9 1 97.5 55 ALA B CA 1
ATOM 3084 C C . ALA B 1 55 ? 19.312 -7.883 -8.773 1 97.5 55 ALA B C 1
ATOM 3086 O O . ALA B 1 55 ? 18.875 -8.766 -9.516 1 97.5 55 ALA B O 1
ATOM 3087 N N . ASP B 1 56 ? 20.094 -8.164 -7.695 1 98.25 56 ASP B N 1
ATOM 3088 C CA . ASP B 1 56 ? 20.516 -9.531 -7.395 1 98.25 56 ASP B CA 1
ATOM 3089 C C . ASP B 1 56 ? 19.328 -10.398 -6.98 1 98.25 56 ASP B C 1
ATOM 3091 O O . ASP B 1 56 ? 19.25 -11.57 -7.355 1 98.25 56 ASP B O 1
ATOM 3095 N N . GLU B 1 57 ? 18.453 -9.844 -6.234 1 98.5 57 GLU B N 1
ATOM 3096 C CA . GLU B 1 57 ? 17.266 -10.578 -5.809 1 98.5 57 GLU B CA 1
ATOM 3097 C C . GLU B 1 57 ? 16.359 -10.914 -6.996 1 98.5 57 GLU B C 1
ATOM 3099 O O . GLU B 1 57 ? 15.828 -12.023 -7.078 1 98.5 57 GLU B O 1
ATOM 3104 N N . ARG B 1 58 ? 16.219 -9.961 -7.91 1 98.62 58 ARG B N 1
ATOM 3105 C CA . ARG B 1 58 ? 15.43 -10.203 -9.117 1 98.62 58 ARG B CA 1
ATOM 3106 C C . ARG B 1 58 ? 16.047 -11.305 -9.961 1 98.62 58 ARG B C 1
ATOM 3108 O O . ARG B 1 58 ? 15.336 -12.18 -10.461 1 98.62 58 ARG B O 1
ATOM 3115 N N . LYS B 1 59 ? 17.312 -11.219 -10.078 1 98.56 59 LYS B N 1
ATOM 3116 C CA . LYS B 1 59 ? 18 -12.227 -10.875 1 98.56 59 LYS B CA 1
ATOM 3117 C C . LYS B 1 59 ? 17.875 -13.609 -10.234 1 98.56 59 LYS B C 1
ATOM 3119 O O . LYS B 1 59 ? 17.688 -14.602 -10.938 1 98.56 59 LYS B O 1
ATOM 3124 N N . ASP B 1 60 ? 18.016 -13.633 -8.898 1 98.88 60 ASP B N 1
ATOM 3125 C CA . ASP B 1 60 ? 17.859 -14.898 -8.188 1 98.88 60 ASP B CA 1
ATOM 3126 C C . ASP B 1 60 ? 16.484 -15.516 -8.461 1 98.88 60 ASP B C 1
ATOM 3128 O O . ASP B 1 60 ? 16.391 -16.719 -8.719 1 98.88 60 ASP B O 1
ATOM 3132 N N . PHE B 1 61 ? 15.508 -14.719 -8.469 1 98.88 61 PHE B N 1
ATOM 3133 C CA . PHE B 1 61 ? 14.148 -15.18 -8.711 1 98.88 61 PHE B CA 1
ATOM 3134 C C . PHE B 1 61 ? 13.984 -15.656 -10.156 1 98.88 61 PHE B C 1
ATOM 3136 O O . PHE B 1 61 ? 13.477 -16.75 -10.398 1 98.88 61 PHE B O 1
ATOM 3143 N N . THR B 1 62 ? 14.398 -14.836 -11.094 1 98.69 62 THR B N 1
ATOM 3144 C CA . THR B 1 62 ? 14.227 -15.164 -12.508 1 98.69 62 THR B CA 1
ATOM 3145 C C . THR B 1 62 ? 15.016 -16.422 -12.867 1 98.69 62 THR B C 1
ATOM 3147 O O . THR B 1 62 ? 14.523 -17.281 -13.609 1 98.69 62 THR B O 1
ATOM 3150 N N . ASP B 1 63 ? 16.188 -16.547 -12.297 1 98.75 63 ASP B N 1
ATOM 3151 C CA . ASP B 1 63 ? 16.984 -17.734 -12.539 1 98.75 63 ASP B CA 1
ATOM 3152 C C . ASP B 1 63 ? 16.297 -18.984 -12 1 98.75 63 ASP B C 1
ATOM 3154 O O . ASP B 1 63 ? 16.312 -20.031 -12.641 1 98.75 63 ASP B O 1
ATOM 3158 N N . ALA B 1 64 ? 15.719 -18.812 -10.867 1 98.88 64 ALA B N 1
ATOM 3159 C CA . ALA B 1 64 ? 15.062 -19.953 -10.234 1 98.88 64 ALA B CA 1
ATOM 3160 C C . ALA B 1 64 ? 13.836 -20.391 -11.039 1 98.88 64 ALA B C 1
ATOM 3162 O O . ALA B 1 64 ? 13.594 -21.578 -11.211 1 98.88 64 ALA B O 1
ATOM 3163 N N . VAL B 1 65 ? 13.055 -19.469 -11.531 1 98.81 65 VAL B N 1
ATOM 3164 C CA . VAL B 1 65 ? 11.883 -19.797 -12.336 1 98.81 65 VAL B CA 1
ATOM 3165 C C . VAL B 1 65 ? 12.312 -20.469 -13.641 1 98.81 65 VAL B C 1
ATOM 3167 O O . VAL B 1 65 ? 11.727 -21.469 -14.055 1 98.81 65 VAL B O 1
ATOM 3170 N N . ASN B 1 66 ? 13.328 -19.922 -14.258 1 98.75 66 ASN B N 1
ATOM 3171 C CA . ASN B 1 66 ? 13.859 -20.531 -15.477 1 98.75 66 ASN B CA 1
ATOM 3172 C C . ASN B 1 66 ? 14.375 -21.938 -15.211 1 98.75 66 ASN B C 1
ATOM 3174 O O . ASN B 1 66 ? 14.164 -22.844 -16.016 1 98.75 66 ASN B O 1
ATOM 3178 N N . CYS B 1 67 ? 15.016 -22.078 -14.102 1 98.75 67 CYS B N 1
ATOM 3179 C CA . CYS B 1 67 ? 15.5 -23.391 -13.703 1 98.75 67 CYS B CA 1
ATOM 3180 C C . CYS B 1 67 ? 14.344 -24.375 -13.531 1 98.75 67 CYS B C 1
ATOM 3182 O O . CYS B 1 67 ? 14.391 -25.484 -14.047 1 98.75 67 CYS B O 1
ATOM 3184 N N . LEU B 1 68 ? 13.289 -23.938 -12.859 1 98.62 68 LEU B N 1
ATOM 3185 C CA . LEU B 1 68 ? 12.141 -24.797 -12.602 1 98.62 68 LEU B CA 1
ATOM 3186 C C . LEU B 1 68 ? 11.461 -25.203 -13.906 1 98.62 68 LEU B C 1
ATOM 3188 O O . LEU B 1 68 ? 10.898 -26.297 -14.008 1 98.62 68 LEU B O 1
ATOM 3192 N N . SER B 1 69 ? 11.594 -24.359 -14.906 1 97.88 69 SER B N 1
ATOM 3193 C CA . SER B 1 69 ? 10.969 -24.609 -16.203 1 97.88 69 SER B CA 1
ATOM 3194 C C . SER B 1 69 ? 11.781 -25.609 -17.016 1 97.88 69 SER B C 1
ATOM 3196 O O . SER B 1 69 ? 11.398 -25.953 -18.141 1 97.88 69 SER B O 1
ATOM 3198 N N . ARG B 1 70 ? 12.852 -26.062 -16.422 1 97.38 70 ARG B N 1
ATOM 3199 C CA . ARG B 1 70 ? 13.672 -27.078 -17.094 1 97.38 70 ARG B CA 1
ATOM 3200 C C . ARG B 1 70 ? 13.727 -28.359 -16.266 1 97.38 70 ARG B C 1
ATOM 3202 O O . ARG B 1 70 ? 14.258 -29.375 -16.734 1 97.38 70 ARG B O 1
ATOM 3209 N N . GLU B 1 71 ? 13.219 -28.297 -15.086 1 97.25 71 GLU B N 1
ATOM 3210 C CA . GLU B 1 71 ? 13.188 -29.484 -14.234 1 97.25 71 GLU B CA 1
ATOM 3211 C C . GLU B 1 71 ? 12.102 -30.453 -14.688 1 97.25 71 GLU B C 1
ATOM 3213 O O . GLU B 1 71 ? 10.93 -30.078 -14.789 1 97.25 71 GLU B O 1
ATOM 3218 N N . PRO B 1 72 ? 12.445 -31.734 -14.914 1 96.75 72 PRO B N 1
ATOM 3219 C CA . PRO B 1 72 ? 11.43 -32.688 -15.391 1 96.75 72 PRO B CA 1
ATOM 3220 C C . PRO B 1 72 ? 10.234 -32.781 -14.438 1 96.75 72 PRO B C 1
ATOM 3222 O O . PRO B 1 72 ? 10.406 -32.75 -13.219 1 96.75 72 PRO B O 1
ATOM 3225 N N . ALA B 1 73 ? 9.094 -32.938 -15.078 1 96.06 73 ALA B N 1
ATOM 3226 C CA . ALA B 1 73 ? 7.852 -33.062 -14.32 1 96.06 73 ALA B CA 1
ATOM 3227 C C . ALA B 1 73 ? 7.914 -34.188 -13.305 1 96.06 73 ALA B C 1
ATOM 3229 O O . ALA B 1 73 ? 8.602 -35.188 -13.531 1 96.06 73 ALA B O 1
ATOM 3230 N N . ARG B 1 74 ? 7.152 -34.031 -12.273 1 94.56 74 ARG B N 1
ATOM 3231 C CA . ARG B 1 74 ? 7.125 -35.062 -11.219 1 94.56 74 ARG B CA 1
ATOM 3232 C C . ARG B 1 74 ? 5.699 -35.531 -10.953 1 94.56 74 ARG B C 1
ATOM 3234 O O . ARG B 1 74 ? 5.484 -36.438 -10.156 1 94.56 74 ARG B O 1
ATOM 3241 N N . TRP B 1 75 ? 4.805 -34.875 -11.539 1 94.56 75 TRP B N 1
ATOM 3242 C CA . TRP B 1 75 ? 3.404 -35.188 -11.273 1 94.56 75 TRP B CA 1
ATOM 3243 C C . TRP B 1 75 ? 2.633 -35.406 -12.57 1 94.56 75 TRP B C 1
ATOM 3245 O O . TRP B 1 75 ? 1.979 -36.438 -12.766 1 94.56 75 TRP B O 1
ATOM 3255 N N . GLY B 1 76 ? 2.768 -34.469 -13.484 1 88.12 76 GLY B N 1
ATOM 3256 C CA . GLY B 1 76 ? 2.107 -34.594 -14.773 1 88.12 76 GLY B CA 1
ATOM 3257 C C . GLY B 1 76 ? 2.811 -35.531 -15.734 1 88.12 76 GLY B C 1
ATOM 3258 O O . GLY B 1 76 ? 3.936 -35.969 -15.469 1 88.12 76 GLY B O 1
ATOM 3259 N N . PRO B 1 77 ? 2.123 -35.875 -16.781 1 84.44 77 PRO B N 1
ATOM 3260 C CA . PRO B 1 77 ? 2.658 -36.875 -17.719 1 84.44 77 PRO B CA 1
ATOM 3261 C C . PRO B 1 77 ? 3.85 -36.344 -18.516 1 84.44 77 PRO B C 1
ATOM 3263 O O . PRO B 1 77 ? 4.699 -37.125 -18.938 1 84.44 77 PRO B O 1
ATOM 3266 N N . ASN B 1 78 ? 3.959 -35.125 -18.734 1 84.19 78 ASN B N 1
ATOM 3267 C CA . ASN B 1 78 ? 5.027 -34.531 -19.516 1 84.19 78 ASN B CA 1
ATOM 3268 C C . ASN B 1 78 ? 5.332 -33.094 -19.031 1 84.19 78 ASN B C 1
ATOM 3270 O O . ASN B 1 78 ? 4.66 -32.594 -18.141 1 84.19 78 ASN B O 1
ATOM 3274 N N . GLY B 1 79 ? 6.512 -32.688 -19.516 1 92.69 79 GLY B N 1
ATOM 3275 C CA . GLY B 1 79 ? 6.859 -31.297 -19.234 1 92.69 79 GLY B CA 1
ATOM 3276 C C . GLY B 1 79 ? 7.828 -31.156 -18.078 1 92.69 79 GLY B C 1
ATOM 3277 O O . GLY B 1 79 ? 8.797 -31.906 -17.969 1 92.69 79 GLY B O 1
ATOM 3278 N N . THR B 1 80 ? 7.586 -30.078 -17.344 1 96.94 80 THR B N 1
ATOM 3279 C CA . THR B 1 80 ? 8.5 -29.703 -16.266 1 96.94 80 THR B CA 1
ATOM 3280 C C . THR B 1 80 ? 7.75 -29.547 -14.945 1 96.94 80 THR B C 1
ATOM 3282 O O . THR B 1 80 ? 6.52 -29.594 -14.914 1 96.94 80 THR B O 1
ATOM 3285 N N . VAL B 1 81 ? 8.477 -29.406 -13.836 1 97.81 81 VAL B N 1
ATOM 3286 C CA . VAL B 1 81 ? 7.859 -29.109 -12.547 1 97.81 81 VAL B CA 1
ATOM 3287 C C . VAL B 1 81 ? 7.074 -27.797 -12.641 1 97.81 81 VAL B C 1
ATOM 3289 O O . VAL B 1 81 ? 6.023 -27.656 -12.016 1 97.81 81 VAL B O 1
ATOM 3292 N N . TYR B 1 82 ? 7.613 -26.891 -13.422 1 97.75 82 TYR B N 1
ATOM 3293 C CA . TYR B 1 82 ? 6.898 -25.641 -13.656 1 97.75 82 TYR B CA 1
ATOM 3294 C C . TYR B 1 82 ? 5.535 -25.906 -14.281 1 97.75 82 TYR B C 1
ATOM 3296 O O . TYR B 1 82 ? 4.527 -25.328 -13.852 1 97.75 82 TYR B O 1
ATOM 3304 N N . ASP B 1 83 ? 5.434 -26.781 -15.219 1 96.06 83 ASP B N 1
ATOM 3305 C CA . ASP B 1 83 ? 4.18 -27.172 -15.867 1 96.06 83 ASP B CA 1
ATOM 3306 C C . ASP B 1 83 ? 3.252 -27.875 -14.883 1 96.06 83 ASP B C 1
ATOM 3308 O O . ASP B 1 83 ? 2.027 -27.75 -14.977 1 96.06 83 ASP B O 1
ATOM 3312 N N . ASP B 1 84 ? 3.861 -28.609 -13.977 1 96.81 84 ASP B N 1
ATOM 3313 C CA . ASP B 1 84 ? 3.07 -29.297 -12.961 1 96.81 84 ASP B CA 1
ATOM 3314 C C . ASP B 1 84 ? 2.225 -28.312 -12.156 1 96.81 84 ASP B C 1
ATOM 3316 O O . ASP B 1 84 ? 1.085 -28.625 -11.797 1 96.81 84 ASP B O 1
ATOM 3320 N N . PHE B 1 85 ? 2.764 -27.188 -11.867 1 97.44 85 PHE B N 1
ATOM 3321 C CA . PHE B 1 85 ? 2.025 -26.219 -11.078 1 97.44 85 PHE B CA 1
ATOM 3322 C C . PHE B 1 85 ? 0.872 -25.625 -11.875 1 97.44 85 PHE B C 1
ATOM 3324 O O . PHE B 1 85 ? -0.199 -25.359 -11.328 1 97.44 85 PHE B O 1
ATOM 3331 N N . SER B 1 86 ? 1.107 -25.375 -13.164 1 96.12 86 SER B N 1
ATOM 3332 C CA . SER B 1 86 ? -0.001 -24.953 -14.016 1 96.12 86 SER B CA 1
ATOM 3333 C C . SER B 1 86 ? -1.091 -26.016 -14.07 1 96.12 86 SER B C 1
ATOM 3335 O O . SER B 1 86 ? -2.279 -25.703 -13.984 1 96.12 86 SER B O 1
ATOM 3337 N N . LEU B 1 87 ? -0.707 -27.234 -14.172 1 95.25 87 LEU B N 1
ATOM 3338 C CA . LEU B 1 87 ? -1.634 -28.359 -14.203 1 95.25 87 LEU B CA 1
ATOM 3339 C C . LEU B 1 87 ? -2.389 -28.484 -12.883 1 95.25 87 LEU B C 1
ATOM 3341 O O . LEU B 1 87 ? -3.6 -28.719 -12.875 1 95.25 87 LEU B O 1
ATOM 3345 N N . LEU B 1 88 ? -1.672 -28.328 -11.828 1 96.06 88 LEU B N 1
ATOM 3346 C CA . LEU B 1 88 ? -2.283 -28.391 -10.508 1 96.06 88 LEU B CA 1
ATOM 3347 C C . LEU B 1 88 ? -3.377 -27.328 -10.359 1 96.06 88 LEU B C 1
ATOM 3349 O O . LEU B 1 88 ? -4.461 -27.625 -9.852 1 96.06 88 LEU B O 1
ATOM 3353 N N . HIS B 1 89 ? -3.08 -26.125 -10.789 1 96.81 89 HIS B N 1
ATOM 3354 C CA . HIS B 1 89 ? -4.078 -25.062 -10.711 1 96.81 89 HIS B CA 1
ATOM 3355 C C . HIS B 1 89 ? -5.297 -25.391 -11.57 1 96.81 89 HIS B C 1
ATOM 3357 O O . HIS B 1 89 ? -6.434 -25.156 -11.148 1 96.81 89 HIS B O 1
ATOM 3363 N N . GLU B 1 90 ? -5.055 -25.906 -12.68 1 94.06 90 GLU B N 1
ATOM 3364 C CA . GLU B 1 90 ? -6.137 -26.266 -13.586 1 94.06 90 GLU B CA 1
ATOM 3365 C C . GLU B 1 90 ? -7 -27.391 -13.016 1 94.06 90 GLU B C 1
ATOM 3367 O O . GLU B 1 90 ? -8.227 -27.312 -13.039 1 94.06 90 GLU B O 1
ATOM 3372 N N . ARG B 1 91 ? -6.414 -28.375 -12.484 1 91.5 91 ARG B N 1
ATOM 3373 C CA . ARG B 1 91 ? -7.121 -29.594 -12.086 1 91.5 91 ARG B CA 1
ATOM 3374 C C . ARG B 1 91 ? -7.758 -29.422 -10.711 1 91.5 91 ARG B C 1
ATOM 3376 O O . ARG B 1 91 ? -8.898 -29.844 -10.5 1 91.5 91 ARG B O 1
ATOM 3383 N N . THR B 1 92 ? -6.992 -28.875 -9.852 1 89.25 92 THR B N 1
ATOM 3384 C CA . THR B 1 92 ? -7.43 -28.844 -8.461 1 89.25 92 THR B CA 1
ATOM 3385 C C . THR B 1 92 ? -7.777 -27.422 -8.023 1 89.25 92 THR B C 1
ATOM 3387 O O . THR B 1 92 ? -8.766 -27.203 -7.32 1 89.25 92 THR B O 1
ATOM 3390 N N . GLY B 1 93 ? -6.965 -26.469 -8.461 1 90.56 93 GLY B N 1
ATOM 3391 C CA . GLY B 1 93 ? -7.207 -25.078 -8.102 1 90.56 93 GLY B CA 1
ATOM 3392 C C . GLY B 1 93 ? -8.547 -24.562 -8.586 1 90.56 93 GLY B C 1
ATOM 3393 O O . GLY B 1 93 ? -9.172 -23.734 -7.918 1 90.56 93 GLY B O 1
ATOM 3394 N N . SER B 1 94 ? -8.961 -25.094 -9.703 1 88.12 94 SER B N 1
ATOM 3395 C CA . SER B 1 94 ? -10.234 -24.672 -10.273 1 88.12 94 SER B CA 1
ATOM 3396 C C . SER B 1 94 ? -11.391 -24.969 -9.328 1 88.12 94 SER B C 1
ATOM 3398 O O . SER B 1 94 ? -12.391 -24.25 -9.312 1 88.12 94 SER B O 1
ATOM 3400 N N . LEU B 1 95 ? -11.234 -25.906 -8.453 1 88.31 95 LEU B N 1
ATOM 3401 C CA . LEU B 1 95 ? -12.281 -26.312 -7.523 1 88.31 95 LEU B CA 1
ATOM 3402 C C . LEU B 1 95 ? -12.375 -25.344 -6.352 1 88.31 95 LEU B C 1
ATOM 3404 O O . LEU B 1 95 ? -13.375 -25.328 -5.625 1 88.31 95 LEU B O 1
ATOM 3408 N N . SER B 1 96 ? -11.32 -24.609 -6.184 1 92.44 96 SER B N 1
ATOM 3409 C CA . SER B 1 96 ? -11.32 -23.641 -5.086 1 92.44 96 SER B CA 1
ATOM 3410 C C . SER B 1 96 ? -12.023 -22.344 -5.48 1 92.44 96 SER B C 1
ATOM 3412 O O . SER B 1 96 ? -12.398 -21.547 -4.621 1 92.44 96 SER B O 1
ATOM 3414 N N . HIS B 1 97 ? -12.133 -22.062 -6.777 1 93.75 97 HIS B N 1
ATOM 3415 C CA . HIS B 1 97 ? -12.789 -20.844 -7.238 1 93.75 97 HIS B CA 1
ATOM 3416 C C . HIS B 1 97 ? -14.273 -20.859 -6.906 1 93.75 97 HIS B C 1
ATOM 3418 O O . HIS B 1 97 ? -14.93 -21.906 -6.996 1 93.75 97 HIS B O 1
ATOM 3424 N N . GLY B 1 98 ? -14.82 -19.75 -6.504 1 92.44 98 GLY B N 1
ATOM 3425 C CA . GLY B 1 98 ? -16.234 -19.625 -6.188 1 92.44 98 GLY B CA 1
ATOM 3426 C C . GLY B 1 98 ? -16.609 -20.25 -4.855 1 92.44 98 GLY B C 1
ATOM 3427 O O . GLY B 1 98 ? -17.766 -20.625 -4.641 1 92.44 98 GLY B O 1
ATOM 3428 N N . SER B 1 99 ? -15.578 -20.422 -4.031 1 93.31 99 SER B N 1
ATOM 3429 C CA . SER B 1 99 ? -15.812 -21.031 -2.727 1 93.31 99 SER B CA 1
ATOM 3430 C C . SER B 1 99 ? -14.961 -20.359 -1.646 1 93.31 99 SER B C 1
ATOM 3432 O O . SER B 1 99 ? -14.133 -19.5 -1.941 1 93.31 99 SER B O 1
ATOM 3434 N N . ALA B 1 100 ? -15.195 -20.812 -0.415 1 95.75 100 ALA B N 1
ATOM 3435 C CA . ALA B 1 100 ? -14.477 -20.266 0.733 1 95.75 100 ALA B CA 1
ATOM 3436 C C . ALA B 1 100 ? -12.984 -20.547 0.627 1 95.75 100 ALA B C 1
ATOM 3438 O O . ALA B 1 100 ? -12.164 -19.781 1.159 1 95.75 100 ALA B O 1
ATOM 3439 N N . SER B 1 101 ? -12.617 -21.547 -0.091 1 96.19 101 SER B N 1
ATOM 3440 C CA . SER B 1 101 ? -11.234 -22.016 -0.056 1 96.19 101 SER B CA 1
ATOM 3441 C C . SER B 1 101 ? -10.375 -21.266 -1.068 1 96.19 101 SER B C 1
ATOM 3443 O O . SER B 1 101 ? -9.172 -21.516 -1.164 1 96.19 101 SER B O 1
ATOM 3445 N N . PHE B 1 102 ? -10.945 -20.312 -1.766 1 97.5 102 PHE B N 1
ATOM 3446 C CA . PHE B 1 102 ? -10.203 -19.594 -2.797 1 97.5 102 PHE B CA 1
ATOM 3447 C C . PHE B 1 102 ? -8.906 -19.031 -2.236 1 97.5 102 PHE B C 1
ATOM 3449 O O . PHE B 1 102 ? -7.832 -19.25 -2.791 1 97.5 102 PHE B O 1
ATOM 3456 N N . LEU B 1 103 ? -9 -18.297 -1.118 1 98.56 103 LEU B N 1
ATOM 3457 C CA . LEU B 1 103 ? -7.84 -17.578 -0.577 1 98.56 103 LEU B CA 1
ATOM 3458 C C . LEU B 1 103 ? -6.863 -18.562 0.073 1 98.56 103 LEU B C 1
ATOM 3460 O O . LEU B 1 103 ? -5.684 -18.594 -0.286 1 98.56 103 LEU B O 1
ATOM 3464 N N . PRO B 1 104 ? -7.312 -19.469 0.937 1 98.44 104 PRO B N 1
ATOM 3465 C CA . PRO B 1 104 ? -6.336 -20.344 1.589 1 98.44 104 PRO B CA 1
ATOM 3466 C C . PRO B 1 104 ? -5.691 -21.328 0.621 1 98.44 104 PRO B C 1
ATOM 3468 O O . PRO B 1 104 ? -4.52 -21.672 0.779 1 98.44 104 PRO B O 1
ATOM 3471 N N . TRP B 1 105 ? -6.426 -21.797 -0.344 1 98.19 105 TRP B N 1
ATOM 3472 C CA . TRP B 1 105 ? -5.82 -22.719 -1.302 1 98.19 105 TRP B CA 1
ATOM 3473 C C . TRP B 1 105 ? -4.668 -22.062 -2.045 1 98.19 105 TRP B C 1
ATOM 3475 O O . TRP B 1 105 ? -3.582 -22.625 -2.16 1 98.19 105 TRP B O 1
ATOM 3485 N N . HIS B 1 106 ? -4.918 -20.875 -2.541 1 98.75 106 HIS B N 1
ATOM 3486 C CA . HIS B 1 106 ? -3.9 -20.188 -3.326 1 98.75 106 HIS B CA 1
ATOM 3487 C C . HIS B 1 106 ? -2.723 -19.766 -2.453 1 98.75 106 HIS B C 1
ATOM 3489 O O . HIS B 1 106 ? -1.579 -19.75 -2.914 1 98.75 106 HIS B O 1
ATOM 3495 N N . ARG B 1 107 ? -2.965 -19.422 -1.182 1 98.81 107 ARG B N 1
ATOM 3496 C CA . ARG B 1 107 ? -1.871 -19.141 -0.257 1 98.81 107 ARG B CA 1
ATOM 3497 C C . ARG B 1 107 ? -0.941 -20.344 -0.13 1 98.81 107 ARG B C 1
ATOM 3499 O O . ARG B 1 107 ? 0.28 -20.203 -0.216 1 98.81 107 ARG B O 1
ATOM 3506 N N . TYR B 1 108 ? -1.507 -21.438 0.086 1 98.69 108 TYR B N 1
ATOM 3507 C CA . TYR B 1 108 ? -0.673 -22.625 0.216 1 98.69 108 TYR B CA 1
ATOM 3508 C C . TYR B 1 108 ? -0.038 -23 -1.118 1 98.69 108 TYR B C 1
ATOM 3510 O O . TYR B 1 108 ? 1.105 -23.453 -1.163 1 98.69 108 TYR B O 1
ATOM 3518 N N . PHE B 1 109 ? -0.751 -22.875 -2.186 1 98.62 109 PHE B N 1
ATOM 3519 C CA . PHE B 1 109 ? -0.225 -23.078 -3.529 1 98.62 109 PHE B CA 1
ATOM 3520 C C . PHE B 1 109 ? 1.05 -22.281 -3.744 1 98.62 109 PHE B C 1
ATOM 3522 O O . PHE B 1 109 ? 2.045 -22.797 -4.25 1 98.62 109 PHE B O 1
ATOM 3529 N N . LEU B 1 110 ? 1.054 -21.016 -3.309 1 98.75 110 LEU B N 1
ATOM 3530 C CA . LEU B 1 110 ? 2.213 -20.141 -3.43 1 98.75 110 LEU B CA 1
ATOM 3531 C C . LEU B 1 110 ? 3.365 -20.641 -2.566 1 98.75 110 LEU B C 1
ATOM 3533 O O . LEU B 1 110 ? 4.523 -20.594 -2.986 1 98.75 110 LEU B O 1
ATOM 3537 N N . LYS B 1 111 ? 3.002 -21.078 -1.389 1 98.56 111 LYS B N 1
ATOM 3538 C CA . LYS B 1 111 ? 4.031 -21.625 -0.508 1 98.56 111 LYS B CA 1
ATOM 3539 C C . LYS B 1 111 ? 4.695 -22.859 -1.133 1 98.56 111 LYS B C 1
ATOM 3541 O O . LYS B 1 111 ? 5.918 -23 -1.069 1 98.56 111 LYS B O 1
ATOM 3546 N N . ALA B 1 112 ? 3.9 -23.703 -1.7 1 98.44 112 ALA B N 1
ATOM 3547 C CA . ALA B 1 112 ? 4.422 -24.891 -2.365 1 98.44 112 ALA B CA 1
ATOM 3548 C C . ALA B 1 112 ? 5.305 -24.516 -3.551 1 98.44 112 ALA B C 1
ATOM 3550 O O . ALA B 1 112 ? 6.348 -25.125 -3.779 1 98.44 112 ALA B O 1
ATOM 3551 N N . TRP B 1 113 ? 4.863 -23.547 -4.324 1 98.69 113 TRP B N 1
ATOM 3552 C CA . TRP B 1 113 ? 5.648 -23.078 -5.465 1 98.69 113 TRP B CA 1
ATOM 3553 C C . TRP B 1 113 ? 6.992 -22.531 -5.004 1 98.69 113 TRP B C 1
ATOM 3555 O O . TRP B 1 113 ? 8.031 -22.828 -5.59 1 98.69 113 TRP B O 1
ATOM 3565 N N . GLU B 1 114 ? 6.992 -21.703 -3.961 1 98.69 114 GLU B N 1
ATOM 3566 C CA . GLU B 1 114 ? 8.219 -21.172 -3.377 1 98.69 114 GLU B CA 1
ATOM 3567 C C . GLU B 1 114 ? 9.148 -22.297 -2.918 1 98.69 114 GLU B C 1
ATOM 3569 O O . GLU B 1 114 ? 10.352 -22.25 -3.162 1 98.69 114 GLU B O 1
ATOM 3574 N N . SER B 1 115 ? 8.586 -23.297 -2.271 1 98.25 115 SER B N 1
ATOM 3575 C CA . SER B 1 115 ? 9.367 -24.438 -1.807 1 98.25 115 SER B CA 1
ATOM 3576 C C . SER B 1 115 ? 10.023 -25.172 -2.973 1 98.25 115 SER B C 1
ATOM 3578 O O . SER B 1 115 ? 11.172 -25.609 -2.875 1 98.25 115 SER B O 1
ATOM 3580 N N . ALA B 1 116 ? 9.297 -25.328 -4.062 1 98.62 116 ALA B N 1
ATOM 3581 C CA . ALA B 1 116 ? 9.852 -26 -5.242 1 98.62 116 ALA B CA 1
ATOM 3582 C C . ALA B 1 116 ? 11.023 -25.203 -5.816 1 98.62 116 ALA B C 1
ATOM 3584 O O . ALA B 1 116 ? 12.047 -25.781 -6.199 1 98.62 116 ALA B O 1
ATOM 3585 N N . LEU B 1 117 ? 10.906 -23.859 -5.875 1 98.88 117 LEU B N 1
ATOM 3586 C CA . LEU B 1 117 ? 12.008 -23.016 -6.336 1 98.88 117 LEU B CA 1
ATOM 3587 C C . LEU B 1 117 ? 13.242 -23.203 -5.461 1 98.88 117 LEU B C 1
ATOM 3589 O O . LEU B 1 117 ? 14.367 -23.281 -5.969 1 98.88 117 LEU B O 1
ATOM 3593 N N . LYS B 1 118 ? 13.016 -23.312 -4.207 1 98.69 118 LYS B N 1
ATOM 3594 C CA . LYS B 1 118 ? 14.125 -23.453 -3.271 1 98.69 118 LYS B CA 1
ATOM 3595 C C . LYS B 1 118 ? 14.742 -24.859 -3.365 1 98.69 118 LYS B C 1
ATOM 3597 O O . LYS B 1 118 ? 15.961 -25 -3.406 1 98.69 118 LYS B O 1
ATOM 3602 N N . GLU B 1 119 ? 13.93 -25.812 -3.453 1 98.19 119 GLU B N 1
ATOM 3603 C CA . GLU B 1 119 ? 14.375 -27.203 -3.432 1 98.19 119 GLU B CA 1
ATOM 3604 C C . GLU B 1 119 ? 15.07 -27.578 -4.734 1 98.19 119 GLU B C 1
ATOM 3606 O O . GLU B 1 119 ? 16.125 -28.219 -4.719 1 98.19 119 GLU B O 1
ATOM 3611 N N . HIS B 1 120 ? 14.516 -27.172 -5.816 1 98.25 120 HIS B N 1
ATOM 3612 C CA . HIS B 1 120 ? 15.008 -27.641 -7.109 1 98.25 120 HIS B CA 1
ATOM 3613 C C . HIS B 1 120 ? 16.031 -26.672 -7.695 1 98.25 120 HIS B C 1
ATOM 3615 O O . HIS B 1 120 ? 16.875 -27.062 -8.508 1 98.25 120 HIS B O 1
ATOM 3621 N N . CYS B 1 121 ? 15.906 -25.359 -7.293 1 98.75 121 CYS B N 1
ATOM 3622 C CA . CYS B 1 121 ? 16.656 -24.359 -8.047 1 98.75 121 CYS B CA 1
ATOM 3623 C C . CYS B 1 121 ? 17.438 -23.453 -7.117 1 98.75 121 CYS B C 1
ATOM 3625 O O . CYS B 1 121 ? 17.859 -22.359 -7.52 1 98.75 121 CYS B O 1
ATOM 3627 N N . ASP B 1 122 ? 17.578 -23.75 -5.848 1 98.44 122 ASP B N 1
ATOM 3628 C CA . ASP B 1 122 ? 18.391 -23.047 -4.852 1 98.44 122 ASP B CA 1
ATOM 3629 C C . ASP B 1 122 ? 17.969 -21.594 -4.727 1 98.44 122 ASP B C 1
ATOM 3631 O O . ASP B 1 122 ? 18.812 -20.703 -4.586 1 98.44 122 ASP B O 1
ATOM 3635 N N . PHE B 1 123 ? 16.75 -21.312 -4.957 1 98.81 123 PHE B N 1
ATOM 3636 C CA . PHE B 1 123 ? 16.219 -19.969 -4.734 1 98.81 123 PHE B CA 1
ATOM 3637 C C . PHE B 1 123 ? 16.406 -19.547 -3.285 1 98.81 123 PHE B C 1
ATOM 3639 O O . PHE B 1 123 ? 16.078 -20.281 -2.363 1 98.81 123 PHE B O 1
ATOM 3646 N N . LYS B 1 124 ? 16.906 -18.344 -3.039 1 98.38 124 LYS B N 1
ATOM 3647 C CA . LYS B 1 124 ? 17.25 -17.906 -1.692 1 98.38 124 LYS B CA 1
ATOM 3648 C C . LYS B 1 124 ? 16.203 -16.938 -1.146 1 98.38 124 LYS B C 1
ATOM 3650 O O . LYS B 1 124 ? 16.156 -16.672 0.057 1 98.38 124 LYS B O 1
ATOM 3655 N N . GLY B 1 125 ? 15.391 -16.438 -1.994 1 97.94 125 GLY B N 1
ATOM 3656 C CA . GLY B 1 125 ? 14.477 -15.391 -1.595 1 97.94 125 GLY B CA 1
ATOM 3657 C C . GLY B 1 125 ? 13.078 -15.898 -1.276 1 97.94 125 GLY B C 1
ATOM 3658 O O . GLY B 1 125 ? 12.914 -17.047 -0.843 1 97.94 125 GLY B O 1
ATOM 3659 N N . GLN B 1 126 ? 12.102 -15 -1.261 1 98.06 126 GLN B N 1
ATOM 3660 C CA . GLN B 1 126 ? 10.672 -15.25 -1.112 1 98.06 126 GLN B CA 1
ATOM 3661 C C . GLN B 1 126 ? 9.914 -14.844 -2.369 1 98.06 126 GLN B C 1
ATOM 3663 O O . GLN B 1 126 ? 10.352 -13.961 -3.113 1 98.06 126 GLN B O 1
ATOM 3668 N N . VAL B 1 127 ? 8.805 -15.492 -2.596 1 98.25 127 VAL B N 1
ATOM 3669 C CA . VAL B 1 127 ? 7.984 -15.109 -3.74 1 98.25 127 VAL B CA 1
ATOM 3670 C C . VAL B 1 127 ? 7.598 -13.641 -3.637 1 98.25 127 VAL B C 1
ATOM 3672 O O . VAL B 1 127 ? 7 -13.211 -2.645 1 98.25 127 VAL B O 1
ATOM 3675 N N . PRO B 1 128 ? 7.988 -12.859 -4.645 1 98.75 128 PRO B N 1
ATOM 3676 C CA . PRO B 1 128 ? 7.59 -11.445 -4.629 1 98.75 128 PRO B CA 1
ATOM 3677 C C . PRO B 1 128 ? 6.145 -11.242 -5.074 1 98.75 128 PRO B C 1
ATOM 3679 O O . PRO B 1 128 ? 5.516 -12.164 -5.602 1 98.75 128 PRO B O 1
ATOM 3682 N N . TYR B 1 129 ? 5.605 -10.078 -4.77 1 98.81 129 TYR B N 1
ATOM 3683 C CA . TYR B 1 129 ? 4.27 -9.75 -5.246 1 98.81 129 TYR B CA 1
ATOM 3684 C C . TYR B 1 129 ? 4.301 -8.523 -6.152 1 98.81 129 TYR B C 1
ATOM 3686 O O . TYR B 1 129 ? 5.281 -7.777 -6.164 1 98.81 129 TYR B O 1
ATOM 3694 N N . TRP B 1 130 ? 3.305 -8.422 -7.008 1 98.88 130 TRP B N 1
ATOM 3695 C CA . TRP B 1 130 ? 3.057 -7.262 -7.859 1 98.88 130 TRP B CA 1
ATOM 3696 C C . TRP B 1 130 ? 1.904 -6.422 -7.316 1 98.88 130 TRP B C 1
ATOM 3698 O O . TRP B 1 130 ? 0.737 -6.785 -7.473 1 98.88 130 TRP B O 1
ATOM 3708 N N . ASP B 1 131 ? 2.277 -5.281 -6.723 1 98.56 131 ASP B N 1
ATOM 3709 C CA . ASP B 1 131 ? 1.231 -4.391 -6.23 1 98.56 131 ASP B CA 1
ATOM 3710 C C . ASP B 1 131 ? 0.582 -3.623 -7.383 1 98.56 131 ASP B C 1
ATOM 3712 O O . ASP B 1 131 ? 0.858 -2.438 -7.578 1 98.56 131 ASP B O 1
ATOM 3716 N N . TRP B 1 132 ? -0.321 -4.27 -7.988 1 98.5 132 TRP B N 1
ATOM 3717 C CA . TRP B 1 132 ? -0.952 -3.689 -9.164 1 98.5 132 TRP B CA 1
ATOM 3718 C C . TRP B 1 132 ? -1.862 -2.527 -8.781 1 98.5 132 TRP B C 1
ATOM 3720 O O . TRP B 1 132 ? -2.328 -1.782 -9.648 1 98.5 132 TRP B O 1
ATOM 3730 N N . THR B 1 133 ? -2.109 -2.293 -7.465 1 98.12 133 THR B N 1
ATOM 3731 C CA . THR B 1 133 ? -2.883 -1.128 -7.051 1 98.12 133 THR B CA 1
ATOM 3732 C C . THR B 1 133 ? -2.125 0.161 -7.359 1 98.12 133 THR B C 1
ATOM 3734 O O . THR B 1 133 ? -2.734 1.215 -7.551 1 98.12 133 THR B O 1
ATOM 3737 N N . MET B 1 134 ? -0.82 0.062 -7.438 1 97.75 134 MET B N 1
ATOM 3738 C CA . MET B 1 134 ? 0.006 1.229 -7.734 1 97.75 134 MET B CA 1
ATOM 3739 C C . MET B 1 134 ? -0.051 1.57 -9.219 1 97.75 134 MET B C 1
ATOM 3741 O O . MET B 1 134 ? 0.323 2.674 -9.625 1 97.75 134 MET B O 1
ATOM 3745 N N . ASP B 1 135 ? -0.514 0.65 -10.016 1 97.5 135 ASP B N 1
ATOM 3746 C CA . ASP B 1 135 ? -0.499 0.814 -11.469 1 97.5 135 ASP B CA 1
ATOM 3747 C C . ASP B 1 135 ? -1.917 0.947 -12.016 1 97.5 135 ASP B C 1
ATOM 3749 O O . ASP B 1 135 ? -2.133 0.822 -13.227 1 97.5 135 ASP B O 1
ATOM 3753 N N . TRP B 1 136 ? -2.879 1.208 -11.188 1 97.5 136 TRP B N 1
ATOM 3754 C CA . TRP B 1 136 ? -4.289 1.075 -11.539 1 97.5 136 TRP B CA 1
ATOM 3755 C C . TRP B 1 136 ? -4.672 2.068 -12.633 1 97.5 136 TRP B C 1
ATOM 3757 O O . TRP B 1 136 ? -5.594 1.819 -13.414 1 97.5 136 TRP B O 1
ATOM 3767 N N . MET B 1 137 ? -3.965 3.176 -12.719 1 95.31 137 MET B N 1
ATOM 3768 C CA . MET B 1 137 ? -4.332 4.199 -13.688 1 95.31 137 MET B CA 1
ATOM 3769 C C . MET B 1 137 ? -4.004 3.748 -15.109 1 95.31 137 MET B C 1
ATOM 3771 O O . MET B 1 137 ? -4.641 4.188 -16.062 1 95.31 137 MET B O 1
ATOM 3775 N N . ASP B 1 138 ? -3.016 2.918 -15.266 1 96 138 ASP B N 1
ATOM 3776 C CA . ASP B 1 138 ? -2.629 2.303 -16.531 1 96 138 ASP B CA 1
ATOM 3777 C C . ASP B 1 138 ? -1.849 1.012 -16.297 1 96 138 ASP B C 1
ATOM 3779 O O . ASP B 1 138 ? -0.617 1.008 -16.359 1 96 138 ASP B O 1
ATOM 3783 N N . LEU B 1 139 ? -2.596 -0.046 -16.156 1 96.75 139 LEU B N 1
ATOM 3784 C CA . LEU B 1 139 ? -1.989 -1.33 -15.82 1 96.75 139 LEU B CA 1
ATOM 3785 C C . LEU B 1 139 ? -1.048 -1.794 -16.922 1 96.75 139 LEU B C 1
ATOM 3787 O O . LEU B 1 139 ? -0.024 -2.426 -16.656 1 96.75 139 LEU B O 1
ATOM 3791 N N . ALA B 1 140 ? -1.384 -1.497 -18.156 1 96.69 140 ALA B N 1
ATOM 3792 C CA . ALA B 1 140 ? -0.587 -1.927 -19.297 1 96.69 140 ALA B CA 1
ATOM 3793 C C . ALA B 1 140 ? 0.756 -1.203 -19.344 1 96.69 140 ALA B C 1
ATOM 3795 O O . ALA B 1 140 ? 1.697 -1.661 -19.984 1 96.69 140 ALA B O 1
ATOM 3796 N N . ALA B 1 141 ? 0.841 -0.088 -18.625 1 95.88 141 ALA B N 1
ATOM 3797 C CA . ALA B 1 141 ? 2.068 0.703 -18.609 1 95.88 141 ALA B CA 1
ATOM 3798 C C . ALA B 1 141 ? 2.916 0.39 -17.391 1 95.88 141 ALA B C 1
ATOM 3800 O O . ALA B 1 141 ? 3.924 1.052 -17.125 1 95.88 141 ALA B O 1
ATOM 3801 N N . SER B 1 142 ? 2.533 -0.602 -16.594 1 97.62 142 SER B N 1
ATOM 3802 C CA . SER B 1 142 ? 3.273 -0.981 -15.398 1 97.62 142 SER B CA 1
ATOM 3803 C C . SER B 1 142 ? 4.723 -1.327 -15.727 1 97.62 142 SER B C 1
ATOM 3805 O O . SER B 1 142 ? 4.996 -1.987 -16.734 1 97.62 142 SER B O 1
ATOM 3807 N N . SER B 1 143 ? 5.609 -0.972 -14.828 1 97.69 143 SER B N 1
ATOM 3808 C CA . SER B 1 143 ? 7.02 -1.299 -15.008 1 97.69 143 SER B CA 1
ATOM 3809 C C . SER B 1 143 ? 7.277 -2.785 -14.789 1 97.69 143 SER B C 1
ATOM 3811 O O . SER B 1 143 ? 8.359 -3.285 -15.086 1 97.69 143 SER B O 1
ATOM 3813 N N . ILE B 1 144 ? 6.25 -3.547 -14.32 1 98.62 144 ILE B N 1
ATOM 3814 C CA . ILE B 1 144 ? 6.359 -4.996 -14.18 1 98.62 144 ILE B CA 1
ATOM 3815 C C . ILE B 1 144 ? 6.656 -5.625 -15.539 1 98.62 144 ILE B C 1
ATOM 3817 O O . ILE B 1 144 ? 7.227 -6.715 -15.617 1 98.62 144 ILE B O 1
ATOM 3821 N N . TRP B 1 145 ? 6.336 -4.852 -16.656 1 98.62 145 TRP B N 1
ATOM 3822 C CA . TRP B 1 145 ? 6.473 -5.391 -18 1 98.62 145 TRP B CA 1
ATOM 3823 C C . TRP B 1 145 ? 7.801 -4.977 -18.625 1 98.62 145 TRP B C 1
ATOM 3825 O O . TRP B 1 145 ? 8.078 -5.289 -19.781 1 98.62 145 TRP B O 1
ATOM 3835 N N . ASN B 1 146 ? 8.625 -4.258 -17.844 1 98.19 146 ASN B N 1
ATOM 3836 C CA . ASN B 1 146 ? 9.938 -3.873 -18.359 1 98.19 146 ASN B CA 1
ATOM 3837 C C . ASN B 1 146 ? 10.75 -5.09 -18.797 1 98.19 146 ASN B C 1
ATOM 3839 O O . ASN B 1 146 ? 10.773 -6.105 -18.094 1 98.19 146 ASN B O 1
ATOM 3843 N N . ASN B 1 147 ? 11.414 -5 -19.938 1 96.88 147 ASN B N 1
ATOM 3844 C CA . ASN B 1 147 ? 12.094 -6.164 -20.5 1 96.88 147 ASN B CA 1
ATOM 3845 C C . ASN B 1 147 ? 13.398 -6.465 -19.75 1 96.88 147 ASN B C 1
ATOM 3847 O O . ASN B 1 147 ? 13.891 -7.59 -19.797 1 96.88 147 ASN B O 1
ATOM 3851 N N . GLU B 1 148 ? 13.953 -5.508 -19.016 1 96.56 148 GLU B N 1
ATOM 3852 C CA . GLU B 1 148 ? 15.227 -5.699 -18.328 1 96.56 148 GLU B CA 1
ATOM 3853 C C . GLU B 1 148 ? 15.016 -5.988 -16.844 1 96.56 148 GLU B C 1
ATOM 3855 O O . GLU B 1 148 ? 15.68 -6.855 -16.281 1 96.56 148 GLU B O 1
ATOM 3860 N N . THR B 1 149 ? 14.039 -5.277 -16.281 1 97.06 149 THR B N 1
ATOM 3861 C CA . THR B 1 149 ? 13.883 -5.367 -14.828 1 97.06 149 THR B CA 1
ATOM 3862 C C . THR B 1 149 ? 12.594 -6.09 -14.461 1 97.06 149 THR B C 1
ATOM 3864 O O . THR B 1 149 ? 12.328 -6.352 -13.289 1 97.06 149 THR B O 1
ATOM 3867 N N . GLY B 1 150 ? 11.773 -6.352 -15.484 1 98.31 150 GLY B N 1
ATOM 3868 C CA . GLY B 1 150 ? 10.477 -6.98 -15.258 1 98.31 150 GLY B CA 1
ATOM 3869 C C . GLY B 1 150 ? 10.32 -8.297 -16 1 98.31 150 GLY B C 1
ATOM 3870 O O . GLY B 1 150 ? 11.242 -9.117 -16.031 1 98.31 150 GLY B O 1
ATOM 3871 N N . PHE B 1 151 ? 9.086 -8.539 -16.531 1 98.75 151 PHE B N 1
ATOM 3872 C CA . PHE B 1 151 ? 8.734 -9.883 -17 1 98.75 151 PHE B CA 1
ATOM 3873 C C . PHE B 1 151 ? 8.477 -9.883 -18.5 1 98.75 151 PHE B C 1
ATOM 3875 O O . PHE B 1 151 ? 8.07 -10.906 -19.062 1 98.75 151 PHE B O 1
ATOM 3882 N N . GLY B 1 152 ? 8.68 -8.711 -19.172 1 98.44 152 GLY B N 1
ATOM 3883 C CA . GLY B 1 152 ? 8.414 -8.602 -20.594 1 98.44 152 GLY B CA 1
ATOM 3884 C C . GLY B 1 152 ? 6.996 -8.156 -20.906 1 98.44 152 GLY B C 1
ATOM 3885 O O . GLY B 1 152 ? 6.113 -8.234 -20.047 1 98.44 152 GLY B O 1
ATOM 3886 N N . GLY B 1 153 ? 6.75 -7.695 -22.141 1 98 153 GLY B N 1
ATOM 3887 C CA . GLY B 1 153 ? 5.48 -7.125 -22.562 1 98 153 GLY B CA 1
ATOM 3888 C C . GLY B 1 153 ? 4.516 -8.156 -23.109 1 98 153 GLY B C 1
ATOM 3889 O O . GLY B 1 153 ? 4.488 -9.297 -22.656 1 98 153 GLY B O 1
ATOM 3890 N N . ASP B 1 154 ? 3.631 -7.695 -24.016 1 97.81 154 ASP B N 1
ATOM 3891 C CA . ASP B 1 154 ? 2.592 -8.578 -24.531 1 97.81 154 ASP B CA 1
ATOM 3892 C C . ASP B 1 154 ? 2.812 -8.859 -26.016 1 97.81 154 ASP B C 1
ATOM 3894 O O . ASP B 1 154 ? 1.88 -9.242 -26.734 1 97.81 154 ASP 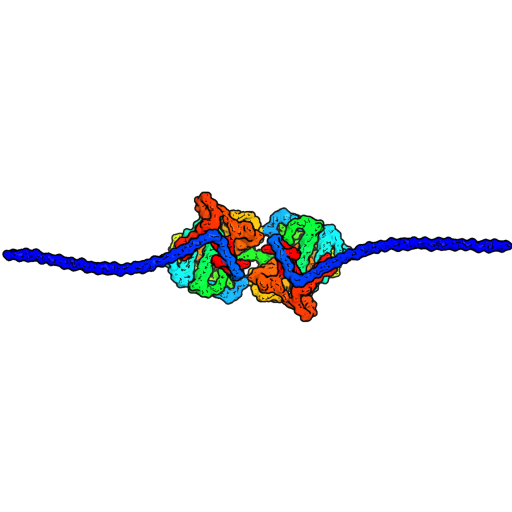B O 1
ATOM 3898 N N . GLY B 1 155 ? 4.035 -8.602 -26.469 1 97.06 155 GLY B N 1
ATOM 3899 C CA . GLY B 1 155 ? 4.406 -9.008 -27.828 1 97.06 155 GLY B CA 1
ATOM 3900 C C . GLY B 1 155 ? 4.133 -7.934 -28.859 1 97.06 155 GLY B C 1
ATOM 3901 O O . GLY B 1 155 ? 3.85 -6.785 -28.516 1 97.06 155 GLY B O 1
ATOM 3902 N N . ASP B 1 156 ? 4.355 -8.281 -30.125 1 95.06 156 ASP B N 1
ATOM 3903 C CA . ASP B 1 156 ? 4.148 -7.406 -31.281 1 95.06 156 ASP B CA 1
ATOM 3904 C C . ASP B 1 156 ? 2.67 -7.312 -31.641 1 95.06 156 ASP B C 1
ATOM 3906 O O . ASP B 1 156 ? 2.043 -8.32 -31.984 1 95.06 156 ASP B O 1
ATOM 3910 N N . PRO B 1 157 ? 2.17 -6.09 -31.625 1 93 157 PRO B N 1
ATOM 3911 C CA . PRO B 1 157 ? 0.742 -5.941 -31.922 1 93 157 PRO B CA 1
ATOM 3912 C C . PRO B 1 157 ? 0.371 -6.441 -33.312 1 93 157 PRO B C 1
ATOM 3914 O O . PRO B 1 157 ? -0.8 -6.73 -33.594 1 93 157 PRO B O 1
ATOM 3917 N N . LYS B 1 158 ? 1.314 -6.625 -34.25 1 93.88 158 LYS B N 1
ATOM 3918 C CA . LYS B 1 158 ? 1.056 -7.043 -35.625 1 93.88 158 LYS B CA 1
ATOM 3919 C C . LYS B 1 158 ? 1.134 -8.562 -35.781 1 93.88 158 LYS B C 1
ATOM 3921 O O . LYS B 1 158 ? 0.8 -9.109 -36.812 1 93.88 158 LYS B O 1
ATOM 3926 N N . SER B 1 159 ? 1.522 -9.211 -34.656 1 95.75 159 SER B N 1
ATOM 3927 C CA . SER B 1 159 ? 1.683 -10.656 -34.719 1 95.75 159 SER B CA 1
ATOM 3928 C C . SER B 1 159 ? 0.347 -11.375 -34.531 1 95.75 159 SER B C 1
ATOM 3930 O O . SER B 1 159 ? -0.621 -10.781 -34.062 1 95.75 159 SER B O 1
ATOM 3932 N N . SER B 1 160 ? 0.345 -12.625 -34.938 1 96 160 SER B N 1
ATOM 3933 C CA . SER B 1 160 ? -0.853 -13.445 -34.781 1 96 160 SER B CA 1
ATOM 3934 C C . SER B 1 160 ? -1.084 -13.805 -33.312 1 96 160 SER B C 1
ATOM 3936 O O . SER B 1 160 ? -0.136 -13.875 -32.531 1 96 160 SER B O 1
ATOM 3938 N N . LEU B 1 161 ? -2.334 -14.086 -33.031 1 96 161 LEU B N 1
ATOM 3939 C CA . LEU B 1 161 ? -2.691 -14.5 -31.672 1 96 161 LEU B CA 1
ATOM 3940 C C . LEU B 1 161 ? -2.238 -15.938 -31.391 1 96 161 LEU B C 1
ATOM 3942 O O . LEU B 1 161 ? -2.33 -16.797 -32.281 1 96 161 LEU B O 1
ATOM 3946 N N . ALA B 1 162 ? -1.765 -16.188 -30.234 1 95.69 162 ALA B N 1
ATOM 3947 C CA . ALA B 1 162 ? -1.319 -17.516 -29.828 1 95.69 162 ALA B CA 1
ATOM 3948 C C . ALA B 1 162 ? -2.41 -18.234 -29.047 1 95.69 162 ALA B C 1
ATOM 3950 O O . ALA B 1 162 ? -3.014 -19.188 -29.547 1 95.69 162 ALA B O 1
ATOM 3951 N N . VAL B 1 163 ? -2.695 -17.797 -27.797 1 96 163 VAL B N 1
ATOM 3952 C CA . VAL B 1 163 ? -3.773 -18.344 -26.984 1 96 163 VAL B CA 1
ATOM 3953 C C . VAL B 1 163 ? -4.438 -17.219 -26.188 1 96 163 VAL B C 1
ATOM 3955 O O . VAL B 1 163 ? -3.828 -16.172 -25.938 1 96 163 VAL B O 1
ATOM 3958 N N . GLY B 1 164 ? -5.727 -17.422 -25.797 1 94.94 164 GLY B N 1
ATOM 3959 C CA . GLY B 1 164 ? -6.449 -16.531 -24.906 1 94.94 164 GLY B CA 1
ATOM 3960 C C . GLY B 1 164 ? -6.469 -15.094 -25.375 1 94.94 164 GLY B C 1
ATOM 3961 O O . GLY B 1 164 ? -6.422 -14.164 -24.562 1 94.94 164 GLY B O 1
ATOM 3962 N N . GLY B 1 165 ? -6.398 -14.914 -26.703 1 94.69 165 GLY B N 1
ATOM 3963 C CA . GLY B 1 165 ? -6.41 -13.57 -27.25 1 94.69 165 GLY B CA 1
ATOM 3964 C C . GLY B 1 165 ? -5.102 -12.828 -27.062 1 94.69 165 GLY B C 1
ATOM 3965 O O . GLY B 1 165 ? -5.055 -11.602 -27.156 1 94.69 165 GLY B O 1
ATOM 3966 N N . GLY B 1 166 ? -4.074 -13.586 -26.672 1 97.44 166 GLY B N 1
ATOM 3967 C CA . GLY B 1 166 ? -2.762 -12.992 -26.453 1 97.44 166 GLY B CA 1
ATOM 3968 C C . GLY B 1 166 ? -1.77 -13.32 -27.547 1 97.44 166 GLY B C 1
ATOM 3969 O O . GLY B 1 166 ? -2.016 -14.203 -28.375 1 97.44 166 GLY B O 1
ATOM 3970 N N . ARG B 1 167 ? -0.754 -12.555 -27.609 1 98.31 167 ARG B N 1
ATOM 3971 C CA . ARG B 1 167 ? 0.359 -12.75 -28.531 1 98.31 167 ARG B CA 1
ATOM 3972 C C . ARG B 1 167 ? 1.602 -13.234 -27.797 1 98.31 167 ARG B C 1
ATOM 3974 O O . ARG B 1 167 ? 1.698 -13.102 -26.578 1 98.31 167 ARG B O 1
ATOM 3981 N N . CYS B 1 168 ? 2.477 -13.82 -28.578 1 98.62 168 CYS B N 1
ATOM 3982 C CA . CYS B 1 168 ? 3.699 -14.344 -27.969 1 98.62 168 CYS B CA 1
ATOM 3983 C C . CYS B 1 168 ? 4.512 -13.227 -27.328 1 98.62 168 CYS B C 1
ATOM 3985 O O . CYS B 1 168 ? 4.758 -12.195 -27.953 1 98.62 168 CYS B O 1
ATOM 3987 N N . VAL B 1 169 ? 4.91 -13.453 -26.109 1 98.56 169 VAL B N 1
ATOM 3988 C CA . VAL B 1 169 ? 5.879 -12.586 -25.469 1 98.56 169 VAL B CA 1
ATOM 3989 C C . VAL B 1 169 ? 7.238 -12.727 -26.141 1 98.56 169 VAL B C 1
ATOM 3991 O O . VAL B 1 169 ? 7.758 -13.836 -26.281 1 98.56 169 VAL B O 1
ATOM 3994 N N . THR B 1 170 ? 7.844 -11.578 -26.547 1 98.19 170 THR B N 1
ATOM 3995 C CA . THR B 1 170 ? 9.047 -11.672 -27.359 1 98.19 170 THR B CA 1
ATOM 3996 C C . THR B 1 170 ? 10.25 -11.086 -26.641 1 98.19 170 THR B C 1
ATOM 3998 O O . THR B 1 170 ? 11.367 -11.117 -27.141 1 98.19 170 THR B O 1
ATOM 4001 N N . ASP B 1 171 ? 10.07 -10.547 -25.422 1 98.06 171 ASP B N 1
ATOM 4002 C CA . ASP B 1 171 ? 11.156 -9.945 -24.641 1 98.06 171 ASP B CA 1
ATOM 4003 C C . ASP B 1 171 ? 11.047 -10.32 -23.172 1 98.06 171 ASP B C 1
ATOM 4005 O O . ASP B 1 171 ? 10.109 -11.016 -22.766 1 98.06 171 ASP B O 1
ATOM 4009 N N . GLY B 1 172 ? 12.148 -9.969 -22.438 1 98.19 172 GLY B N 1
ATOM 4010 C CA . GLY B 1 172 ? 12.164 -10.297 -21.016 1 98.19 172 GLY B CA 1
ATOM 4011 C C . GLY B 1 172 ? 12.719 -11.68 -20.734 1 98.19 172 GLY B C 1
ATOM 4012 O O . GLY B 1 172 ? 13.047 -12.422 -21.656 1 98.19 172 GLY B O 1
ATOM 4013 N N . PRO B 1 173 ? 12.75 -11.984 -19.484 1 98.62 173 PRO B N 1
ATOM 4014 C CA . PRO B 1 173 ? 13.508 -13.172 -19.078 1 98.62 173 PRO B CA 1
ATOM 4015 C C . PRO B 1 173 ? 12.766 -14.477 -19.359 1 98.62 173 PRO B C 1
ATOM 4017 O O . PRO B 1 173 ? 13.352 -15.555 -19.266 1 98.62 173 PRO B O 1
ATOM 4020 N N . PHE B 1 174 ? 11.484 -14.352 -19.812 1 98.5 174 PHE B N 1
ATOM 4021 C CA . PHE B 1 174 ? 10.711 -15.586 -19.906 1 98.5 174 PHE B CA 1
ATOM 4022 C C . PHE B 1 174 ? 10.164 -15.773 -21.312 1 98.5 174 PHE B C 1
ATOM 4024 O O . PHE B 1 174 ? 9.258 -16.578 -21.531 1 98.5 174 PHE B O 1
ATOM 4031 N N . SER B 1 175 ? 10.656 -15 -22.266 1 98.06 175 SER B N 1
ATOM 4032 C CA . SER B 1 175 ? 10.148 -15.023 -23.641 1 98.06 175 SER B CA 1
ATOM 4033 C C . SER B 1 175 ? 10.383 -16.391 -24.281 1 98.06 175 SER B C 1
ATOM 4035 O O . SER B 1 175 ? 9.758 -16.719 -25.297 1 98.06 175 SER B O 1
ATOM 4037 N N . HIS B 1 176 ? 11.18 -17.25 -23.703 1 97.75 176 HIS B N 1
ATOM 4038 C CA . HIS B 1 176 ? 11.523 -18.547 -24.281 1 97.75 176 HIS B CA 1
ATOM 4039 C C . HIS B 1 176 ? 10.57 -19.641 -23.797 1 97.75 176 HIS B C 1
ATOM 4041 O O . HIS B 1 176 ? 10.609 -20.766 -24.297 1 97.75 176 HIS B O 1
ATOM 4047 N N . LEU B 1 177 ? 9.758 -19.328 -22.797 1 97.81 177 LEU B N 1
ATOM 4048 C CA . LEU B 1 177 ? 8.883 -20.344 -22.234 1 97.81 177 LEU B CA 1
ATOM 4049 C C . LEU B 1 177 ? 7.926 -20.891 -23.281 1 97.81 177 LEU B C 1
ATOM 4051 O O . LEU B 1 177 ? 7.402 -20.141 -24.109 1 97.81 177 LEU B O 1
ATOM 4055 N N . ARG B 1 178 ? 7.742 -22.172 -23.234 1 96.38 178 ARG B N 1
ATOM 4056 C CA . ARG B 1 178 ? 6.824 -22.891 -24.109 1 96.38 178 ARG B CA 1
ATOM 4057 C C . ARG B 1 178 ? 5.871 -23.766 -23.312 1 96.38 178 ARG B C 1
ATOM 4059 O O . ARG B 1 178 ? 6.02 -25 -23.281 1 96.38 178 ARG B O 1
ATOM 4066 N N . PRO B 1 179 ? 4.828 -23.109 -22.719 1 95.25 179 PRO B N 1
ATOM 4067 C CA . PRO B 1 179 ? 3.859 -23.922 -21.969 1 95.25 179 PRO B CA 1
ATOM 4068 C C . PRO B 1 179 ? 3.291 -2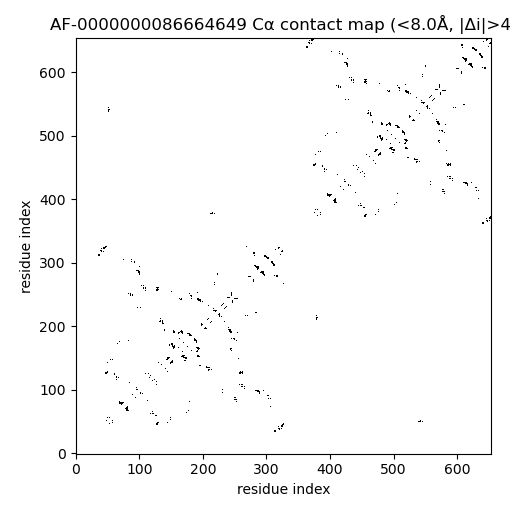5.062 -22.797 1 95.25 179 PRO B C 1
ATOM 4070 O O . PRO B 1 179 ? 3.098 -24.922 -24.016 1 95.25 179 PRO B O 1
ATOM 4073 N N . THR B 1 180 ? 2.949 -26.141 -22.078 1 93.12 180 THR B N 1
ATOM 4074 C CA . THR B 1 180 ? 2.559 -27.344 -22.781 1 93.12 180 THR B CA 1
ATOM 4075 C C . THR B 1 180 ? 1.04 -27.469 -22.844 1 93.12 180 THR B C 1
ATOM 4077 O O . THR B 1 180 ? 0.513 -28.375 -23.5 1 93.12 180 THR B O 1
ATOM 4080 N N . ARG B 1 181 ? 0.375 -26.531 -22.141 1 92.81 181 ARG B N 1
ATOM 4081 C CA . ARG B 1 181 ? -1.078 -26.672 -22.094 1 92.81 181 ARG B CA 1
ATOM 4082 C C . ARG B 1 181 ? -1.749 -25.297 -22.016 1 92.81 181 ARG B C 1
ATOM 4084 O O . ARG B 1 181 ? -1.158 -24.344 -21.531 1 92.81 181 ARG B O 1
ATOM 4091 N N . TYR B 1 182 ? -2.859 -25.25 -22.578 1 92.25 182 TYR B N 1
ATOM 4092 C CA . TYR B 1 182 ? -3.826 -24.172 -22.391 1 92.25 182 TYR B CA 1
ATOM 4093 C C . TYR B 1 182 ? -5.191 -24.719 -22 1 92.25 182 TYR B C 1
ATOM 4095 O O . TYR B 1 182 ? -5.844 -25.406 -22.797 1 92.25 182 TYR B O 1
ATOM 4103 N N . ASN B 1 183 ? -5.566 -24.391 -20.703 1 86.88 183 ASN B N 1
ATOM 4104 C CA . ASN B 1 183 ? -6.711 -25.062 -20.094 1 86.88 183 ASN B CA 1
ATOM 4105 C C . ASN B 1 183 ? -6.59 -26.578 -20.203 1 86.88 183 ASN B C 1
ATOM 4107 O O . ASN B 1 183 ? -5.555 -27.141 -19.844 1 86.88 183 ASN B O 1
ATOM 4111 N N . ARG B 1 184 ? -7.582 -27.281 -20.641 1 84.19 184 ARG B N 1
ATOM 4112 C CA . ARG B 1 184 ? -7.598 -28.75 -20.609 1 84.19 184 ARG B CA 1
ATOM 4113 C C . ARG B 1 184 ? -7.062 -29.328 -21.922 1 84.19 184 ARG B C 1
ATOM 4115 O O . ARG B 1 184 ? -7.16 -30.531 -22.156 1 84.19 184 ARG B O 1
ATOM 4122 N N . THR B 1 185 ? -6.395 -28.438 -22.672 1 87.31 185 THR B N 1
ATOM 4123 C CA . THR B 1 185 ? -5.871 -28.891 -23.969 1 87.31 185 THR B CA 1
ATOM 4124 C C . THR B 1 185 ? -4.348 -28.906 -23.953 1 87.31 185 THR B C 1
ATOM 4126 O O . THR B 1 185 ? -3.711 -27.922 -23.562 1 87.31 185 THR B O 1
ATOM 4129 N N . TYR B 1 186 ? -3.836 -30.016 -24.297 1 88.12 186 TYR B N 1
ATOM 4130 C CA . TYR B 1 186 ? -2.393 -30.094 -24.484 1 88.12 186 TYR B CA 1
ATOM 4131 C C . TYR B 1 186 ? -1.976 -29.469 -25.797 1 88.12 186 TYR B C 1
ATOM 4133 O O . TYR B 1 186 ? -2.203 -30.047 -26.875 1 88.12 186 TYR B O 1
ATOM 4141 N N . VAL B 1 187 ? -1.435 -28.375 -25.781 1 90.38 187 VAL B N 1
ATOM 4142 C CA . VAL B 1 187 ? -0.941 -27.641 -26.938 1 90.38 187 VAL B CA 1
ATOM 4143 C C . VAL B 1 187 ? 0.274 -26.812 -26.547 1 90.38 187 VAL B C 1
ATOM 4145 O O . VAL B 1 187 ? 0.166 -25.891 -25.734 1 90.38 187 VAL B O 1
ATOM 4148 N N . GLU B 1 188 ? 1.409 -27.234 -27.094 1 94.38 188 GLU B N 1
ATOM 4149 C CA . GLU B 1 188 ? 2.598 -26.422 -26.859 1 94.38 188 GLU B CA 1
ATOM 4150 C C . GLU B 1 188 ? 2.496 -25.078 -27.578 1 94.38 188 GLU B C 1
ATOM 4152 O O . GLU B 1 188 ? 2.049 -25.016 -28.734 1 94.38 188 GLU B O 1
ATOM 4157 N N . HIS B 1 189 ? 2.832 -24 -26.969 1 96.88 189 HIS B N 1
ATOM 4158 C CA . HIS B 1 189 ? 2.762 -22.641 -27.531 1 96.88 189 HIS B CA 1
ATOM 4159 C C . HIS B 1 189 ? 3.732 -21.703 -26.812 1 96.88 189 HIS B C 1
ATOM 4161 O O . HIS B 1 189 ? 4.41 -22.109 -25.859 1 96.88 189 HIS B O 1
ATOM 4167 N N . CYS B 1 190 ? 3.895 -20.531 -27.344 1 98.06 190 CYS B N 1
ATOM 4168 C CA . CYS B 1 190 ? 4.695 -19.516 -26.672 1 98.06 190 CYS B CA 1
ATOM 4169 C C . CYS B 1 190 ? 3.922 -18.875 -25.516 1 98.06 190 CYS B C 1
ATOM 4171 O O . CYS B 1 190 ? 2.689 -18.875 -25.531 1 98.06 190 CYS B O 1
ATOM 4173 N N . LEU B 1 191 ? 4.645 -18.469 -24.516 1 98.25 191 LEU B N 1
ATOM 4174 C CA . LEU B 1 191 ? 3.988 -17.656 -23.484 1 98.25 191 LEU B CA 1
ATOM 4175 C C . LEU B 1 191 ? 3.248 -16.484 -24.109 1 98.25 191 LEU B C 1
ATOM 4177 O O . LEU B 1 191 ? 3.824 -15.734 -24.906 1 98.25 191 LEU B O 1
ATOM 4181 N N . ALA B 1 192 ? 1.968 -16.312 -23.734 1 98.44 192 ALA B N 1
ATOM 4182 C CA . ALA B 1 192 ? 1.153 -15.336 -24.438 1 98.44 192 ALA B CA 1
ATOM 4183 C C . ALA B 1 192 ? 0.513 -14.344 -23.469 1 98.44 192 ALA B C 1
ATOM 4185 O O . ALA B 1 192 ? 0.073 -14.734 -22.375 1 98.44 192 ALA B O 1
ATOM 4186 N N . ARG B 1 193 ? 0.483 -13.047 -23.875 1 98.44 193 ARG B N 1
ATOM 4187 C CA . ARG B 1 193 ? -0.229 -11.969 -23.188 1 98.44 193 ARG B CA 1
ATOM 4188 C C . ARG B 1 193 ? -0.946 -11.07 -24.188 1 98.44 193 ARG B C 1
ATOM 4190 O O . ARG B 1 193 ? -0.633 -11.086 -25.375 1 98.44 193 ARG B O 1
ATOM 4197 N N . GLY B 1 194 ? -1.938 -10.367 -23.75 1 97.94 194 GLY B N 1
ATOM 4198 C CA . GLY B 1 194 ? -2.707 -9.391 -24.5 1 97.94 194 GLY B CA 1
ATOM 4199 C C . GLY B 1 194 ? -3.387 -8.352 -23.625 1 97.94 194 GLY B C 1
ATOM 4200 O O . GLY B 1 194 ? -4.57 -8.484 -23.312 1 97.94 194 GLY B O 1
ATOM 4201 N N . PHE B 1 195 ? -2.654 -7.316 -23.328 1 97.88 195 PHE B N 1
ATOM 4202 C CA . PHE B 1 195 ? -3.078 -6.352 -22.312 1 97.88 195 PHE B CA 1
ATOM 4203 C C . PHE B 1 195 ? -4.387 -5.684 -22.719 1 97.88 195 PHE B C 1
ATOM 4205 O O . PHE B 1 195 ? -4.543 -5.258 -23.875 1 97.88 195 PHE B O 1
ATOM 4212 N N . LYS B 1 196 ? -5.285 -5.664 -21.797 1 96.31 196 LYS B N 1
ATOM 4213 C CA . LYS B 1 196 ? -6.57 -4.988 -21.969 1 96.31 196 LYS B CA 1
ATOM 4214 C C . LYS B 1 196 ? -6.766 -3.896 -20.922 1 96.31 196 LYS B C 1
ATOM 4216 O O . LYS B 1 196 ? -6.391 -4.066 -19.766 1 96.31 196 LYS B O 1
ATOM 4221 N N . THR B 1 197 ? -7.418 -2.844 -21.359 1 95.25 197 THR B N 1
ATOM 4222 C CA . THR B 1 197 ? -7.699 -1.754 -20.438 1 95.25 197 THR B CA 1
ATOM 4223 C C . THR B 1 197 ? -9.195 -1.644 -20.172 1 95.25 197 THR B C 1
ATOM 4225 O O . THR B 1 197 ? -9.625 -0.872 -19.312 1 95.25 197 THR B O 1
ATOM 4228 N N . THR B 1 198 ? -9.969 -2.395 -20.922 1 95.38 198 THR B N 1
ATOM 4229 C CA . THR B 1 198 ? -11.422 -2.41 -20.75 1 95.38 198 THR B CA 1
ATOM 4230 C C . THR B 1 198 ? -11.938 -3.844 -20.672 1 95.38 198 THR B C 1
ATOM 4232 O O . THR B 1 198 ? -11.258 -4.781 -21.109 1 95.38 198 THR B O 1
ATOM 4235 N N . ASP B 1 199 ? -13.109 -3.924 -20.062 1 92.25 199 ASP B N 1
ATOM 4236 C CA . ASP B 1 199 ? -13.766 -5.227 -20.094 1 92.25 199 ASP B CA 1
ATOM 4237 C C . ASP B 1 199 ? -14.508 -5.438 -21.406 1 92.25 199 ASP B C 1
ATOM 4239 O O . ASP B 1 199 ? -14.344 -4.66 -22.344 1 92.25 199 ASP B O 1
ATOM 4243 N N . THR B 1 200 ? -15.258 -6.539 -21.5 1 89.12 200 THR B N 1
ATOM 4244 C CA . THR B 1 200 ? -15.906 -6.922 -22.75 1 89.12 200 THR B CA 1
ATOM 4245 C C . THR B 1 200 ? -16.984 -5.91 -23.125 1 89.12 200 THR B C 1
ATOM 4247 O O . THR B 1 200 ? -17.344 -5.785 -24.297 1 89.12 200 THR B O 1
ATOM 4250 N N . ALA B 1 201 ? -17.469 -5.184 -22.156 1 93.19 201 ALA B N 1
ATOM 4251 C CA . ALA B 1 201 ? -18.5 -4.18 -22.406 1 93.19 201 ALA B CA 1
ATOM 4252 C C . ALA B 1 201 ? -17.875 -2.807 -22.656 1 93.19 201 ALA B C 1
ATOM 4254 O O . ALA B 1 201 ? -18.594 -1.813 -22.797 1 93.19 201 ALA B O 1
ATOM 4255 N N . GLY B 1 202 ? -16.625 -2.725 -22.625 1 93.5 202 GLY B N 1
ATOM 4256 C CA . GLY B 1 202 ? -15.93 -1.477 -22.906 1 93.5 202 GLY B CA 1
ATOM 4257 C C . GLY B 1 202 ? -15.711 -0.618 -21.672 1 93.5 202 GLY B C 1
ATOM 4258 O O . GLY B 1 202 ? -15.281 0.531 -21.781 1 93.5 202 GLY B O 1
ATOM 4259 N N . ARG B 1 203 ? -16.016 -1.081 -20.516 1 94.62 203 ARG B N 1
ATOM 4260 C CA . ARG B 1 203 ? -15.805 -0.34 -19.281 1 94.62 203 ARG B CA 1
ATOM 4261 C C . ARG B 1 203 ? -14.359 -0.456 -18.812 1 94.62 203 ARG B C 1
ATOM 4263 O O . ARG B 1 203 ? -13.766 -1.536 -18.875 1 94.62 203 ARG B O 1
ATOM 4270 N N . PRO B 1 204 ? -13.82 0.695 -18.359 1 96.12 204 PRO B N 1
ATOM 4271 C CA . PRO B 1 204 ? -12.422 0.649 -17.938 1 96.12 204 PRO B CA 1
ATOM 4272 C C . PRO B 1 204 ? -12.188 -0.326 -16.781 1 96.12 204 PRO B C 1
ATOM 4274 O O . PRO B 1 204 ? -13.023 -0.424 -15.875 1 96.12 204 PRO B O 1
ATOM 4277 N N . LEU B 1 205 ? -11.031 -1.03 -16.812 1 96.25 205 LEU B N 1
ATOM 4278 C CA . LEU B 1 205 ? -10.68 -1.988 -15.766 1 96.25 205 LEU B CA 1
ATOM 4279 C C . LEU B 1 205 ? -9.961 -1.295 -14.609 1 96.25 205 LEU B C 1
ATOM 4281 O O . LEU B 1 205 ? -10.07 -1.73 -13.461 1 96.25 205 LEU B O 1
ATOM 4285 N N . GLY B 1 206 ? -9.312 -0.222 -14.867 1 95.19 206 GLY B N 1
ATOM 4286 C CA . GLY B 1 206 ? -8.422 0.463 -13.953 1 95.19 206 GLY B CA 1
ATOM 4287 C C . GLY B 1 206 ? -9.078 0.826 -12.633 1 95.19 206 GLY B C 1
ATOM 4288 O O . GLY B 1 206 ? -8.578 0.463 -11.57 1 95.19 206 GLY B O 1
ATOM 4289 N N . PRO B 1 207 ? -10.234 1.421 -12.688 1 95.06 207 PRO B N 1
ATOM 4290 C CA . PRO B 1 207 ? -10.875 1.912 -11.469 1 95.06 207 PRO B CA 1
ATOM 4291 C C . PRO B 1 207 ? -11.141 0.801 -10.453 1 95.06 207 PRO B C 1
ATOM 4293 O O . PRO B 1 207 ? -11.172 1.058 -9.242 1 95.06 207 PRO B O 1
ATOM 4296 N N . TRP B 1 208 ? -11.211 -0.428 -10.875 1 96.25 208 TRP B N 1
ATOM 4297 C CA . TRP B 1 208 ? -11.453 -1.544 -9.961 1 96.25 208 TRP B CA 1
ATOM 4298 C C . TRP B 1 208 ? -10.242 -1.789 -9.07 1 96.25 208 TRP B C 1
ATOM 4300 O O . TRP B 1 208 ? -10.367 -2.342 -7.977 1 96.25 208 TRP B O 1
ATOM 4310 N N . PHE B 1 209 ? -9.086 -1.347 -9.539 1 97.5 209 PHE B N 1
ATOM 4311 C CA . PHE B 1 209 ? -7.848 -1.561 -8.797 1 97.5 209 PHE B CA 1
ATOM 4312 C C . PHE B 1 209 ? -7.453 -0.305 -8.031 1 97.5 209 PHE B C 1
ATOM 4314 O O . PHE B 1 209 ? -6.422 -0.281 -7.352 1 97.5 209 PHE B O 1
ATOM 4321 N N . GLY B 1 210 ? -8.242 0.74 -8.109 1 97.12 210 GLY B N 1
ATOM 4322 C CA . GLY B 1 210 ? -7.906 2.045 -7.562 1 97.12 210 GLY B CA 1
ATOM 4323 C C . GLY B 1 210 ? -8.195 2.166 -6.078 1 97.12 210 GLY B C 1
ATOM 4324 O O . GLY B 1 210 ? -8.703 1.228 -5.461 1 97.12 210 GLY B O 1
ATOM 4325 N N . PRO B 1 211 ? -7.863 3.271 -5.512 1 97 211 PRO B N 1
ATOM 4326 C CA . PRO B 1 211 ? -7.898 3.439 -4.055 1 97 211 PRO B CA 1
ATOM 4327 C C . PRO B 1 211 ? -9.305 3.285 -3.479 1 97 211 PRO B C 1
ATOM 4329 O O . PRO B 1 211 ? -9.469 2.762 -2.373 1 97 211 PRO B O 1
ATOM 4332 N N . GLU B 1 212 ? -10.383 3.764 -4.207 1 97.31 212 GLU B N 1
ATOM 4333 C CA . GLU B 1 212 ? -11.742 3.617 -3.699 1 97.31 212 GLU B CA 1
ATOM 4334 C C . GLU B 1 212 ? -12.133 2.146 -3.586 1 97.31 212 GLU B C 1
ATOM 4336 O O . GLU B 1 212 ? -12.688 1.721 -2.568 1 97.31 212 GLU B O 1
ATOM 4341 N N . SER B 1 213 ? -11.812 1.384 -4.633 1 97.5 213 SER B N 1
ATOM 4342 C CA . SER B 1 213 ? -12.133 -0.041 -4.66 1 97.5 213 SER B CA 1
ATOM 4343 C C . SER B 1 213 ? -11.344 -0.8 -3.594 1 97.5 213 SER B C 1
ATOM 4345 O O . SER B 1 213 ? -11.906 -1.64 -2.885 1 97.5 213 SER B O 1
ATOM 4347 N N . ILE B 1 214 ? -10.109 -0.494 -3.451 1 98.31 214 ILE B N 1
ATOM 4348 C CA . ILE B 1 214 ? -9.258 -1.168 -2.475 1 98.31 214 ILE B CA 1
ATOM 4349 C C . ILE B 1 214 ? -9.695 -0.784 -1.062 1 98.31 214 ILE B C 1
ATOM 4351 O O . ILE B 1 214 ? -9.672 -1.615 -0.151 1 98.31 214 ILE B O 1
ATOM 4355 N N . GLY B 1 215 ? -10.039 0.492 -0.899 1 97.56 215 GLY B N 1
ATOM 4356 C CA . GLY B 1 215 ? -10.586 0.908 0.383 1 97.56 215 GLY B CA 1
ATOM 4357 C C . GLY B 1 215 ? -11.82 0.123 0.79 1 97.56 215 GLY B C 1
ATOM 4358 O O . GLY B 1 215 ? -11.93 -0.317 1.936 1 97.56 215 GLY B O 1
ATOM 4359 N N . LYS B 1 216 ? -12.703 -0.048 -0.122 1 96.88 216 LYS B N 1
ATOM 4360 C CA . LYS B 1 216 ? -13.898 -0.837 0.134 1 96.88 216 LYS B CA 1
ATOM 4361 C C . LYS B 1 216 ? -13.547 -2.283 0.473 1 96.88 216 LYS B C 1
ATOM 4363 O O . LYS B 1 216 ? -14.141 -2.875 1.379 1 96.88 216 LYS B O 1
ATOM 4368 N N . LEU B 1 217 ? -12.633 -2.818 -0.228 1 98.31 217 LEU B N 1
ATOM 4369 C CA . LEU B 1 217 ? -12.195 -4.191 -0.007 1 98.31 217 LEU B CA 1
ATOM 4370 C C . LEU B 1 217 ? -11.695 -4.383 1.422 1 98.31 217 LEU B C 1
ATOM 4372 O O . LEU B 1 217 ? -12.117 -5.312 2.113 1 98.31 217 LEU B O 1
ATOM 4376 N N . ILE B 1 218 ? -10.852 -3.453 1.893 1 97.44 218 ILE B N 1
ATOM 4377 C CA . ILE B 1 218 ? -10.188 -3.6 3.182 1 97.44 218 ILE B CA 1
ATOM 4378 C C . ILE B 1 218 ? -11.195 -3.414 4.309 1 97.44 218 ILE B C 1
ATOM 4380 O O . ILE B 1 218 ? -11 -3.914 5.418 1 97.44 218 ILE B O 1
ATOM 4384 N N . ARG B 1 219 ? -12.32 -2.771 3.982 1 96.94 219 ARG B N 1
ATOM 4385 C CA . ARG B 1 219 ? -13.352 -2.5 4.98 1 96.94 219 ARG B CA 1
ATOM 4386 C C . ARG B 1 219 ? -14.391 -3.615 5.008 1 96.94 219 ARG B C 1
ATOM 4388 O O . ARG B 1 219 ? -15.344 -3.562 5.785 1 96.94 219 ARG B O 1
ATOM 4395 N N . SER B 1 220 ? -14.227 -4.652 4.191 1 97.81 220 SER B N 1
ATOM 4396 C CA . SER B 1 220 ? -15.18 -5.754 4.191 1 97.81 220 SER B CA 1
ATOM 4397 C C . SER B 1 220 ? -15.406 -6.293 5.602 1 97.81 220 SER B C 1
ATOM 4399 O O . SER B 1 220 ? -14.445 -6.574 6.32 1 97.81 220 SER B O 1
ATOM 4401 N N . PRO B 1 221 ? -16.641 -6.461 5.992 1 96.81 221 PRO B N 1
ATOM 4402 C CA . PRO B 1 221 ? -16.938 -6.785 7.391 1 96.81 221 PRO B CA 1
ATOM 4403 C C . PRO B 1 221 ? -16.75 -8.266 7.703 1 96.81 221 PRO B C 1
ATOM 4405 O O . PRO B 1 221 ? -16.734 -8.656 8.875 1 96.81 221 PRO B O 1
ATOM 4408 N N . SER B 1 222 ? -16.641 -9.125 6.613 1 97.88 222 SER B N 1
ATOM 4409 C CA . SER B 1 222 ? -16.531 -10.562 6.836 1 97.88 222 SER B CA 1
ATOM 4410 C C . SER B 1 222 ? -15.633 -11.219 5.797 1 97.88 222 SER B C 1
ATOM 4412 O O . SER B 1 222 ? -15.414 -10.664 4.719 1 97.88 222 SER B O 1
ATOM 4414 N N . TYR B 1 223 ? -15.211 -12.391 6.145 1 98.25 223 TYR B N 1
ATOM 4415 C CA . TYR B 1 223 ? -14.406 -13.18 5.219 1 98.25 223 TYR B CA 1
ATOM 4416 C C . TYR B 1 223 ? -15.172 -13.445 3.928 1 98.25 223 TYR B C 1
ATOM 4418 O O . TYR B 1 223 ? -14.617 -13.32 2.832 1 98.25 223 TYR B O 1
ATOM 4426 N N . ARG B 1 224 ? -16.406 -13.789 4.074 1 96.62 224 ARG B N 1
ATOM 4427 C CA . ARG B 1 224 ? -17.219 -14.109 2.91 1 96.62 224 ARG B CA 1
ATOM 4428 C C . ARG B 1 224 ? -17.281 -12.93 1.943 1 96.62 224 ARG B C 1
ATOM 4430 O O . ARG B 1 224 ? -17.109 -13.102 0.736 1 96.62 224 ARG B O 1
ATOM 4437 N N . GLU B 1 225 ? -17.531 -11.789 2.494 1 97.69 225 GLU B N 1
ATOM 4438 C CA . GLU B 1 225 ? -17.625 -10.602 1.65 1 97.69 225 GLU B CA 1
ATOM 4439 C C . GLU B 1 225 ? -16.266 -10.234 1.07 1 97.69 225 GLU B C 1
ATOM 4441 O O . GLU B 1 225 ? -16.156 -9.875 -0.104 1 97.69 225 GLU B O 1
ATOM 4446 N N . PHE B 1 226 ? -15.227 -10.305 1.903 1 98.62 226 PHE B N 1
ATOM 4447 C CA . PHE B 1 226 ? -13.883 -10.008 1.432 1 98.62 226 PHE B CA 1
ATOM 4448 C C . PHE B 1 226 ? -13.484 -10.945 0.294 1 98.62 226 PHE B C 1
ATOM 4450 O O . PHE B 1 226 ? -13.016 -10.492 -0.753 1 98.62 226 PHE B O 1
ATOM 4457 N N . GLU B 1 227 ? -13.656 -12.227 0.522 1 98.25 227 GLU B N 1
ATOM 4458 C CA . GLU B 1 227 ? -13.305 -13.242 -0.464 1 98.25 227 GLU B CA 1
ATOM 4459 C C . GLU B 1 227 ? -14.055 -13.023 -1.775 1 98.25 227 GLU B C 1
ATOM 4461 O O . GLU B 1 227 ? -13.453 -13.078 -2.854 1 98.25 227 GLU B O 1
ATOM 4466 N N . TRP B 1 228 ? -15.32 -12.75 -1.721 1 97 228 TRP B N 1
ATOM 4467 C CA . TRP B 1 228 ? -16.125 -12.539 -2.918 1 97 228 TRP B CA 1
ATOM 4468 C C . TRP B 1 228 ? -15.648 -11.32 -3.695 1 97 228 TRP B C 1
ATOM 4470 O O . TRP B 1 228 ? -15.469 -11.391 -4.914 1 97 228 TRP B O 1
ATOM 4480 N N . GLU B 1 229 ? -15.414 -10.18 -2.982 1 97.88 229 GLU B N 1
ATOM 4481 C CA . GLU B 1 229 ? -14.914 -8.969 -3.619 1 97.88 229 GLU B CA 1
ATOM 4482 C C . GLU B 1 229 ? -13.547 -9.211 -4.258 1 97.88 229 GLU B C 1
ATOM 4484 O O . GLU B 1 229 ? -13.297 -8.773 -5.383 1 97.88 229 GLU B O 1
ATOM 4489 N N . MET B 1 230 ? -12.688 -9.883 -3.535 1 98.5 230 MET B N 1
ATOM 4490 C CA . MET B 1 230 ? -11.336 -10.164 -4.012 1 98.5 230 MET B CA 1
ATOM 4491 C C . MET B 1 230 ? -11.367 -11.016 -5.277 1 98.5 230 MET B C 1
ATOM 4493 O O . MET B 1 230 ? -10.75 -10.656 -6.285 1 98.5 230 MET B O 1
ATOM 4497 N N . GLU B 1 231 ? -12.07 -12.102 -5.254 1 97.62 231 GLU B N 1
ATOM 4498 C CA . GLU B 1 231 ? -12.055 -13.039 -6.375 1 97.62 231 GLU B CA 1
ATOM 4499 C C . GLU B 1 231 ? -12.766 -12.445 -7.59 1 97.62 231 GLU B C 1
ATOM 4501 O O . GLU B 1 231 ? -12.219 -12.438 -8.695 1 97.62 231 GLU B O 1
ATOM 4506 N N . ASN B 1 232 ? -13.961 -11.867 -7.348 1 95.81 232 ASN B N 1
ATOM 4507 C CA . ASN B 1 232 ? -14.828 -11.523 -8.469 1 95.81 232 ASN B CA 1
ATOM 4508 C C . ASN B 1 232 ? -14.531 -10.125 -9.008 1 95.81 232 ASN B C 1
ATOM 4510 O O . ASN B 1 232 ? -14.703 -9.867 -10.195 1 95.81 232 ASN B O 1
ATOM 4514 N N . ARG B 1 233 ? -14.047 -9.258 -8.195 1 95.5 233 ARG B N 1
ATOM 4515 C CA . ARG B 1 233 ? -13.883 -7.879 -8.648 1 95.5 233 ARG B CA 1
ATOM 4516 C C . ARG B 1 233 ? -12.422 -7.578 -8.977 1 95.5 233 ARG B C 1
ATOM 4518 O O . ARG B 1 233 ? -12.133 -6.75 -9.836 1 95.5 233 ARG B O 1
ATOM 4525 N N . LEU B 1 234 ? -11.531 -8.242 -8.305 1 97.75 234 LEU B N 1
ATOM 4526 C CA . LEU B 1 234 ? -10.125 -7.875 -8.484 1 97.75 234 LEU B CA 1
ATOM 4527 C C . LEU B 1 234 ? -9.359 -9 -9.172 1 97.75 234 LEU B C 1
ATOM 4529 O O . LEU B 1 234 ? -8.836 -8.805 -10.273 1 97.75 234 LEU B O 1
ATOM 4533 N N . HIS B 1 235 ? -9.352 -10.188 -8.617 1 98.12 235 HIS B N 1
ATOM 4534 C CA . HIS B 1 235 ? -8.602 -11.312 -9.164 1 98.12 235 HIS B CA 1
ATOM 4535 C C . HIS B 1 235 ? -8.969 -11.555 -10.625 1 98.12 235 HIS B C 1
ATOM 4537 O O . HIS B 1 235 ? -8.094 -11.555 -11.492 1 98.12 235 HIS B O 1
ATOM 4543 N N . ASN B 1 236 ? -10.234 -11.734 -10.875 1 96.69 236 ASN B N 1
ATOM 4544 C CA . ASN B 1 236 ? -10.688 -12.055 -12.227 1 96.69 236 ASN B CA 1
ATOM 4545 C C . ASN B 1 236 ? -10.352 -10.938 -13.211 1 96.69 236 ASN B C 1
ATOM 4547 O O . ASN B 1 236 ? -10.031 -11.203 -14.367 1 96.69 236 ASN B O 1
ATOM 4551 N N . ARG B 1 237 ? -10.375 -9.758 -12.773 1 96.88 237 ARG B N 1
ATOM 4552 C CA . ARG B 1 237 ? -10.164 -8.633 -13.68 1 96.88 237 ARG B CA 1
ATOM 4553 C C . ARG B 1 237 ? -8.688 -8.492 -14.039 1 96.88 237 ARG B C 1
ATOM 4555 O O . ARG B 1 237 ? -8.359 -8.062 -15.148 1 96.88 237 ARG B O 1
ATOM 4562 N N . VAL B 1 238 ? -7.785 -8.844 -13.141 1 97.75 238 VAL B N 1
ATOM 4563 C CA . VAL B 1 238 ? -6.371 -8.852 -13.5 1 97.75 238 VAL B CA 1
ATOM 4564 C C . VAL B 1 238 ? -6.102 -9.93 -14.539 1 97.75 238 VAL B C 1
ATOM 4566 O O . VAL B 1 238 ? -5.316 -9.727 -15.469 1 97.75 238 VAL B O 1
ATOM 4569 N N . HIS B 1 239 ? -6.762 -11.078 -14.383 1 97.62 239 HIS B N 1
ATOM 4570 C CA . HIS B 1 239 ? -6.656 -12.109 -15.398 1 97.62 239 HIS B CA 1
ATOM 4571 C C . HIS B 1 239 ? -7.059 -11.578 -16.766 1 97.62 239 HIS B C 1
ATOM 4573 O O . HIS B 1 239 ? -6.367 -11.82 -17.766 1 97.62 239 HIS B O 1
ATOM 4579 N N . ARG B 1 240 ? -8.102 -10.836 -16.766 1 96.31 240 ARG B N 1
ATOM 4580 C CA . ARG B 1 240 ? -8.594 -10.266 -18.016 1 96.31 240 ARG B CA 1
ATOM 4581 C C . ARG B 1 240 ? -7.637 -9.195 -18.547 1 96.31 240 ARG B C 1
ATOM 4583 O O . ARG B 1 240 ? -7.375 -9.125 -19.75 1 96.31 240 ARG B O 1
ATOM 4590 N N . ALA B 1 241 ? -7.113 -8.406 -17.703 1 97.69 241 ALA B N 1
ATOM 4591 C CA . ALA B 1 241 ? -6.234 -7.305 -18.078 1 97.69 241 ALA B CA 1
ATOM 4592 C C . ALA B 1 241 ? -4.957 -7.824 -18.734 1 97.69 241 ALA B C 1
ATOM 4594 O O . ALA B 1 241 ? -4.418 -7.199 -19.656 1 97.69 241 ALA B O 1
ATOM 4595 N N . VAL B 1 242 ? -4.473 -8.977 -18.281 1 98.19 242 VAL B N 1
ATOM 4596 C CA . VAL B 1 242 ? -3.223 -9.523 -18.797 1 98.19 242 VAL B CA 1
ATOM 4597 C C . VAL B 1 242 ? -3.512 -10.391 -20.016 1 98.19 242 VAL B C 1
ATOM 4599 O O . VAL B 1 242 ? -2.758 -10.375 -21 1 98.19 242 VAL B O 1
ATOM 4602 N N . SER B 1 243 ? -4.59 -11.141 -19.969 1 97.25 243 SER B N 1
ATOM 4603 C CA . SER B 1 243 ? -5.078 -11.992 -21.047 1 97.25 243 SER B CA 1
ATOM 4604 C C . SER B 1 243 ? -4.043 -13.047 -21.438 1 97.25 243 SER B C 1
ATOM 4606 O O . SER B 1 243 ? -3.172 -13.391 -20.625 1 97.25 243 SER B O 1
ATOM 4608 N N . GLY B 1 244 ? -4.188 -13.695 -22.609 1 97.5 244 GLY B N 1
ATOM 4609 C CA . GLY B 1 244 ? -3.295 -14.781 -22.984 1 97.5 244 GLY B CA 1
ATOM 4610 C C . GLY B 1 244 ? -3.379 -15.977 -22.062 1 97.5 244 GLY B C 1
ATOM 4611 O O . GLY B 1 244 ? -4.469 -16.484 -21.781 1 97.5 244 GLY B O 1
ATOM 4612 N N . ASP B 1 245 ? -2.258 -16.359 -21.594 1 97.31 245 ASP B N 1
ATOM 4613 C CA . ASP B 1 245 ? -2.209 -17.516 -20.703 1 97.31 245 ASP B CA 1
ATOM 4614 C C . ASP B 1 245 ? -2.959 -17.25 -19.406 1 97.31 245 ASP B C 1
ATOM 4616 O O . ASP B 1 245 ? -3.453 -18.172 -18.766 1 97.31 245 ASP B O 1
ATOM 4620 N N . PHE B 1 246 ? -3.156 -15.984 -19.047 1 95.75 246 PHE B N 1
ATOM 4621 C CA . PHE B 1 246 ? -3.838 -15.602 -17.812 1 95.75 246 PHE B CA 1
ATOM 4622 C C . PHE B 1 246 ? -5.32 -15.945 -17.891 1 95.75 246 PHE B C 1
ATOM 4624 O O . PHE B 1 246 ? -5.984 -16.062 -16.859 1 95.75 246 PHE B O 1
ATOM 4631 N N . LEU B 1 247 ? -5.883 -16.047 -19 1 93.88 247 LEU B N 1
ATOM 4632 C CA . LEU B 1 247 ? -7.328 -16.188 -19.141 1 93.88 247 LEU B CA 1
ATOM 4633 C C . LEU B 1 247 ? -7.77 -17.625 -18.891 1 93.88 247 LEU B C 1
ATOM 4635 O O . LEU B 1 247 ? -8.961 -17.891 -18.75 1 93.88 247 LEU B O 1
ATOM 4639 N N . ALA B 1 248 ? -6.832 -18.516 -18.797 1 89.94 248 ALA B N 1
ATOM 4640 C CA . ALA B 1 248 ? -7.164 -19.922 -18.609 1 89.94 248 ALA B CA 1
ATOM 4641 C C . ALA B 1 248 ? -6.848 -20.375 -17.188 1 89.94 248 ALA B C 1
ATOM 4643 O O . ALA B 1 248 ? -6.176 -19.672 -16.438 1 89.94 248 ALA B O 1
ATOM 4644 N N . PHE B 1 249 ? -7.426 -21.531 -16.844 1 91.06 249 PHE B N 1
ATOM 4645 C CA . PHE B 1 249 ? -7.086 -22.109 -15.547 1 91.06 249 PHE B CA 1
ATOM 4646 C C . PHE B 1 249 ? -5.621 -22.531 -15.516 1 91.06 249 PHE B C 1
ATOM 4648 O O . PHE B 1 249 ? -5.051 -22.734 -14.445 1 91.06 249 PHE B O 1
ATOM 4655 N N . ALA B 1 250 ? -5.039 -22.656 -16.719 1 91.56 250 ALA B N 1
ATOM 4656 C CA . ALA B 1 250 ? -3.6 -22.891 -16.781 1 91.56 250 ALA B CA 1
ATOM 4657 C C . ALA B 1 250 ? -2.818 -21.594 -16.703 1 91.56 250 ALA B C 1
ATOM 4659 O O . ALA B 1 250 ? -1.745 -21.469 -17.297 1 91.56 250 ALA B O 1
ATOM 4660 N N . ALA B 1 251 ? -3.34 -20.594 -16.016 1 96.5 251 ALA B N 1
ATOM 4661 C CA . ALA B 1 251 ? -2.744 -19.266 -15.906 1 96.5 251 ALA B CA 1
ATOM 4662 C C . ALA B 1 251 ? -1.36 -19.344 -15.266 1 96.5 251 ALA B C 1
ATOM 4664 O O . ALA B 1 251 ? -0.541 -18.438 -15.445 1 96.5 251 ALA B O 1
ATOM 4665 N N . GLY B 1 252 ? -1.031 -20.422 -14.578 1 97.19 252 GLY B N 1
ATOM 4666 C CA . GLY B 1 252 ? 0.279 -20.625 -13.977 1 97.19 252 GLY B CA 1
ATOM 4667 C C . GLY B 1 252 ? 1.393 -20.734 -15.008 1 97.19 252 GLY B C 1
ATOM 4668 O O . GLY B 1 252 ? 2.572 -20.688 -14.648 1 97.19 252 GLY B O 1
ATOM 4669 N N . ASN B 1 253 ? 1.029 -20.797 -16.297 1 97.5 253 ASN B N 1
ATOM 4670 C CA . ASN B 1 253 ? 2.014 -20.75 -17.375 1 97.5 253 ASN B CA 1
ATOM 4671 C C . ASN B 1 253 ? 2.799 -19.438 -17.344 1 97.5 253 ASN B C 1
ATOM 4673 O O . ASN B 1 253 ? 3.951 -19.391 -17.781 1 97.5 253 ASN B O 1
ATOM 4677 N N . ASP B 1 254 ? 2.145 -18.406 -16.969 1 98.62 254 ASP B N 1
ATOM 4678 C CA .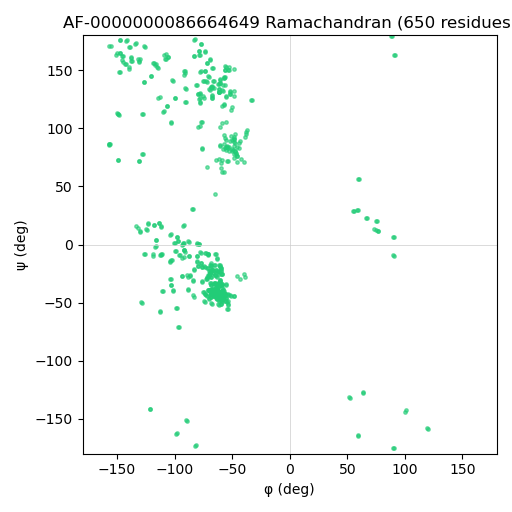 ASP B 1 254 ? 2.768 -17.078 -16.906 1 98.62 254 ASP B CA 1
ATOM 4679 C C . ASP B 1 254 ? 3.371 -16.828 -15.516 1 98.62 254 ASP B C 1
ATOM 4681 O O . ASP B 1 254 ? 2.656 -16.828 -14.516 1 98.62 254 ASP B O 1
ATOM 4685 N N . PRO B 1 255 ? 4.688 -16.531 -15.469 1 98.62 255 PRO B N 1
ATOM 4686 C CA . PRO B 1 255 ? 5.309 -16.297 -14.164 1 98.62 255 PRO B CA 1
ATOM 4687 C C . PRO B 1 255 ? 4.66 -15.156 -13.383 1 98.62 255 PRO B C 1
ATOM 4689 O O . PRO B 1 255 ? 4.668 -15.164 -12.148 1 98.62 255 PRO B O 1
ATOM 4692 N N . VAL B 1 256 ? 4.02 -14.188 -14.031 1 98.75 256 VAL B N 1
ATOM 4693 C CA . VAL B 1 256 ? 3.389 -13.055 -13.359 1 98.75 256 VAL B CA 1
ATOM 4694 C C . VAL B 1 256 ? 2.186 -13.531 -12.555 1 98.75 256 VAL B C 1
ATOM 4696 O O . VAL B 1 256 ? 1.764 -12.859 -11.602 1 98.75 256 VAL B O 1
ATOM 4699 N N . PHE B 1 257 ? 1.648 -14.695 -12.93 1 98.81 257 PHE B N 1
ATOM 4700 C CA . PHE B 1 257 ? 0.538 -15.312 -12.211 1 98.81 257 PHE B CA 1
ATOM 4701 C C . PHE B 1 257 ? 0.865 -15.453 -10.727 1 98.81 257 PHE B C 1
ATOM 4703 O O . PHE B 1 257 ? 0.023 -15.18 -9.875 1 98.81 257 PHE B O 1
ATOM 4710 N N . TYR B 1 258 ? 2.016 -15.859 -10.43 1 98.88 258 TYR B N 1
ATOM 4711 C CA . TYR B 1 258 ? 2.416 -16.109 -9.055 1 98.88 258 TYR B CA 1
ATOM 4712 C C . TYR B 1 258 ? 2.564 -14.805 -8.281 1 98.88 258 TYR B C 1
ATOM 4714 O O . TYR B 1 258 ? 2.195 -14.719 -7.113 1 98.88 258 TYR B O 1
ATOM 4722 N N . LEU B 1 259 ? 3.109 -13.75 -8.93 1 98.88 259 LEU B N 1
ATOM 4723 C CA . LEU B 1 259 ? 3.193 -12.438 -8.297 1 98.88 259 LEU B CA 1
ATOM 4724 C C . LEU B 1 259 ? 1.802 -11.859 -8.055 1 98.88 259 LEU B C 1
ATOM 4726 O O . LEU B 1 259 ? 1.565 -11.203 -7.043 1 98.88 259 LEU B O 1
ATOM 4730 N N . HIS B 1 260 ? 0.904 -12.078 -9 1 98.88 260 HIS B N 1
ATOM 4731 C CA . HIS B 1 260 ? -0.487 -11.656 -8.867 1 98.88 260 HIS B CA 1
ATOM 4732 C C . HIS B 1 260 ? -1.147 -12.312 -7.66 1 98.88 260 HIS B C 1
ATOM 4734 O O . HIS B 1 260 ? -1.786 -11.641 -6.855 1 98.88 260 HIS B O 1
ATOM 4740 N N . HIS B 1 261 ? -0.984 -13.57 -7.504 1 98.88 261 HIS B N 1
ATOM 4741 C CA . HIS B 1 261 ? -1.609 -14.266 -6.383 1 98.88 261 HIS B CA 1
ATOM 4742 C C . HIS B 1 261 ? -0.919 -13.914 -5.066 1 98.88 261 HIS B C 1
ATOM 4744 O O . HIS B 1 261 ? -1.549 -13.93 -4.008 1 98.88 261 HIS B O 1
ATOM 4750 N N . ALA B 1 262 ? 0.412 -13.609 -5.156 1 98.94 262 ALA B N 1
ATOM 4751 C CA . ALA B 1 262 ? 1.062 -13.086 -3.957 1 98.94 262 ALA B CA 1
ATOM 4752 C C . ALA B 1 262 ? 0.465 -11.742 -3.555 1 98.94 262 ALA B C 1
ATOM 4754 O O . ALA B 1 262 ? 0.349 -11.438 -2.363 1 98.94 262 ALA B O 1
ATOM 4755 N N . GLN B 1 263 ? 0.096 -10.906 -4.488 1 98.88 263 GLN B N 1
ATOM 4756 C CA . GLN B 1 263 ? -0.581 -9.648 -4.195 1 98.88 263 GLN B CA 1
ATOM 4757 C C . GLN B 1 263 ? -1.953 -9.891 -3.576 1 98.88 263 GLN B C 1
ATOM 4759 O O . GLN B 1 263 ? -2.354 -9.188 -2.645 1 98.88 263 GLN B O 1
ATOM 4764 N N . ILE B 1 264 ? -2.654 -10.852 -4.09 1 98.88 264 ILE B N 1
ATOM 4765 C CA . ILE B 1 264 ? -3.938 -11.234 -3.512 1 98.88 264 ILE B CA 1
ATOM 4766 C C . ILE B 1 264 ? -3.744 -11.656 -2.057 1 98.88 264 ILE B C 1
ATOM 4768 O O . ILE B 1 264 ? -4.48 -11.211 -1.173 1 98.88 264 ILE B O 1
ATOM 4772 N N . ASP B 1 265 ? -2.77 -12.461 -1.854 1 98.88 265 ASP B N 1
ATOM 4773 C CA . ASP B 1 265 ? -2.445 -12.906 -0.501 1 98.88 265 ASP B CA 1
ATOM 4774 C C . ASP B 1 265 ? -2.055 -11.719 0.384 1 98.88 265 ASP B C 1
ATOM 4776 O O . ASP B 1 265 ? -2.424 -11.672 1.559 1 98.88 265 ASP B O 1
ATOM 4780 N N . HIS B 1 266 ? -1.302 -10.805 -0.173 1 98.81 266 HIS B N 1
ATOM 4781 C CA . HIS B 1 266 ? -0.879 -9.602 0.536 1 98.81 266 HIS B CA 1
ATOM 4782 C C . HIS B 1 266 ? -2.08 -8.789 1.005 1 98.81 266 HIS B C 1
ATOM 4784 O O . HIS B 1 266 ? -2.133 -8.359 2.16 1 98.81 266 HIS B O 1
ATOM 4790 N N . LEU B 1 267 ? -2.992 -8.594 0.181 1 98.75 267 LEU B N 1
ATOM 4791 C CA . LEU B 1 267 ? -4.18 -7.824 0.534 1 98.75 267 LEU B CA 1
ATOM 4792 C C . LEU B 1 267 ? -5.02 -8.562 1.568 1 98.75 267 LEU B C 1
ATOM 4794 O O . LEU B 1 267 ? -5.621 -7.941 2.447 1 98.75 267 LEU B O 1
ATOM 4798 N N . TRP B 1 268 ? -5.098 -9.859 1.434 1 98.94 268 TRP B N 1
ATOM 4799 C CA . TRP B 1 268 ? -5.793 -10.648 2.447 1 98.94 268 TRP B CA 1
ATOM 4800 C C . TRP B 1 268 ? -5.09 -10.539 3.797 1 98.94 268 TRP B C 1
ATOM 4802 O O . TRP B 1 268 ? -5.742 -10.367 4.832 1 98.94 268 TRP B O 1
ATOM 4812 N N . TRP B 1 269 ? -3.787 -10.641 3.783 1 98.56 269 TRP B N 1
ATOM 4813 C CA . TRP B 1 269 ? -2.979 -10.469 4.984 1 98.56 269 TRP B CA 1
ATOM 4814 C C . TRP B 1 269 ? -3.26 -9.117 5.637 1 98.56 269 TRP B C 1
ATOM 4816 O O . TRP B 1 269 ? -3.455 -9.039 6.855 1 98.56 269 TRP B O 1
ATOM 4826 N N . LYS B 1 270 ? -3.289 -8.102 4.836 1 97.62 270 LYS B N 1
ATOM 4827 C CA . LYS B 1 270 ? -3.57 -6.766 5.348 1 97.62 270 LYS B CA 1
ATOM 4828 C C . LYS B 1 270 ? -4.945 -6.711 6.008 1 97.62 270 LYS B C 1
ATOM 4830 O O . LYS B 1 270 ? -5.094 -6.148 7.094 1 97.62 270 LYS B O 1
ATOM 4835 N N . TRP B 1 271 ? -5.906 -7.25 5.344 1 98.44 271 TRP B N 1
ATOM 4836 C CA . TRP B 1 271 ? -7.258 -7.281 5.891 1 98.44 271 TRP B CA 1
ATOM 4837 C C . TRP B 1 271 ? -7.289 -8.023 7.223 1 98.44 271 TRP B C 1
ATOM 4839 O O . TRP B 1 271 ? -7.918 -7.562 8.18 1 98.44 271 TRP B O 1
ATOM 4849 N N . GLN B 1 272 ? -6.602 -9.125 7.336 1 98 272 GLN B N 1
ATOM 4850 C CA . GLN B 1 272 ? -6.527 -9.898 8.57 1 98 272 GLN B CA 1
ATOM 4851 C C . GLN B 1 272 ? -5.871 -9.086 9.688 1 98 272 GLN B C 1
ATOM 4853 O O . GLN B 1 272 ? -6.363 -9.07 10.82 1 98 272 GLN B O 1
ATOM 4858 N N . GLN B 1 273 ? -4.797 -8.367 9.352 1 94.56 273 GLN B N 1
ATOM 4859 C CA . GLN B 1 273 ? -3.99 -7.68 10.352 1 94.56 273 GLN B CA 1
ATOM 4860 C C . GLN B 1 273 ? -4.742 -6.484 10.93 1 94.56 273 GLN B C 1
ATOM 4862 O O . GLN B 1 273 ? -4.461 -6.055 12.055 1 94.56 273 GLN B O 1
ATOM 4867 N N . GLU B 1 274 ? -5.645 -5.938 10.195 1 93.88 274 GLU B N 1
ATOM 4868 C CA . GLU B 1 274 ? -6.406 -4.797 10.695 1 93.88 274 GLU B CA 1
ATOM 4869 C C . GLU B 1 274 ? -7.188 -5.164 11.953 1 93.88 274 GLU B C 1
ATOM 4871 O O . GLU B 1 274 ? -7.426 -4.316 12.812 1 93.88 274 GLU B O 1
ATOM 4876 N N . ASP B 1 275 ? -7.602 -6.43 12.055 1 93.5 275 ASP B N 1
ATOM 4877 C CA . ASP B 1 275 ? -8.281 -6.969 13.227 1 93.5 275 ASP B CA 1
ATOM 4878 C C . ASP B 1 275 ? -7.965 -8.453 13.414 1 93.5 275 ASP B C 1
ATOM 4880 O O . ASP B 1 275 ? -8.859 -9.297 13.328 1 93.5 275 ASP B O 1
ATOM 4884 N N . ALA B 1 276 ? -6.785 -8.656 13.82 1 93.25 276 ALA B N 1
ATOM 4885 C CA . ALA B 1 276 ? -6.277 -10.023 13.852 1 93.25 276 ALA B CA 1
ATOM 4886 C C . ALA B 1 276 ? -7.055 -10.875 14.852 1 93.25 276 ALA B C 1
ATOM 4888 O O . ALA B 1 276 ? -7.254 -12.078 14.633 1 93.25 276 ALA B O 1
ATOM 4889 N N . LYS B 1 277 ? -7.5 -10.297 15.922 1 92.62 277 LYS B N 1
ATOM 4890 C CA . LYS B 1 277 ? -8.242 -11.031 16.938 1 92.62 277 LYS B CA 1
ATOM 4891 C C . LYS B 1 277 ? -9.5 -11.664 16.344 1 92.62 277 LYS B C 1
ATOM 4893 O O . LYS B 1 277 ? -9.844 -12.805 16.672 1 92.62 277 LYS B O 1
ATOM 4898 N N . THR B 1 278 ? -10.016 -10.945 15.414 1 95 278 THR B N 1
ATOM 4899 C CA . THR B 1 278 ? -11.297 -11.391 14.867 1 95 278 THR B CA 1
ATOM 4900 C C . THR B 1 278 ? -11.102 -12.062 13.508 1 95 278 THR B C 1
ATOM 4902 O O . THR B 1 278 ? -11.75 -13.07 13.211 1 95 278 THR B O 1
ATOM 4905 N N . ARG B 1 279 ? -10.133 -11.57 12.703 1 97.69 279 ARG B N 1
ATOM 4906 C CA . ARG B 1 279 ? -10.141 -11.859 11.273 1 97.69 279 ARG B CA 1
ATOM 4907 C C . ARG B 1 279 ? -9.109 -12.93 10.93 1 97.69 279 ARG B C 1
ATOM 4909 O O . ARG B 1 279 ? -9.172 -13.531 9.852 1 97.69 279 ARG B O 1
ATOM 4916 N N . LEU B 1 280 ? -8.258 -13.227 11.781 1 97.44 280 LEU B N 1
ATOM 4917 C CA . LEU B 1 280 ? -7.121 -14.078 11.43 1 97.44 280 LEU B CA 1
ATOM 4918 C C . LEU B 1 280 ? -7.594 -15.461 11.016 1 97.44 280 LEU B C 1
ATOM 4920 O O . LEU B 1 280 ? -7.074 -16.031 10.055 1 97.44 280 LEU B O 1
ATOM 4924 N N . TYR B 1 281 ? -8.594 -16.031 11.672 1 97.38 281 TYR B N 1
ATOM 4925 C CA . TYR B 1 281 ? -9.078 -17.375 11.383 1 97.38 281 TYR B CA 1
ATOM 4926 C C . TYR B 1 281 ? -10.531 -17.344 10.922 1 97.38 281 TYR B C 1
ATOM 4928 O O . TYR B 1 281 ? -11.219 -18.359 10.953 1 97.38 281 TYR B O 1
ATOM 4936 N N . GLN B 1 282 ? -10.969 -16.094 10.523 1 97.94 282 GLN B N 1
ATOM 4937 C CA . GLN B 1 282 ? -12.32 -16.016 9.977 1 97.94 282 GLN B CA 1
ATOM 4938 C C . GLN B 1 282 ? -12.414 -16.734 8.633 1 97.94 282 GLN B C 1
ATOM 4940 O O . GLN B 1 282 ? -11.586 -16.5 7.746 1 97.94 282 GLN B O 1
ATOM 4945 N N . TYR B 1 283 ? -13.312 -17.609 8.531 1 96.88 283 TYR B N 1
ATOM 4946 C CA . TYR B 1 283 ? -13.508 -18.484 7.379 1 96.88 283 TYR B CA 1
ATOM 4947 C C . TYR B 1 283 ? -14.977 -18.859 7.223 1 96.88 283 TYR B C 1
ATOM 4949 O O . TYR B 1 283 ? -15.562 -19.5 8.094 1 96.88 283 TYR B O 1
ATOM 4957 N N . GLU B 1 284 ? -15.547 -18.391 6.168 1 94.38 284 GLU B N 1
ATOM 4958 C CA . GLU B 1 284 ? -16.984 -18.531 5.969 1 94.38 284 GLU B CA 1
ATOM 4959 C C . GLU B 1 284 ? -17.328 -18.719 4.492 1 94.38 284 GLU B C 1
ATOM 4961 O O . GLU B 1 284 ? -16.547 -18.328 3.619 1 94.38 284 GLU B O 1
ATOM 4966 N N . GLY B 1 285 ? -18.469 -19.266 4.258 1 91.5 285 GLY B N 1
ATOM 4967 C CA . GLY B 1 285 ? -18.938 -19.516 2.906 1 91.5 285 GLY B CA 1
ATOM 4968 C C . GLY B 1 285 ? -19.188 -20.984 2.619 1 91.5 285 GLY B C 1
ATOM 4969 O O . GLY B 1 285 ? -19.422 -21.766 3.539 1 91.5 285 GLY B O 1
ATOM 4970 N N . GLU B 1 286 ? -19.156 -21.281 1.299 1 87.38 286 GLU B N 1
ATOM 4971 C CA . GLU B 1 286 ? -19.359 -22.672 0.877 1 87.38 286 GLU B CA 1
ATOM 4972 C C . GLU B 1 286 ? -18.016 -23.406 0.788 1 87.38 286 GLU B C 1
ATOM 4974 O O . GLU B 1 286 ? -17.016 -22.844 0.345 1 87.38 286 GLU B O 1
ATOM 4979 N N . ARG B 1 287 ? -17.984 -24.594 1.32 1 82 287 ARG B N 1
ATOM 4980 C CA . ARG B 1 287 ? -16.781 -25.406 1.32 1 82 287 ARG B CA 1
ATOM 4981 C C . ARG B 1 287 ? -16.234 -25.578 -0.095 1 82 287 ARG B C 1
ATOM 4983 O O . ARG B 1 287 ? -15.023 -25.531 -0.316 1 82 287 ARG B O 1
ATOM 4990 N N . GLN B 1 288 ? -17.078 -25.938 -0.946 1 74 288 GLN B N 1
ATOM 4991 C CA . GLN B 1 288 ? -16.766 -26.062 -2.365 1 74 288 GLN B CA 1
ATOM 4992 C C . GLN B 1 288 ? -17.891 -25.5 -3.229 1 74 288 GLN B C 1
ATOM 4994 O O . GLN B 1 288 ? -19.016 -25.297 -2.752 1 74 288 GLN B O 1
ATOM 4999 N N . ARG B 1 289 ? -17.344 -25.281 -4.41 1 71.69 289 ARG B N 1
ATOM 5000 C CA . ARG B 1 289 ? -18.359 -24.766 -5.316 1 71.69 289 ARG B CA 1
ATOM 5001 C C . ARG B 1 289 ? -19.547 -25.719 -5.391 1 71.69 289 ARG B C 1
ATOM 5003 O O . ARG B 1 289 ? -19.375 -26.938 -5.562 1 71.69 289 ARG B O 1
ATOM 5010 N N . ASP B 1 290 ? -20.703 -25.266 -5.188 1 64.19 290 ASP B N 1
ATOM 5011 C CA . ASP B 1 290 ? -21.953 -25.984 -5.332 1 64.19 290 ASP B CA 1
ATOM 5012 C C . ASP B 1 290 ? -22.188 -26.938 -4.156 1 64.19 290 ASP B C 1
ATOM 5014 O O . ASP B 1 290 ? -22.922 -27.922 -4.273 1 64.19 290 ASP B O 1
ATOM 5018 N N . SER B 1 291 ? -21.359 -26.75 -3.164 1 66.94 291 SER B N 1
ATOM 5019 C CA . SER B 1 291 ? -21.625 -27.594 -1.996 1 66.94 291 SER B CA 1
ATOM 5020 C C . SER B 1 291 ? -22.547 -26.891 -1.014 1 66.94 291 SER B C 1
ATOM 5022 O O . SER B 1 291 ? -22.656 -25.656 -1.027 1 66.94 291 SER B O 1
ATOM 5024 N N . THR B 1 292 ? -23.359 -27.625 -0.289 1 67.06 292 THR B N 1
ATOM 5025 C CA . THR B 1 292 ? -24.312 -27.094 0.677 1 67.06 292 THR B CA 1
ATOM 5026 C C . THR B 1 292 ? -23.672 -27 2.064 1 67.06 292 THR B C 1
ATOM 5028 O O . THR B 1 292 ? -24.266 -26.422 2.982 1 67.06 292 THR B O 1
ATOM 5031 N N . GLY B 1 293 ? -22.531 -27.469 2.252 1 76.69 293 GLY B N 1
ATOM 5032 C CA . GLY B 1 293 ? -22.047 -27.453 3.621 1 76.69 293 GLY B CA 1
ATOM 5033 C C . GLY B 1 293 ? -21.266 -26.188 3.949 1 76.69 293 GLY B C 1
ATOM 5034 O O . GLY B 1 293 ? -20.641 -25.594 3.068 1 76.69 293 GLY B O 1
ATOM 5035 N N . ASN B 1 294 ? -21.422 -25.812 5.242 1 87.56 294 ASN B N 1
ATOM 5036 C CA . ASN B 1 294 ? -20.703 -24.641 5.73 1 87.56 294 ASN B CA 1
ATOM 5037 C C . ASN B 1 294 ? -19.203 -24.906 5.824 1 87.56 294 ASN B C 1
ATOM 5039 O O . ASN B 1 294 ? -18.781 -25.984 6.262 1 87.56 294 ASN B O 1
ATOM 5043 N N . ALA B 1 295 ? -18.422 -23.984 5.336 1 93.44 295 ALA B N 1
ATOM 5044 C CA . ALA B 1 295 ? -16.969 -24.062 5.395 1 93.44 295 ALA B CA 1
ATOM 5045 C C . ALA B 1 295 ? -16.469 -23.938 6.828 1 93.44 295 ALA B C 1
ATOM 5047 O O . ALA B 1 295 ? -17 -23.141 7.609 1 93.44 295 ALA B O 1
ATOM 5048 N N . THR B 1 296 ? -15.547 -24.75 7.199 1 94.31 296 THR B N 1
ATOM 5049 C CA . THR B 1 296 ? -14.867 -24.656 8.492 1 94.31 296 THR B CA 1
ATOM 5050 C C . THR B 1 296 ? -13.352 -24.75 8.312 1 94.31 296 THR B C 1
ATOM 5052 O O . THR B 1 296 ? -12.867 -25.281 7.312 1 94.31 296 THR B O 1
ATOM 5055 N N . VAL B 1 297 ? -12.633 -24.281 9.281 1 95.81 297 VAL B N 1
ATOM 5056 C CA . VAL B 1 297 ? -11.18 -24.234 9.18 1 95.81 297 VAL B CA 1
ATOM 5057 C C . VAL B 1 297 ? -10.617 -25.641 9.258 1 95.81 297 VAL B C 1
ATOM 5059 O O . VAL B 1 297 ? -9.43 -25.875 8.992 1 95.81 297 VAL B O 1
ATOM 5062 N N . SER B 1 298 ? -11.398 -26.625 9.57 1 94.69 298 SER B N 1
ATOM 5063 C CA . SER B 1 298 ? -10.953 -28.016 9.602 1 94.69 298 SER B CA 1
ATOM 5064 C C . SER B 1 298 ? -11.086 -28.672 8.227 1 94.69 298 SER B C 1
ATOM 5066 O O . SER B 1 298 ? -10.602 -29.781 8.016 1 94.69 298 SER B O 1
ATOM 5068 N N . ASP B 1 299 ? -11.758 -27.953 7.297 1 94.06 299 ASP B N 1
ATOM 5069 C CA . ASP B 1 299 ? -11.836 -28.469 5.934 1 94.06 299 ASP B CA 1
ATOM 5070 C C . ASP B 1 299 ? -10.445 -28.719 5.355 1 94.06 299 ASP B C 1
ATOM 5072 O O . ASP B 1 299 ? -9.484 -28.031 5.727 1 94.06 299 ASP B O 1
ATOM 5076 N N . ILE B 1 300 ? -10.391 -29.719 4.449 1 94.56 300 ILE B N 1
ATOM 5077 C CA . ILE B 1 300 ? -9.094 -30.109 3.898 1 94.56 300 ILE B CA 1
ATOM 5078 C C . ILE B 1 300 ? -8.906 -29.469 2.521 1 94.56 300 ILE B C 1
ATOM 5080 O O . ILE B 1 300 ? -9.781 -29.578 1.656 1 94.56 300 ILE B O 1
ATOM 5084 N N . LEU B 1 301 ? -7.789 -28.75 2.346 1 95.88 301 LEU B N 1
ATOM 5085 C CA . LEU B 1 301 ? -7.344 -28.297 1.033 1 95.88 301 LEU B CA 1
ATOM 5086 C C . LEU B 1 301 ? -6.672 -29.438 0.262 1 95.88 301 LEU B C 1
ATOM 5088 O O . LEU B 1 301 ? -5.711 -30.031 0.744 1 95.88 301 LEU B O 1
ATOM 5092 N N . ARG B 1 302 ? -7.156 -29.656 -0.905 1 94.88 302 ARG B N 1
ATOM 5093 C CA . ARG B 1 302 ? -6.684 -30.797 -1.688 1 94.88 302 ARG B CA 1
ATOM 5094 C C . ARG B 1 302 ? -5.711 -30.344 -2.771 1 94.88 302 ARG B C 1
ATOM 5096 O O . ARG B 1 302 ? -5.91 -29.312 -3.398 1 94.88 302 ARG B O 1
ATOM 5103 N N . PHE B 1 303 ? -4.676 -31.172 -2.975 1 97 303 PHE B N 1
ATOM 5104 C CA . PHE B 1 303 ? -3.664 -30.828 -3.967 1 97 303 PHE B CA 1
ATOM 5105 C C . PHE B 1 303 ? -3.355 -32.031 -4.859 1 97 303 PHE B C 1
ATOM 5107 O O . PHE B 1 303 ? -2.291 -32.094 -5.48 1 97 303 PHE B O 1
ATOM 5114 N N . GLY B 1 304 ? -4.203 -33.031 -4.84 1 94 304 GLY B N 1
ATOM 5115 C CA . GLY B 1 304 ? -4.25 -34.094 -5.828 1 94 304 GLY B CA 1
ATOM 5116 C C . GLY B 1 304 ? -3.023 -34.969 -5.809 1 94 304 GLY B C 1
ATOM 5117 O O . GLY B 1 304 ? -2.641 -35.531 -6.836 1 94 304 GLY B O 1
ATOM 5118 N N . GLY B 1 305 ? -2.352 -35 -4.734 1 94.75 305 GLY B N 1
ATOM 5119 C CA . GLY B 1 305 ? -1.194 -35.875 -4.621 1 94.75 305 GLY B CA 1
ATOM 5120 C C . GLY B 1 305 ? 0.097 -35.219 -5.062 1 94.75 305 GLY B C 1
ATOM 5121 O O . GLY B 1 305 ? 1.179 -35.781 -4.906 1 94.75 305 GLY B O 1
ATOM 5122 N N . PHE B 1 306 ? 0.027 -34.031 -5.66 1 95.69 306 PHE B N 1
ATOM 5123 C CA . PHE B 1 306 ? 1.231 -33.312 -6.051 1 95.69 306 PHE B CA 1
ATOM 5124 C C . PHE B 1 306 ? 1.997 -32.844 -4.824 1 95.69 306 PHE B C 1
ATOM 5126 O O . PHE B 1 306 ? 3.223 -32.969 -4.762 1 95.69 306 PHE B O 1
ATOM 5133 N N . ILE B 1 307 ? 1.31 -32.281 -3.84 1 95.44 307 ILE B N 1
ATOM 5134 C CA . ILE B 1 307 ? 1.839 -31.953 -2.52 1 95.44 307 ILE B CA 1
ATOM 5135 C C . ILE B 1 307 ? 0.858 -32.406 -1.444 1 95.44 307 ILE B C 1
ATOM 5137 O O . ILE B 1 307 ? -0.246 -32.875 -1.755 1 95.44 307 ILE B O 1
ATOM 5141 N N . GLU B 1 308 ? 1.199 -32.344 -0.223 1 95.75 308 GLU B N 1
ATOM 5142 C CA . GLU B 1 308 ? 0.391 -32.812 0.899 1 95.75 308 GLU B CA 1
ATOM 5143 C C . GLU B 1 308 ? -0.881 -31.969 1.047 1 95.75 308 GLU B C 1
ATOM 5145 O O . GLU B 1 308 ? -0.847 -30.75 0.911 1 95.75 308 GLU B O 1
ATOM 5150 N N . ASP B 1 309 ? -2.018 -32.688 1.247 1 97.31 309 ASP B N 1
ATOM 5151 C CA . ASP B 1 309 ? -3.248 -32 1.646 1 97.31 309 ASP B CA 1
ATOM 5152 C C . ASP B 1 309 ? -3.15 -31.484 3.08 1 97.31 309 ASP B C 1
ATOM 5154 O O . ASP B 1 309 ? -2.555 -32.125 3.939 1 97.31 309 ASP B O 1
ATOM 5158 N N . VAL B 1 310 ? -3.736 -30.328 3.348 1 97.19 310 VAL B N 1
ATOM 5159 C CA . VAL B 1 310 ? -3.639 -29.766 4.684 1 97.19 310 VAL B CA 1
ATOM 5160 C C . VAL B 1 310 ? -4.98 -29.156 5.086 1 97.19 310 VAL B C 1
ATOM 5162 O O . VAL B 1 310 ? -5.777 -28.766 4.227 1 97.19 310 VAL B O 1
ATOM 5165 N N . PRO B 1 311 ? -5.262 -29.109 6.387 1 96.88 311 PRO B N 1
ATOM 5166 C CA . PRO B 1 311 ? -6.453 -28.359 6.797 1 96.88 311 PRO B CA 1
ATOM 5167 C C . PRO B 1 311 ? -6.32 -26.859 6.566 1 96.88 311 PRO B C 1
ATOM 5169 O O . PRO B 1 311 ? -5.207 -26.328 6.602 1 96.88 311 PRO B O 1
ATOM 5172 N N . VAL B 1 312 ? -7.438 -26.203 6.348 1 97.31 312 VAL B N 1
ATOM 5173 C CA . VAL B 1 312 ? -7.484 -24.766 6.125 1 97.31 312 VAL B CA 1
ATOM 5174 C C . VAL B 1 312 ? -6.809 -24.031 7.285 1 97.31 312 VAL B C 1
ATOM 5176 O O . VAL B 1 312 ? -6.102 -23.047 7.082 1 97.31 312 VAL B O 1
ATOM 5179 N N . SER B 1 313 ? -6.918 -24.531 8.492 1 97.44 313 SER B N 1
ATOM 5180 C CA . SER B 1 313 ? -6.395 -23.891 9.695 1 97.44 313 SER B CA 1
ATOM 5181 C C . SER B 1 313 ? -4.883 -23.703 9.609 1 97.44 313 SER B C 1
ATOM 5183 O O . SER B 1 313 ? -4.336 -22.766 10.195 1 97.44 313 SER B O 1
ATOM 5185 N N . HIS B 1 314 ? -4.215 -24.5 8.844 1 97.25 314 HIS B N 1
ATOM 5186 C CA . HIS B 1 314 ? -2.758 -24.469 8.766 1 97.25 314 HIS B CA 1
ATOM 5187 C C . HIS B 1 314 ? -2.279 -23.266 7.969 1 97.25 314 HIS B C 1
ATOM 5189 O O . HIS B 1 314 ? -1.12 -22.859 8.078 1 97.25 314 HIS B O 1
ATOM 5195 N N . VAL B 1 315 ? -3.195 -22.703 7.18 1 98.38 315 VAL B N 1
ATOM 5196 C CA . VAL B 1 315 ? -2.686 -21.703 6.246 1 98.38 315 VAL B CA 1
ATOM 5197 C C . VAL B 1 315 ? -3.406 -20.375 6.465 1 98.38 315 VAL B C 1
ATOM 5199 O O . VAL B 1 315 ? -3.408 -19.5 5.582 1 98.38 315 VAL B O 1
ATOM 5202 N N . MET B 1 316 ? -4.043 -20.234 7.625 1 98.5 316 MET B N 1
ATOM 5203 C CA . MET B 1 316 ? -4.793 -19 7.891 1 98.5 316 MET B CA 1
ATOM 5204 C C . MET B 1 316 ? -3.879 -17.906 8.43 1 98.5 316 MET B C 1
ATOM 5206 O O . MET B 1 316 ? -4.113 -16.734 8.195 1 98.5 316 MET B O 1
ATOM 5210 N N . ASP B 1 317 ? -2.852 -18.297 9.141 1 98.06 317 ASP B N 1
ATOM 5211 C CA . ASP B 1 317 ? -1.882 -17.375 9.719 1 98.06 317 ASP B CA 1
ATOM 5212 C C . ASP B 1 317 ? -0.53 -17.484 9.023 1 98.06 317 ASP B C 1
ATOM 5214 O O . ASP B 1 317 ? 0.185 -18.469 9.188 1 98.06 317 ASP B O 1
ATOM 5218 N N . THR B 1 318 ? -0.115 -16.438 8.336 1 98.19 318 THR B N 1
ATOM 5219 C CA . THR B 1 318 ? 1.125 -16.484 7.566 1 98.19 318 THR B CA 1
ATOM 5220 C C . THR B 1 318 ? 2.332 -16.578 8.5 1 98.19 318 THR B C 1
ATOM 5222 O O . THR B 1 318 ? 3.428 -16.938 8.07 1 98.19 318 THR B O 1
ATOM 5225 N N . GLN B 1 319 ? 2.17 -16.266 9.727 1 96.44 319 GLN B N 1
ATOM 5226 C CA . GLN B 1 319 ? 3.309 -16.172 10.633 1 96.44 319 GLN B CA 1
ATOM 5227 C C . GLN B 1 319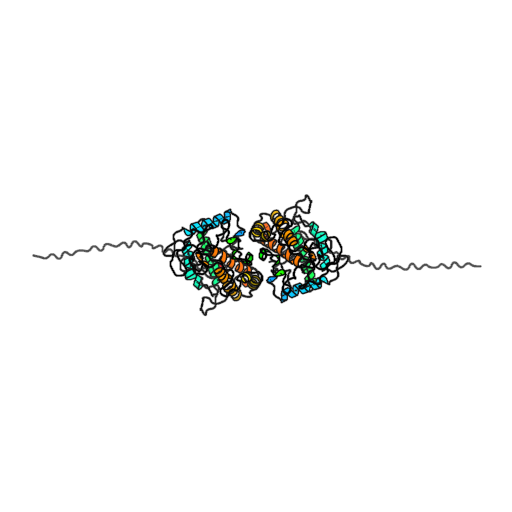 ? 3.4 -17.391 11.547 1 96.44 319 GLN B C 1
ATOM 5229 O O . GLN B 1 319 ? 4.176 -17.406 12.5 1 96.44 319 GLN B O 1
ATOM 5234 N N . ASN B 1 320 ? 2.633 -18.375 11.305 1 96.44 320 ASN B N 1
ATOM 5235 C CA . ASN B 1 320 ? 2.844 -19.625 12.031 1 96.44 320 ASN B CA 1
ATOM 5236 C C . ASN B 1 320 ? 4.035 -20.406 11.477 1 96.44 320 ASN B C 1
ATOM 5238 O O . ASN B 1 320 ? 4.613 -20.016 10.461 1 96.44 320 ASN B O 1
ATOM 5242 N N . LYS B 1 321 ? 4.402 -21.406 12.078 1 95.31 321 LYS B N 1
ATOM 5243 C CA . LYS B 1 321 ? 5.621 -22.125 11.727 1 95.31 321 LYS B CA 1
ATOM 5244 C C . LYS B 1 321 ? 5.48 -22.812 10.367 1 95.31 321 LYS B C 1
ATOM 5246 O O . LYS B 1 321 ? 6.477 -23.031 9.68 1 95.31 321 LYS B O 1
ATOM 5251 N N . PHE B 1 322 ? 4.258 -23.156 10.008 1 95.5 322 PHE B N 1
ATOM 5252 C CA . PHE B 1 322 ? 4.004 -23.875 8.766 1 95.5 322 PHE B CA 1
ATOM 5253 C C . PHE B 1 322 ? 4.289 -22.984 7.562 1 95.5 322 PHE B C 1
ATOM 5255 O O . PHE B 1 322 ? 4.895 -23.438 6.586 1 95.5 322 PHE B O 1
ATOM 5262 N N . LEU B 1 323 ? 3.918 -21.75 7.535 1 97.81 323 LEU B N 1
ATOM 5263 C CA . LEU B 1 323 ? 4.117 -20.812 6.441 1 97.81 323 LEU B CA 1
ATOM 5264 C C . LEU B 1 323 ? 5.332 -19.922 6.703 1 97.81 323 LEU B C 1
ATOM 5266 O O . LEU B 1 323 ? 6.266 -19.891 5.898 1 97.81 323 LEU B O 1
ATOM 5270 N N . CYS B 1 324 ? 5.383 -19.266 7.773 1 97.44 324 CYS B N 1
ATOM 5271 C CA . CYS B 1 324 ? 6.473 -18.5 8.359 1 97.44 324 CYS B CA 1
ATOM 5272 C C . CYS B 1 324 ? 6.914 -17.375 7.426 1 97.44 324 CYS B C 1
ATOM 5274 O O . CYS B 1 324 ? 8.102 -17.266 7.109 1 97.44 324 CYS B O 1
ATOM 5276 N N . TYR B 1 325 ? 6.008 -16.5 7.039 1 97.75 325 TYR B N 1
ATOM 5277 C CA . TYR B 1 325 ? 6.316 -15.289 6.289 1 97.75 325 TYR B CA 1
ATOM 5278 C C . TYR B 1 325 ? 5.359 -14.164 6.656 1 97.75 325 TYR B C 1
ATOM 5280 O O . TYR B 1 325 ? 4.348 -14.391 7.324 1 97.75 325 TYR B O 1
ATOM 5288 N N . ARG B 1 326 ? 5.695 -13.023 6.305 1 96.5 326 ARG B N 1
ATOM 5289 C CA . ARG B 1 326 ? 4.867 -11.836 6.457 1 96.5 326 ARG B CA 1
ATOM 5290 C C . ARG B 1 326 ? 5.117 -10.844 5.324 1 96.5 326 ARG B C 1
ATOM 5292 O O . ARG B 1 326 ? 5.879 -11.133 4.398 1 96.5 326 ARG B O 1
ATOM 5299 N N . TYR B 1 327 ? 4.391 -9.859 5.352 1 96.25 327 TYR B N 1
ATOM 5300 C CA . TYR B 1 327 ? 4.551 -8.836 4.332 1 96.25 327 TYR B CA 1
ATOM 5301 C C . TYR B 1 327 ? 5.023 -7.523 4.945 1 96.25 327 TYR B C 1
ATOM 5303 O O . TYR B 1 327 ? 4.711 -7.223 6.102 1 96.25 327 TYR B O 1
#

Secondary structure (DSSP, 8-state):
---------------------------------S--SPPBPSS-EE--BGGGS-HHHHHHHHHHHHHHTTSBPSSSSSSBHHHHHHHHHHHTGGGGTTSTTHHHHHHHHHHHHHHHHHHHH---S---B--GGGGTT-GGG-GGG-TTTSS-----TTSPB-STT-EE--SSTTTT---SEETTEE-----EE---SB-TTS-BSGGGGSHHHHHHHHT-SSHHHHHHHIIIIIIHHHHHHH-GGGGSTTGGGSTHHHHHHHHHHHHHHHHHHHTHHHHTT---SBSSTT--SBP-TTSEEP-BTTB--EEGGGGS-TTBTTT-EE-/---------------------------------S--SPPBPSS-EE--BGGGS-HHHHHHHHHHHHHHTTSBPSSSSSSBHHHHHHHHHHHTGGGGTTSTTHHHHHHHHHHHHHHHHHHHH---S---B--GGGGTT-GGG-GGG-TTTSS-----TTSPB-STT-EE--SSTTTT---SEETTEE-----EE---SB-TTS-BSGGGGSHHHHHHHHT-SSHHHHHHHIIIIIIHHHHHHH-GGGGSTTGGGSTHHHHHHHHHHHHHHHHHHHTHHHHTT---SBSSTT--SBP-TTPEEP-BTTB--EEGGGGS-TTBTTT-EE-

pLDDT: mean 88.34, std 20.97, range [24.73, 98.94]

Radius of gyration: 33.94 Å; Cα contacts (8 Å, |Δi|>4): 1191; chains: 2; bounding box: 52×188×117 Å

Organism: Colletotrichum gloeosporioides (NCBI:txid474922)

Foldseek 3Di:
DCPDPPPPPPPPPDPPPPPPPPPPPPPPPPPPPPPLAFAFFPFFAAAAALVPDDPVLLVLVLQLLVQQQPAFPDPDPGGGVLLVLLVLLLPAVVFCPPWLCNLLLLLVSLLVVQVCSCPRPVRDHHQHAHLCLVVLVPSQPDCLQPQNSHAHHQDDPPDDAWAQRTDQGCGHSQSPQFRQDQRPDGHTTHQTWDADQADPVRHGLSVCSYPVNLVVLLVDPASVRNVCSLRPRPVQSVLVRGTGSSNGSSVSSRVNNSNHSVNSNQSLQSSCVVPVVPHLQGTFTHLTDPHPDTDHQQDWRDRPPPDDIDGNSLRSHCRRPSNRHHD/DPPPPPPPPPPPPPPPPPPPPPPPPPPPPPPPPPPLAFAFFPFFAAAAALVPDDPVLLVLVLQLLVQQQPAFPDPDPGGGVLLVLLVLLLPAVVFCPPWLCNLLLLLVSLLVVQVCSCVRPVRDHHQHAHLCLVVLVPSQPDCLQPQNSHAHHQDDPPDDAWAQRTDQGCGHSQSPQWHQDQRPDGHTTHQTWDADQADPVRHGLSVCSYPVNLVVLLVDPASVRNVCSLRPRPVQSVLVRGTGSSNGSSVSSRVNNSNHSVNSNQSLQSSCVVPVVPHLQGTWGHCTDPHPDIDHQQDWRDRPPPDDIDGNSLRSHCRRPSNRHHD